Protein 3B1N (pdb70)

Solvent-accessible surface area: 24426 Å² total; per-residue (Å²): 30,3,0,0,0,0,6,1,0,1,6,10,18,3,23,23,160,14,81,2,83,130,57,33,48,79,142,38,49,8,1,4,20,14,19,14,95,22,115,103,83,126,98,20,57,0,7,13,0,1,12,0,0,10,0,0,41,32,3,64,10,63,5,59,0,3,1,4,0,0,49,81,25,1,105,59,4,15,78,54,0,82,92,59,62,10,41,98,104,24,14,103,50,26,98,140,29,142,2,0,43,4,7,10,0,0,0,24,28,22,0,25,3,6,1,27,26,21,28,0,18,94,76,1,52,51,8,68,6,48,136,18,157,111,21,149,4,0,0,0,0,10,4,5,76,99,0,0,39,26,2,2,55,29,6,30,147,74,60,25,48,1,0,0,5,0,11,75,6,5,95,88,5,83,16,65,34,0,80,112,2,0,92,41,5,22,15,0,0,2,27,6,3,16,6,88,59,2,22,90,73,8,62,35,52,55,75,69,2,1,44,96,17,116,0,4,0,1,14,67,40,132,121,8,2,12,0,71,26,168,133,38,66,48,122,4,57,44,17,217,20,120,100,62,66,0,3,4,9,21,24,18,2,12,13,0,0,0,0,23,0,36,79,88,62,26,92,58,34,10,0,0,52,1,0,12,0,0,9,9,14,0,26,5,62,57,0,2,12,62,4,74,22,74,74,74,92,0,55,58,72,1,75,116,43,38,68,75,167,32,197,17,1,0,0,1,0,6,1,0,8,5,6,25,10,22,21,126,16,88,3,65,110,58,35,49,78,144,38,38,5,2,6,19,20,28,27,110,18,113,116,106,150,101,18,52,0,7,12,0,1,9,0,0,8,0,0,37,30,2,65,12,65,4,52,0,4,1,3,0,0,48,77,24,1,106,74,2,16,73,49,0,84,89,61,63,10,41,105,102,29,15,119,52,18,109,136,37,137,3,0,28,4,16,9,2,0,0,58,38,21,0,35,4,8,0,21,48,12,14,0,11,111,66,1,41,52,20,66,2,34,133,14,162,89,12,42,0,0,0,0,0,10,5,10,68,105,0,0,37,30,1,1,62,36,0,33,152,50,61,23,37,1,0,0,4,0,4,72,4,4,80,68,7,81,15,62,45,0,80,112,2,0,90,39,5,21,12,0,0,1,21,8,3,15,6,88,52,1,21,93,72,5,63,31,53,73,92,78,4,17,87,90,19,116,0,5,0,4,14,69,27,145,114,7,3,13,0,72,38,229,130,32,63,43,127,4,57,41,18,214,29,129,133,73,55,0,3,5,10,25,28,17,2,12,9,0,0,0,0,24,0,15,17,68,3,20,68,51,29,7,0,0,50,1,0,10,0,0,11,9,14,0,17,8,71,54,0,2,6,67,2,74,18,75,72,78,91,0,46,59,60,0,72,120,47,38,66,84,146,16,139,26,31,194,180,139,37,42,156,149

Nearest PDB structures (foldseek):
  3b1p-assembly1_A  TM=9.970E-01  e=3.918E-64  Burkholderia thailandensis E264
  3b1q-assembly3_C  TM=9.660E-01  e=2.362E-61  Burkholderia thailandensis E264
  3b1q-assembly1_A  TM=9.618E-01  e=3.057E-60  Burkholderia thailandensis E264
  3b1q-assembly3_E  TM=9.609E-01  e=4.090E-60  Burkholderia thailandensis E264
  3b1o-assembly1_B  TM=8.646E-01  e=3.800E-56  Burkholderia thailandensis E264

B-factor: mean 17.72, std 8.87, range [5.77, 58.91]

Organism: Burkholderia thailandensis (strain ATCC 700388 / DSM 13276 / CCUG 48851 / CIP 106301 / E264) (NCBI:txid271848)

Secondary structure (DSSP, 8-state):
-EEEES--EEEEEEE-SS-GGGG--TTSSSS-EEEEE--S---EEE-HHHHHHHHHHHTT--EEEEEEEETTT-HHHHHHHHHHT-EEEEEEEETT-PPEEEEEEE-TT---EEEEE-GGGGGGGGS-GGG--S-SEEEE-S--HHHHHHHHHHHHHHT--EEE--GGGGGG--HHHHHHHHHH-SEEEEEHHHHHHHHHHH---HHHHHTTSSEEEEE-GGG-EEEEETTEEEEEPPPPPS-----TTHHHHHHHHHHHHHHTT--HHHHHHHHHHHHHHHHTSSSTT-----HHHHHHHHHHHHSS---/-EEEES--EEEEEEE-SS-GGGS--TTSSS---EEEE--S---EEE-HHHHHHHHHHHTT--EEEEEEEETTT-HHHHHHHHHHT-EEEEEEEETT-PPEEEEEEE-TTS-EEEEEE-GGGGGGGGS-GGG-SS--EEEE-S--HHHHHHHHHHHHHTT--EEE--GGGGGG--HHHHHHHHHH-SEEEEEHHHHHHHHHHHT--HHHHHTTSSEEEEE-GGG-EEEEETTEEEEEPPPPPS--S--TTHHHHHHHHHHHHHHTT--HHHHHHHHHHHHHHHHTSSSSS-----HHHHHHHHHHHHSS-----TTTS---

CATH classification: 3.40.1190.20

Structure (mmCIF, N/CA/C/O backbone):
data_3B1N
#
_entry.id   3B1N
#
_cell.length_a   44.583
_cell.length_b   164.654
_cell.length_c   182.540
_cell.angle_alpha   90.00
_cell.angle_beta   90.00
_cell.angle_gamma   90.00
#
_symmetry.space_group_name_H-M   'C 2 2 21'
#
loop_
_entity.id
_entity.type
_entity.pdbx_description
1 polymer 'Ribokinase, putative'
2 non-polymer 5-hydroxy-1-(beta-D-ribofuranosyl)-1H-imidazole-4-carboxamide
3 non-polymer "ADENOSINE-5'-DIPHOSPHATE"
4 non-polymer 'SODIUM ION'
5 non-polymer GLYCEROL
6 water water
#
loop_
_atom_site.group_PDB
_atom_site.id
_atom_site.type_symbol
_atom_site.label_atom_id
_atom_site.label_alt_id
_atom_site.label_comp_id
_atom_site.label_asym_id
_atom_site.label_entity_id
_atom_site.label_seq_id
_atom_site.pdbx_PDB_ins_code
_atom_site.Cartn_x
_atom_site.Cartn_y
_atom_site.Cartn_z
_atom_site.occupancy
_atom_site.B_iso_or_equiv
_atom_site.auth_seq_id
_atom_site.auth_comp_id
_atom_site.auth_asym_id
_atom_site.auth_atom_id
_atom_site.pdbx_PDB_model_num
ATOM 1 N N . ALA A 1 2 ? 0.833 83.694 19.080 1.00 18.32 2 ALA A N 1
ATOM 2 C CA . ALA A 1 2 ? 0.054 82.420 18.975 1.00 15.29 2 ALA A CA 1
ATOM 3 C C . ALA A 1 2 ? 1.011 81.256 19.226 1.00 13.09 2 ALA A C 1
ATOM 4 O O . ALA A 1 2 ? 2.247 81.417 19.150 1.00 12.51 2 ALA A O 1
ATOM 6 N N . THR A 1 3 ? 0.419 80.087 19.500 1.00 11.15 3 THR A N 1
ATOM 7 C CA . THR A 1 3 ? 1.202 78.841 19.661 1.00 9.74 3 THR A CA 1
ATOM 8 C C . THR A 1 3 ? 0.917 77.936 18.470 1.00 9.46 3 THR A C 1
ATOM 9 O O . THR A 1 3 ? -0.246 77.579 18.231 1.00 10.63 3 THR A O 1
ATOM 13 N N . LEU A 1 4 ? 1.981 77.542 17.786 1.00 8.58 4 LEU A N 1
ATOM 14 C CA . LEU A 1 4 ? 1.856 76.658 16.622 1.00 8.94 4 LEU A CA 1
ATOM 15 C C . LEU A 1 4 ? 1.907 75.192 17.068 1.00 7.70 4 LEU A C 1
ATOM 16 O O . LEU A 1 4 ? 2.840 74.783 17.776 1.00 8.68 4 LEU A O 1
ATOM 21 N N . ILE A 1 5 ? 0.856 74.472 16.723 1.00 7.86 5 ILE A N 1
ATOM 22 C CA . ILE A 1 5 ? 0.712 73.045 17.146 1.00 7.52 5 ILE A CA 1
ATOM 23 C C . ILE A 1 5 ? 0.856 72.164 15.885 1.00 6.65 5 ILE A C 1
ATOM 24 O O . ILE A 1 5 ? -0.109 72.002 15.156 1.00 8.20 5 ILE A O 1
ATOM 29 N N . CYS A 1 6 ? 2.039 71.603 15.686 1.00 7.33 6 CYS A N 1
ATOM 30 C CA . CYS A 1 6 ? 2.321 70.763 14.504 1.00 7.50 6 CYS A CA 1
ATOM 31 C C . CYS A 1 6 ? 2.131 69.318 14.924 1.00 8.98 6 CYS A C 1
ATOM 32 O O . CYS A 1 6 ? 2.608 68.892 15.992 1.00 9.52 6 CYS A O 1
ATOM 35 N N . GLY A 1 7 ? 1.405 68.558 14.103 1.00 7.72 7 GLY A N 1
ATOM 36 C CA . GLY A 1 7 ? 1.206 67.164 14.401 1.00 7.34 7 GLY A CA 1
ATOM 37 C C . GLY A 1 7 ? 0.061 66.595 13.595 1.00 7.79 7 GLY A C 1
ATOM 38 O O . GLY A 1 7 ? -0.582 67.270 12.764 1.00 8.73 7 GLY A O 1
ATOM 39 N N . SER A 1 8 ? -0.171 65.322 13.867 1.00 8.00 8 SER A N 1
ATOM 40 C CA . SER A 1 8 ? -1.273 64.639 13.186 1.00 8.17 8 SER A CA 1
ATOM 41 C C . SER A 1 8 ? -2.657 65.191 13.514 1.00 8.35 8 SER A C 1
ATOM 42 O O . SER A 1 8 ? -2.925 65.653 14.637 1.00 8.36 8 SER A O 1
ATOM 45 N N . ILE A 1 9 ? -3.523 65.134 12.506 1.00 8.15 9 ILE A N 1
ATOM 46 C CA . ILE A 1 9 ? -4.952 65.447 12.656 1.00 9.22 9 ILE A CA 1
ATOM 47 C C . ILE A 1 9 ? -5.646 64.215 12.105 1.00 8.97 9 ILE A C 1
ATOM 48 O O . ILE A 1 9 ? -5.407 63.869 10.928 1.00 11.72 9 ILE A O 1
ATOM 53 N N . ALA A 1 10 ? -6.425 63.549 12.962 1.00 7.86 10 ALA A N 1
ATOM 54 C CA . ALA A 1 10 ? -6.835 62.159 12.630 1.00 9.07 10 ALA A CA 1
ATOM 55 C C . ALA A 1 10 ? -8.177 61.829 13.196 1.00 9.89 10 ALA A C 1
ATOM 56 O O . ALA A 1 10 ? -8.625 62.427 14.156 1.00 10.16 10 ALA A O 1
ATOM 58 N N . TYR A 1 11 ? -8.812 60.780 12.645 1.00 9.01 11 TYR A N 1
ATOM 59 C CA . TYR A 1 11 ? -9.978 60.205 13.288 1.00 9.50 11 TYR A CA 1
ATOM 60 C C . TYR A 1 11 ? -9.594 58.943 14.003 1.00 9.34 11 TYR A C 1
ATOM 61 O O . TYR A 1 11 ? -8.846 58.126 13.444 1.00 12.01 11 TYR A O 1
ATOM 70 N N . ASP A 1 12 ? -10.028 58.804 15.241 1.00 9.84 12 ASP A N 1
ATOM 71 C CA . ASP A 1 12 ? -9.610 57.697 16.071 1.00 10.03 12 ASP A CA 1
ATOM 72 C C . ASP A 1 12 ? -10.727 56.713 16.292 1.00 10.84 12 ASP A C 1
ATOM 73 O O . ASP A 1 12 ? -11.845 57.108 16.578 1.00 12.53 12 ASP A O 1
ATOM 78 N N . ASN A 1 13 ? -10.398 55.432 16.261 1.00 9.91 13 ASN A N 1
ATOM 79 C CA . ASN A 1 13 ? -11.279 54.370 16.652 1.00 11.76 13 ASN A CA 1
ATOM 80 C C . ASN A 1 13 ? -10.603 53.722 17.822 1.00 10.94 13 ASN A C 1
ATOM 81 O O . ASN A 1 13 ? -9.576 53.035 17.627 1.00 12.43 13 ASN A O 1
ATOM 86 N N . ILE A 1 14 ? -11.120 53.942 19.027 1.00 10.56 14 ILE A N 1
ATOM 87 C CA . ILE A 1 14 ? -10.426 53.586 20.242 1.00 10.41 14 ILE A CA 1
ATOM 88 C C . ILE A 1 14 ? -11.176 52.476 20.915 1.00 11.92 14 ILE A C 1
ATOM 89 O O . ILE A 1 14 ? -12.431 52.589 21.139 1.00 13.53 14 ILE A O 1
ATOM 94 N N . MET A 1 15 ? -10.452 51.408 21.231 1.00 10.16 15 MET A N 1
ATOM 95 C CA A MET A 1 15 ? -11.008 50.266 21.891 0.50 11.09 15 MET A CA 1
ATOM 96 C CA B MET A 1 15 ? -10.970 50.215 21.892 0.50 12.03 15 MET A CA 1
ATOM 97 C C . MET A 1 15 ? -10.303 50.149 23.238 1.00 11.23 15 MET A C 1
ATOM 98 O O . MET A 1 15 ? -9.155 49.649 23.347 1.00 10.36 15 MET A O 1
ATOM 107 N N . THR A 1 16 ? -10.962 50.611 24.293 1.00 11.15 16 THR A N 1
ATOM 108 C CA . THR A 1 16 ? -10.329 50.639 25.603 1.00 12.22 16 THR A CA 1
ATOM 109 C C . THR A 1 16 ? -10.759 49.450 26.427 1.00 12.10 16 THR A C 1
ATOM 110 O O . THR A 1 16 ? -11.969 49.350 26.802 1.00 14.25 16 THR A O 1
ATOM 114 N N . PHE A 1 17 ? -9.806 48.592 26.770 1.00 12.29 17 PHE A N 1
ATOM 115 C CA . PHE A 1 17 ? -10.055 47.469 27.650 1.00 11.35 17 PHE A CA 1
ATOM 116 C C . PHE A 1 17 ? -10.299 48.010 29.059 1.00 13.45 17 PHE A C 1
ATOM 117 O O . PHE A 1 17 ? -9.468 48.746 29.625 1.00 13.24 17 PHE A O 1
ATOM 125 N N . GLU A 1 18 ? -11.437 47.625 29.642 1.00 14.62 18 GLU A N 1
ATOM 126 C CA . GLU A 1 18 ? -11.736 48.055 31.007 1.00 15.42 18 GLU A CA 1
ATOM 127 C C . GLU A 1 18 ? -10.967 47.133 31.972 1.00 14.71 18 GLU A C 1
ATOM 128 O O . GLU A 1 18 ? -11.517 46.208 32.602 1.00 17.05 18 GLU A O 1
ATOM 134 N N . GLY A 1 19 ? -9.659 47.307 32.017 1.00 13.60 19 GLY A N 1
ATOM 135 C CA . GLY A 1 19 ? -8.767 46.429 32.740 1.00 13.10 19 GLY A CA 1
ATOM 136 C C . GLY A 1 19 ? -7.344 46.824 32.404 1.00 13.32 19 GLY A C 1
ATOM 137 O O . GLY A 1 19 ? -7.122 47.920 31.874 1.00 12.11 19 GLY A O 1
ATOM 138 N N . ARG A 1 20 ? -6.431 45.919 32.736 1.00 12.71 20 ARG A N 1
ATOM 139 C CA . ARG A 1 20 ? -4.999 46.204 32.585 1.00 13.22 20 ARG A CA 1
ATOM 140 C C . ARG A 1 20 ? -4.370 45.017 31.905 1.00 12.72 20 ARG A C 1
ATOM 141 O O . ARG A 1 20 ? -4.414 43.925 32.440 1.00 12.71 20 ARG A O 1
ATOM 149 N N . PHE A 1 21 ? -3.747 45.255 30.744 1.00 12.05 21 PHE A N 1
ATOM 150 C CA . PHE A 1 21 ? -3.089 44.138 30.033 1.00 11.95 21 PHE A CA 1
ATOM 151 C C . PHE A 1 21 ? -2.019 43.476 30.920 1.00 13.97 21 PHE A C 1
ATOM 152 O O . PHE A 1 21 ? -1.776 42.276 30.814 1.00 13.08 21 PHE A O 1
ATOM 160 N N . ARG A 1 22 ? -1.367 44.223 31.794 1.00 14.62 22 ARG A N 1
ATOM 161 C CA . ARG A 1 22 ? -0.375 43.675 32.692 1.00 17.05 22 ARG A CA 1
ATOM 162 C C . ARG A 1 22 ? -0.908 42.458 33.488 1.00 17.17 22 ARG A C 1
ATOM 163 O O . ARG A 1 22 ? -0.155 41.528 33.825 1.00 18.49 22 ARG A O 1
ATOM 171 N N . GLU A 1 23 ? -2.205 42.457 33.810 1.00 16.84 23 GLU A N 1
ATOM 172 C CA . GLU A 1 23 ? -2.849 41.388 34.588 1.00 17.92 23 GLU A CA 1
ATOM 173 C C . GLU A 1 23 ? -3.165 40.159 33.737 1.00 18.21 23 GLU A C 1
ATOM 174 O O . GLU A 1 23 ? -3.664 39.177 34.277 1.00 21.01 23 GLU A O 1
ATOM 180 N N . HIS A 1 24 ? -2.856 40.219 32.441 1.00 16.46 24 HIS A N 1
ATOM 181 C CA . HIS A 1 24 ? -3.250 39.168 31.492 1.00 16.46 24 HIS A CA 1
ATOM 182 C C . HIS A 1 24 ? -2.055 38.600 30.744 1.00 16.71 24 HIS A C 1
ATOM 183 O O . HIS A 1 24 ? -2.236 37.753 29.872 1.00 18.10 24 HIS A O 1
ATOM 190 N N . ILE A 1 25 ? -0.841 39.060 31.058 1.00 17.50 25 ILE A N 1
ATOM 191 C CA . ILE A 1 25 ? 0.320 38.506 30.381 1.00 18.15 25 ILE A CA 1
ATOM 192 C C . ILE A 1 25 ? 0.845 37.316 31.195 1.00 18.48 25 ILE A C 1
ATOM 193 O O . ILE A 1 25 ? 0.872 37.327 32.434 1.00 19.63 25 ILE A O 1
ATOM 198 N N . LEU A 1 26 ? 1.180 36.254 30.477 1.00 18.78 26 LEU A N 1
ATOM 199 C CA . LEU A 1 26 ? 1.676 35.026 31.100 1.00 18.70 26 LEU A CA 1
ATOM 200 C C . LEU A 1 26 ? 2.963 34.642 30.389 1.00 19.73 26 LEU A C 1
ATOM 201 O O . LEU A 1 26 ? 2.945 33.858 29.407 1.00 18.97 26 LEU A O 1
ATOM 206 N N . PRO A 1 27 ? 4.099 35.220 30.837 1.00 20.11 27 PRO A N 1
ATOM 207 C CA . PRO A 1 27 ? 5.373 35.028 30.124 1.00 21.30 27 PRO A CA 1
ATOM 208 C C . PRO A 1 27 ? 5.840 33.576 30.085 1.00 20.97 27 PRO A C 1
ATOM 209 O O . PRO A 1 27 ? 6.542 33.214 29.152 1.00 20.74 27 PRO A O 1
ATOM 213 N N . ASP A 1 28 ? 5.369 32.733 31.014 1.00 21.20 28 ASP A N 1
ATOM 214 C CA . ASP A 1 28 ? 5.767 31.319 31.010 1.00 22.26 28 ASP A CA 1
ATOM 215 C C . ASP A 1 28 ? 5.048 30.450 29.991 1.00 22.02 28 ASP A C 1
ATOM 216 O O . ASP A 1 28 ? 5.469 29.312 29.738 1.00 23.07 28 ASP A O 1
ATOM 221 N N . GLN A 1 29 ? 3.944 30.933 29.423 1.00 20.59 29 GLN A N 1
ATOM 222 C CA . GLN A 1 29 ? 3.270 30.171 28.370 1.00 19.18 29 GLN A CA 1
ATOM 223 C C . GLN A 1 29 ? 3.903 30.453 26.997 1.00 19.37 29 GLN A C 1
ATOM 224 O O . GLN A 1 29 ? 4.690 31.394 26.868 1.00 19.46 29 GLN A O 1
ATOM 230 N N . VAL A 1 30 ? 3.575 29.667 25.973 1.00 19.22 30 VAL A N 1
ATOM 231 C CA . VAL A 1 30 ? 4.043 29.958 24.614 1.00 18.53 30 VAL A CA 1
ATOM 232 C C . VAL A 1 30 ? 3.416 31.257 24.146 1.00 17.52 30 VAL A C 1
ATOM 233 O O . VAL A 1 30 ? 4.106 32.158 23.675 1.00 17.97 30 VAL A O 1
ATOM 237 N N . HIS A 1 31 ? 2.104 31.342 24.274 1.00 15.73 31 HIS A N 1
ATOM 238 C CA . HIS A 1 31 ? 1.413 32.565 24.016 1.00 14.32 31 HIS A CA 1
ATOM 239 C C . HIS A 1 31 ? 1.479 33.463 25.285 1.00 14.13 31 HIS A C 1
ATOM 240 O O . HIS A 1 31 ? 1.009 33.070 26.350 1.00 13.33 31 HIS A O 1
ATOM 247 N N . LEU A 1 32 ? 2.060 34.655 25.127 1.00 13.55 32 LEU A N 1
ATOM 248 C CA . LEU A 1 32 ? 2.157 35.701 26.152 1.00 13.97 32 LEU A CA 1
ATOM 249 C C . LEU A 1 32 ? 0.777 36.225 26.563 1.00 14.09 32 LEU A C 1
ATOM 250 O O . LEU A 1 32 ? 0.503 36.435 27.775 1.00 14.67 32 LEU A O 1
ATOM 255 N N . ILE A 1 33 ? -0.071 36.436 25.560 1.00 15.53 33 ILE A N 1
ATOM 256 C CA . ILE A 1 33 ? -1.348 37.078 25.827 1.00 15.25 33 ILE A CA 1
ATOM 257 C C . ILE A 1 33 ? -2.348 36.756 24.739 1.00 15.85 33 ILE A C 1
ATOM 258 O O . ILE A 1 33 ? -2.047 36.786 23.536 1.00 15.44 33 ILE A O 1
ATOM 263 N N . ASN A 1 34 ? -3.514 36.302 25.208 1.00 17.43 34 ASN A N 1
ATOM 264 C CA . ASN A 1 34 ? -4.707 36.266 24.401 1.00 19.11 34 ASN A CA 1
ATOM 265 C C . ASN A 1 34 ? -5.747 36.998 25.208 1.00 19.44 34 ASN A C 1
ATOM 266 O O . ASN A 1 34 ? -5.971 36.704 26.404 1.00 20.62 34 ASN A O 1
ATOM 271 N N . LEU A 1 35 ? -6.407 37.939 24.571 1.00 17.46 35 LEU A N 1
ATOM 272 C CA . LEU A 1 35 ? -7.419 38.610 25.251 1.00 16.50 35 LEU A CA 1
ATOM 273 C C . LEU A 1 35 ? -8.415 39.040 24.193 1.00 15.84 35 LEU A C 1
ATOM 274 O O . LEU A 1 35 ? -8.067 39.638 23.219 1.00 19.06 35 LEU A O 1
ATOM 279 N N . SER A 1 36 ? -9.665 38.734 24.445 1.00 15.57 36 SER A N 1
ATOM 280 C CA . SER A 1 36 ? -10.768 39.318 23.668 1.00 14.98 36 SER A CA 1
ATOM 281 C C . SER A 1 36 ? -11.656 40.014 24.668 1.00 14.40 36 SER A C 1
ATOM 282 O O . SER A 1 36 ? -12.004 39.425 25.691 1.00 15.59 36 SER A O 1
ATOM 285 N N . PHE A 1 37 ? -12.014 41.269 24.397 1.00 13.58 37 PHE A N 1
ATOM 286 C CA . PHE A 1 37 ? -12.893 42.014 25.297 1.00 14.45 37 PHE A CA 1
ATOM 287 C C . PHE A 1 37 ? -14.007 42.647 24.505 1.00 16.00 37 PHE A C 1
ATOM 288 O O . PHE A 1 37 ? -13.794 43.057 23.365 1.00 13.24 37 PHE A O 1
ATOM 296 N N . LEU A 1 38 ? -15.209 42.632 25.088 1.00 18.41 38 LEU A N 1
ATOM 297 C CA . LEU A 1 38 ? -16.381 43.123 24.368 1.00 21.29 38 LEU A CA 1
ATOM 298 C C . LEU A 1 38 ? -16.370 44.651 24.449 1.00 21.59 38 LEU A C 1
ATOM 299 O O . LEU A 1 38 ? -16.003 45.222 25.482 1.00 25.44 38 LEU A O 1
ATOM 304 N N . VAL A 1 39 ? -16.673 45.329 23.336 1.00 21.72 39 VAL A N 1
ATOM 305 C CA . VAL A 1 39 ? -16.693 46.809 23.242 1.00 21.67 39 VAL A CA 1
ATOM 306 C C . VAL A 1 39 ? -18.056 47.290 22.734 1.00 23.51 39 VAL A C 1
ATOM 307 O O . VAL A 1 39 ? -18.756 46.532 22.090 1.00 22.72 39 VAL A O 1
ATOM 311 N N . PRO A 1 40 ? -18.400 48.580 22.975 1.00 24.72 40 PRO A N 1
ATOM 312 C CA . PRO A 1 40 ? -19.670 49.072 22.413 1.00 25.31 40 PRO A CA 1
ATOM 313 C C . PRO A 1 40 ? -19.511 49.388 20.933 1.00 25.44 40 PRO A C 1
ATOM 314 O O . PRO A 1 40 ? -18.406 49.226 20.386 1.00 25.10 40 PRO A O 1
ATOM 318 N N . THR A 1 41 ? -20.581 49.842 20.267 1.00 25.12 41 THR A N 1
ATOM 319 C CA . THR A 1 41 ? -20.517 50.298 18.877 1.00 26.53 41 THR A CA 1
ATOM 320 C C . THR A 1 41 ? -19.375 51.305 18.641 1.00 24.54 41 THR A C 1
ATOM 321 O O . THR A 1 41 ? -19.124 52.161 19.495 1.00 24.33 41 THR A O 1
ATOM 325 N N . MET A 1 42 ? -18.733 51.181 17.479 1.00 24.47 42 MET A N 1
ATOM 326 C CA A MET A 1 42 ? -17.592 52.033 17.146 0.50 23.93 42 MET A CA 1
ATOM 327 C CA B MET A 1 42 ? -17.620 52.023 17.052 0.50 24.32 42 MET A CA 1
ATOM 328 C C . MET A 1 42 ? -18.042 53.476 17.028 1.00 23.13 42 MET A C 1
ATOM 329 O O . MET A 1 42 ? -19.081 53.822 16.418 1.00 25.18 42 MET A O 1
ATOM 338 N N . ARG A 1 43 ? -17.298 54.320 17.713 1.00 18.78 43 ARG A N 1
ATOM 339 C CA . ARG A 1 43 ? -17.544 55.719 17.577 1.00 14.80 43 ARG A CA 1
ATOM 340 C C . ARG A 1 43 ? -16.278 56.338 17.010 1.00 13.68 43 ARG A C 1
ATOM 341 O O . ARG A 1 43 ? -15.249 56.285 17.664 1.00 14.95 43 ARG A O 1
ATOM 349 N N . ARG A 1 44 ? -16.350 56.968 15.851 1.00 12.55 44 ARG A N 1
ATOM 350 C CA . ARG A 1 44 ? -15.163 57.602 15.297 1.00 14.35 44 ARG A CA 1
ATOM 351 C C . ARG A 1 44 ? -14.957 58.882 16.103 1.00 14.23 44 ARG A C 1
ATOM 352 O O . ARG A 1 44 ? -15.872 59.685 16.200 1.00 17.37 44 ARG A O 1
ATOM 360 N N . GLU A 1 45 ? -13.777 59.061 16.696 1.00 10.84 45 GLU A N 1
ATOM 361 C CA . GLU A 1 45 ? -13.538 60.268 17.507 1.00 10.48 45 GLU A CA 1
ATOM 362 C C . GLU A 1 45 ? -12.662 61.248 16.805 1.00 11.14 45 GLU A C 1
ATOM 363 O O . GLU A 1 45 ? -11.852 60.894 15.928 1.00 10.50 45 GLU A O 1
ATOM 369 N N . PHE A 1 46 ? -12.784 62.516 17.195 1.00 9.52 46 PHE A N 1
ATOM 370 C CA . PHE A 1 46 ? -11.847 63.506 16.688 1.00 9.44 46 PHE A CA 1
ATOM 371 C C . PHE A 1 46 ? -10.544 63.378 17.471 1.00 8.74 46 PHE A C 1
ATOM 372 O O . PHE A 1 46 ? -10.548 63.462 18.716 1.00 10.12 46 PHE A O 1
ATOM 380 N N . GLY A 1 47 ? -9.453 63.212 16.730 1.00 8.07 47 GLY A N 1
ATOM 381 C CA . GLY A 1 47 ? -8.175 62.920 17.373 1.00 7.44 47 GLY A CA 1
ATOM 382 C C . GLY A 1 47 ? -7.019 63.484 16.566 1.00 7.55 47 GLY A C 1
ATOM 383 O O . GLY A 1 47 ? -7.116 64.547 15.905 1.00 8.83 47 GLY A O 1
ATOM 384 N N . GLY A 1 48 ? -5.890 62.760 16.621 1.00 7.68 48 GLY A N 1
ATOM 385 C CA . GLY A 1 48 ? -4.620 63.301 16.124 1.00 7.56 48 GLY A CA 1
ATOM 386 C C . GLY A 1 48 ? -3.932 64.139 17.201 1.00 7.73 48 GLY A C 1
ATOM 387 O O . GLY A 1 48 ? -4.620 64.807 17.969 1.00 8.12 48 GLY A O 1
ATOM 388 N N . CYS A 1 49 ? -2.611 64.081 17.274 1.00 8.09 49 CYS A N 1
ATOM 389 C CA . CYS A 1 49 ? -1.891 64.781 18.329 1.00 8.57 49 CYS A CA 1
ATOM 390 C C . CYS A 1 49 ? -2.066 66.249 18.188 1.00 7.88 49 CYS A C 1
ATOM 391 O O . CYS A 1 49 ? -2.324 66.906 19.217 1.00 7.66 49 CYS A O 1
ATOM 394 N N . ALA A 1 50 ? -2.019 66.838 17.006 1.00 8.14 50 ALA A N 1
ATOM 395 C CA . ALA A 1 50 ? -2.231 68.305 16.910 1.00 7.60 50 ALA A CA 1
ATOM 396 C C . ALA A 1 50 ? -3.674 68.653 17.247 1.00 8.52 50 ALA A C 1
ATOM 397 O O . ALA A 1 50 ? -3.900 69.678 17.942 1.00 8.82 50 ALA A O 1
ATOM 399 N N . GLY A 1 51 ? -4.648 67.838 16.813 1.00 7.01 51 GLY A N 1
ATOM 400 C CA . GLY A 1 51 ? -6.044 68.089 17.216 1.00 7.30 51 GLY A CA 1
ATOM 401 C C . GLY A 1 51 ? -6.194 68.110 18.729 1.00 7.44 51 GLY A C 1
ATOM 402 O O . GLY A 1 51 ? -6.843 68.999 19.282 1.00 8.56 51 GLY A O 1
ATOM 403 N N . ASN A 1 52 ? -5.655 67.096 19.380 1.00 7.64 52 ASN A N 1
ATOM 404 C CA . ASN A 1 52 ? -5.810 66.926 20.797 1.00 6.72 52 ASN A CA 1
ATOM 405 C C . ASN A 1 52 ? -5.124 68.043 21.567 1.00 7.21 52 ASN A C 1
ATOM 406 O O . ASN A 1 52 ? -5.715 68.582 22.506 1.00 7.00 52 ASN A O 1
ATOM 411 N N . ILE A 1 53 ? -3.885 68.354 21.181 1.00 6.45 53 ILE A N 1
ATOM 412 C CA . ILE A 1 53 ? -3.148 69.375 21.960 1.00 6.94 53 ILE A CA 1
ATOM 413 C C . ILE A 1 53 ? -3.866 70.702 21.747 1.00 8.18 53 ILE A C 1
ATOM 414 O O . ILE A 1 53 ? -4.005 71.452 22.721 1.00 8.00 53 ILE A O 1
ATOM 419 N N . ALA A 1 54 ? -4.278 70.998 20.509 1.00 7.62 54 ALA A N 1
ATOM 420 C CA . ALA A 1 54 ? -4.999 72.278 20.261 1.00 8.25 54 ALA A CA 1
ATOM 421 C C . ALA A 1 54 ? -6.303 72.365 20.992 1.00 8.08 54 ALA A C 1
ATOM 422 O O . ALA A 1 54 ? -6.629 73.451 21.520 1.00 8.85 54 ALA A O 1
ATOM 424 N N . TYR A 1 55 ? -7.014 71.251 21.090 1.00 7.23 55 TYR A N 1
ATOM 425 C CA . TYR A 1 55 ? -8.270 71.234 21.795 1.00 7.75 55 TYR A CA 1
ATOM 426 C C . TYR A 1 55 ? -8.019 71.646 23.239 1.00 8.85 55 TYR A C 1
ATOM 427 O O . TYR A 1 55 ? -8.776 72.439 23.814 1.00 8.48 55 TYR A O 1
ATOM 436 N N . ALA A 1 56 ? -6.988 71.062 23.877 1.00 8.31 56 ALA A N 1
ATOM 437 C CA . ALA A 1 56 ? -6.688 71.380 25.268 1.00 7.84 56 ALA A CA 1
ATOM 438 C C . ALA A 1 56 ? -6.275 72.829 25.441 1.00 7.78 56 ALA A C 1
ATOM 439 O O . ALA A 1 56 ? -6.753 73.495 26.381 1.00 8.45 56 ALA A O 1
ATOM 441 N N . LEU A 1 57 ? -5.389 73.330 24.584 1.00 7.67 57 LEU A N 1
ATOM 442 C CA . LEU A 1 57 ? -4.913 74.702 24.735 1.00 8.78 57 LEU A CA 1
ATOM 443 C C . LEU A 1 57 ? -6.115 75.644 24.540 1.00 9.85 57 LEU A C 1
ATOM 444 O O . LEU A 1 57 ? -6.217 76.678 25.213 1.00 10.85 57 LEU A O 1
ATOM 449 N N . ASN A 1 58 ? -7.014 75.312 23.615 1.00 10.33 58 ASN A N 1
ATOM 450 C CA . ASN A 1 58 ? -8.197 76.143 23.369 1.00 11.42 58 ASN A CA 1
ATOM 451 C C . ASN A 1 58 ? -9.136 76.138 24.551 1.00 11.24 58 ASN A C 1
ATOM 452 O O . ASN A 1 58 ? -9.774 77.180 24.867 1.00 12.61 58 ASN A O 1
ATOM 457 N N . LEU A 1 59 ? -9.280 74.984 25.217 1.00 10.03 59 LEU A N 1
ATOM 458 C CA . LEU A 1 59 ? -10.143 74.911 26.436 1.00 9.41 59 LEU A CA 1
ATOM 459 C C . LEU A 1 59 ? -9.641 75.946 27.450 1.00 10.22 59 LEU A C 1
ATOM 460 O O . LEU A 1 59 ? -10.458 76.508 28.225 1.00 12.81 59 LEU A O 1
ATOM 465 N N . LEU A 1 60 ? -8.329 76.095 27.529 1.00 9.93 60 LEU A N 1
ATOM 466 C CA . LEU A 1 60 ? -7.700 77.007 28.508 1.00 9.41 60 LEU A CA 1
ATOM 467 C C . LEU A 1 60 ? -7.769 78.457 28.106 1.00 12.21 60 LEU A C 1
ATOM 468 O O . LEU A 1 60 ? -7.407 79.358 28.918 1.00 13.89 60 LEU A O 1
ATOM 473 N N . GLY A 1 61 ? -8.233 78.722 26.890 1.00 11.79 61 GLY A N 1
ATOM 474 C CA . GLY A 1 61 ? -8.209 80.090 26.414 1.00 14.29 61 GLY A CA 1
ATOM 475 C C . GLY A 1 61 ? -6.973 80.549 25.677 1.00 14.32 61 GLY A C 1
ATOM 476 O O . GLY A 1 61 ? -6.818 81.753 25.347 1.00 16.81 61 GLY A O 1
ATOM 477 N N . GLY A 1 62 ? -6.075 79.612 25.319 1.00 12.45 62 GLY A N 1
ATOM 478 C CA . GLY A 1 62 ? -4.885 80.004 24.572 1.00 13.73 62 GLY A CA 1
ATOM 479 C C . GLY A 1 62 ? -5.205 80.073 23.079 1.00 13.43 62 GLY A C 1
ATOM 480 O O . GLY A 1 62 ? -6.313 79.744 22.656 1.00 16.34 62 GLY A O 1
ATOM 481 N N . ASP A 1 63 ? -4.237 80.545 22.315 1.00 13.24 63 ASP A N 1
ATOM 482 C CA . ASP A 1 63 ? -4.414 80.799 20.892 1.00 12.08 63 ASP A CA 1
ATOM 483 C C . ASP A 1 63 ? -3.653 79.698 20.130 1.00 12.32 63 ASP A C 1
ATOM 484 O O . ASP A 1 63 ? -2.450 79.812 19.821 1.00 14.35 63 ASP A O 1
ATOM 489 N N . ALA A 1 64 ? -4.433 78.657 19.798 1.00 10.87 64 ALA A N 1
ATOM 490 C CA . ALA A 1 64 ? -3.830 77.429 19.250 1.00 10.68 64 ALA A CA 1
ATOM 491 C C . ALA A 1 64 ? -3.970 77.435 17.759 1.00 11.57 64 ALA A C 1
ATOM 492 O O . ALA A 1 64 ? -5.099 77.514 17.271 1.00 14.02 64 ALA A O 1
ATOM 494 N N . ARG A 1 65 ? -2.839 77.324 17.066 1.00 10.20 65 ARG A N 1
ATOM 495 C CA . ARG A 1 65 ? -2.861 77.309 15.578 1.00 9.90 65 ARG A CA 1
ATOM 496 C C . ARG A 1 65 ? -2.357 75.961 15.119 1.00 9.11 65 ARG A C 1
ATOM 497 O O . ARG A 1 65 ? -1.150 75.724 15.074 1.00 10.03 65 ARG A O 1
ATOM 505 N N . MET A 1 66 ? -3.278 75.074 14.799 1.00 9.45 66 MET A N 1
ATOM 506 C CA . MET A 1 66 ? -2.925 73.713 14.322 1.00 9.41 66 MET A CA 1
ATOM 507 C C . MET A 1 66 ? -2.272 73.754 12.964 1.00 9.91 66 MET A C 1
ATOM 508 O O . MET A 1 66 ? -2.753 74.455 12.068 1.00 9.64 66 MET A O 1
ATOM 513 N N . MET A 1 67 ? -1.184 73.019 12.784 1.00 8.28 67 MET A N 1
ATOM 514 C CA . MET A 1 67 ? -0.597 72.879 11.472 1.00 9.05 67 MET A CA 1
ATOM 515 C C . MET A 1 67 ? -0.494 71.397 11.154 1.00 9.10 67 MET A C 1
ATOM 516 O O . MET A 1 67 ? 0.233 70.663 11.821 1.00 9.47 67 MET A O 1
ATOM 521 N N . GLY A 1 68 ? -1.264 70.989 10.158 1.00 8.61 68 GLY A N 1
ATOM 522 C CA . GLY A 1 68 ? -1.381 69.556 9.824 1.00 8.60 68 GLY A CA 1
ATOM 523 C C . GLY A 1 68 ? -2.197 69.413 8.597 1.00 10.44 68 GLY A C 1
ATOM 524 O O . GLY A 1 68 ? -2.752 70.375 8.060 1.00 11.41 68 GLY A O 1
ATOM 525 N N . THR A 1 69 ? -2.175 68.189 8.064 1.00 10.87 69 THR A N 1
ATOM 526 C CA . THR A 1 69 ? -2.903 67.921 6.827 1.00 11.14 69 THR A CA 1
ATOM 527 C C . THR A 1 69 ? -4.055 66.973 7.045 1.00 11.73 69 THR A C 1
ATOM 528 O O . THR A 1 69 ? -3.941 65.967 7.780 1.00 12.46 69 THR A O 1
ATOM 532 N N . LEU A 1 70 ? -5.168 67.266 6.381 1.00 11.18 70 LEU A N 1
ATOM 533 C CA . LEU A 1 70 ? -6.327 66.373 6.341 1.00 11.64 70 LEU A CA 1
ATOM 534 C C . LEU A 1 70 ? -6.583 65.948 4.906 1.00 12.26 70 LEU A C 1
ATOM 535 O O . LEU A 1 70 ? -6.005 66.538 4.001 1.00 13.00 70 LEU A O 1
ATOM 540 N N . GLY A 1 71 ? -7.451 64.948 4.747 1.00 12.46 71 GLY A N 1
ATOM 541 C CA . GLY A 1 71 ? -7.783 64.539 3.383 1.00 14.20 71 GLY A CA 1
ATOM 542 C C . GLY A 1 71 ? -9.165 65.046 2.980 1.00 14.82 71 GLY A C 1
ATOM 543 O O . GLY A 1 71 ? -10.106 64.890 3.742 1.00 14.31 71 GLY A O 1
ATOM 544 N N . ALA A 1 72 ? -9.293 65.546 1.740 1.00 15.59 72 ALA A N 1
ATOM 545 C CA . ALA A 1 72 ? -10.575 66.129 1.317 1.00 16.74 72 ALA A CA 1
ATOM 546 C C . ALA A 1 72 ? -11.772 65.156 1.326 1.00 17.46 72 ALA A C 1
ATOM 547 O O . ALA A 1 72 ? -12.927 65.590 1.476 1.00 17.38 72 ALA A O 1
ATOM 549 N N . VAL A 1 73 ? -11.510 63.852 1.164 1.00 17.07 73 VAL A N 1
ATOM 550 C CA . VAL A 1 73 ? -12.617 62.900 1.107 1.00 18.39 73 VAL A CA 1
ATOM 551 C C . VAL A 1 73 ? -13.463 62.972 2.379 1.00 18.32 73 VAL A C 1
ATOM 552 O O . VAL A 1 73 ? -14.685 62.857 2.346 1.00 18.81 73 VAL A O 1
ATOM 556 N N . ASP A 1 74 ? -12.809 63.124 3.543 1.00 16.58 74 ASP A N 1
ATOM 557 C CA . ASP A 1 74 ? -13.538 63.009 4.779 1.00 15.28 74 ASP A CA 1
ATOM 558 C C . ASP A 1 74 ? -13.139 64.033 5.848 1.00 13.60 74 ASP A C 1
ATOM 559 O O . ASP A 1 74 ? -13.522 63.891 6.991 1.00 14.28 74 ASP A O 1
ATOM 564 N N . ALA A 1 75 ? -12.468 65.083 5.410 1.00 13.82 75 ALA A N 1
ATOM 565 C CA . ALA A 1 75 ? -12.128 66.182 6.325 1.00 13.49 75 ALA A CA 1
ATOM 566 C C . ALA A 1 75 ? -13.311 66.967 6.864 1.00 14.97 75 ALA A C 1
ATOM 567 O O . ALA A 1 75 ? -13.185 67.596 7.913 1.00 14.24 75 ALA A O 1
ATOM 569 N N . GLN A 1 76 ? -14.425 67.034 6.147 1.00 14.45 76 GLN A N 1
ATOM 570 C CA . GLN A 1 76 ? -15.405 68.067 6.515 1.00 16.27 76 GLN A CA 1
ATOM 571 C C . GLN A 1 76 ? -15.911 68.087 7.978 1.00 16.42 76 GLN A C 1
ATOM 572 O O . GLN A 1 76 ? -16.024 69.166 8.552 1.00 17.88 76 GLN A O 1
ATOM 578 N N . PRO A 1 77 ? -16.201 66.940 8.608 1.00 15.41 77 PRO A N 1
ATOM 579 C CA . PRO A 1 77 ? -16.686 66.974 9.988 1.00 15.52 77 PRO A CA 1
ATOM 580 C C . PRO A 1 77 ? -15.640 67.640 10.920 1.00 14.43 77 PRO A C 1
ATOM 581 O O . PRO A 1 77 ? -16.039 68.372 11.864 1.00 15.72 77 PRO A O 1
ATOM 585 N N . TYR A 1 78 ? -14.363 67.411 10.626 1.00 14.64 78 TYR A N 1
ATOM 586 C CA . TYR A 1 78 ? -13.327 68.001 11.485 1.00 13.33 78 TYR A CA 1
ATOM 587 C C . TYR A 1 78 ? -13.214 69.492 11.258 1.00 15.11 78 TYR A C 1
ATOM 588 O O . TYR A 1 78 ? -13.041 70.261 12.215 1.00 14.78 78 TYR A O 1
ATOM 597 N N . LEU A 1 79 ? -13.369 69.922 10.010 1.00 14.07 79 LEU A N 1
ATOM 598 C CA . LEU A 1 79 ? -13.231 71.353 9.683 1.00 13.56 79 LEU A CA 1
ATOM 599 C C . LEU A 1 79 ? -14.412 72.066 10.337 1.00 14.46 79 LEU A C 1
ATOM 600 O O . LEU A 1 79 ? -14.236 73.150 10.905 1.00 15.24 79 LEU A O 1
ATOM 605 N N . ASP A 1 80 ? -15.578 71.430 10.305 1.00 15.47 80 ASP A N 1
ATOM 606 C CA . ASP A 1 80 ? -16.789 72.040 10.890 1.00 16.19 80 ASP A CA 1
ATOM 607 C C . ASP A 1 80 ? -16.637 72.145 12.421 1.00 17.19 80 ASP A C 1
ATOM 608 O O . ASP A 1 80 ? -16.987 73.164 13.038 1.00 17.45 80 ASP A O 1
ATOM 613 N N . ARG A 1 81 ? -16.050 71.115 13.020 1.00 15.96 81 ARG A N 1
ATOM 614 C CA . ARG A 1 81 ? -15.756 71.163 14.441 1.00 14.59 81 ARG A CA 1
ATOM 615 C C . ARG A 1 81 ? -14.742 72.246 14.807 1.00 13.60 81 ARG A C 1
ATOM 616 O O . ARG A 1 81 ? -14.934 72.950 15.780 1.00 13.45 81 ARG A O 1
ATOM 624 N N . MET A 1 82 ? -13.680 72.398 14.027 1.00 13.74 82 MET A N 1
ATOM 625 C CA . MET A 1 82 ? -12.727 73.479 14.281 1.00 13.42 82 MET A CA 1
ATOM 626 C C . MET A 1 82 ? -13.426 74.839 14.260 1.00 14.28 82 MET A C 1
ATOM 627 O O . MET A 1 82 ? -13.233 75.677 15.160 1.00 13.97 82 MET A O 1
ATOM 632 N N . ASP A 1 83 ? -14.288 75.036 13.251 1.00 14.85 83 ASP A N 1
ATOM 633 C CA . ASP A 1 83 ? -15.013 76.323 13.188 1.00 15.41 83 ASP A CA 1
ATOM 634 C C . ASP A 1 83 ? -15.930 76.499 14.410 1.00 15.93 83 ASP A C 1
ATOM 635 O O . ASP A 1 83 ? -15.990 77.612 14.982 1.00 17.48 83 ASP A O 1
ATOM 640 N N . ALA A 1 84 ? -16.605 75.443 14.838 1.00 15.83 84 ALA A N 1
ATOM 641 C CA . ALA A 1 84 ? -17.487 75.504 16.018 1.00 15.88 84 ALA A CA 1
ATOM 642 C C . ALA A 1 84 ? -16.712 75.820 17.310 1.00 17.83 84 ALA A C 1
ATOM 643 O O . ALA A 1 84 ? -17.184 76.577 18.185 1.00 18.42 84 ALA A O 1
ATOM 645 N N . LEU A 1 85 ? -15.498 75.293 17.397 1.00 15.71 85 LEU A N 1
ATOM 646 C CA . LEU A 1 85 ? -14.671 75.499 18.592 1.00 16.39 85 LEU A CA 1
ATOM 647 C C . LEU A 1 85 ? -13.898 76.795 18.563 1.00 15.56 85 LEU A C 1
ATOM 648 O O . LEU A 1 85 ? -13.321 77.175 19.572 1.00 16.22 85 LEU A O 1
ATOM 653 N N . GLY A 1 86 ? -13.861 77.484 17.426 1.00 14.50 86 GLY A N 1
ATOM 654 C CA . GLY A 1 86 ? -13.060 78.690 17.296 1.00 14.64 86 GLY A CA 1
ATOM 655 C C . GLY A 1 86 ? -11.575 78.387 17.058 1.00 15.79 86 GLY A C 1
ATOM 656 O O . GLY A 1 86 ? -10.717 79.238 17.291 1.00 18.44 86 GLY A O 1
ATOM 657 N N . LEU A 1 87 ? -11.277 77.186 16.539 1.00 15.00 87 LEU A N 1
ATOM 658 C CA . LEU A 1 87 ? -9.899 76.831 16.179 1.00 15.22 87 LEU A CA 1
ATOM 659 C C . LEU A 1 87 ? -9.578 77.270 14.783 1.00 15.27 87 LEU A C 1
ATOM 660 O O . LEU A 1 87 ? -10.263 76.855 13.860 1.00 16.34 87 LEU A O 1
ATOM 665 N N . SER A 1 88 ? -8.564 78.114 14.627 1.00 14.74 88 SER A N 1
ATOM 666 C CA . SER A 1 88 ? -8.163 78.628 13.349 1.00 14.77 88 SER A CA 1
ATOM 667 C C . SER A 1 88 ? -7.753 77.508 12.404 1.00 13.93 88 SER A C 1
ATOM 668 O O . SER A 1 88 ? -7.054 76.581 12.817 1.00 14.05 88 SER A O 1
ATOM 671 N N . ARG A 1 89 ? -8.229 77.594 11.162 1.00 13.56 89 ARG A N 1
ATOM 672 C CA . ARG A 1 89 ? -7.806 76.657 10.107 1.00 13.74 89 ARG A CA 1
ATOM 673 C C . ARG A 1 89 ? -6.725 77.195 9.190 1.00 12.99 89 ARG A C 1
ATOM 674 O O . ARG A 1 89 ? -6.424 76.598 8.137 1.00 13.15 89 ARG A O 1
ATOM 682 N N . GLU A 1 90 ? -6.096 78.273 9.633 1.00 14.19 90 GLU A N 1
ATOM 683 C CA . GLU A 1 90 ? -5.065 78.956 8.866 1.00 16.41 90 GLU A CA 1
ATOM 684 C C . GLU A 1 90 ? -4.005 77.983 8.294 1.00 15.07 90 GLU A C 1
ATOM 685 O O . GLU A 1 90 ? -3.558 78.105 7.149 1.00 15.45 90 GLU A O 1
ATOM 691 N N . TYR A 1 91 ? -3.582 77.023 9.122 1.00 13.01 91 TYR A N 1
ATOM 692 C CA . TYR A 1 91 ? -2.492 76.113 8.745 1.00 12.47 91 TYR A CA 1
ATOM 693 C C . TYR A 1 91 ? -2.961 74.685 8.681 1.00 12.56 91 TYR A C 1
ATOM 694 O O . TYR A 1 91 ? -2.136 73.771 8.696 1.00 11.95 91 TYR A O 1
ATOM 703 N N . VAL A 1 92 ? -4.275 74.508 8.571 1.00 12.77 92 VAL A N 1
ATOM 704 C CA . VAL A 1 92 ? -4.862 73.182 8.332 1.00 13.09 92 VAL A CA 1
ATOM 705 C C . VAL A 1 92 ? -5.042 73.047 6.824 1.00 14.12 92 VAL A C 1
ATOM 706 O O . VAL A 1 92 ? -5.909 73.700 6.235 1.00 14.99 92 VAL A O 1
ATOM 710 N N . ARG A 1 93 ? -4.236 72.205 6.207 1.00 14.56 93 ARG A N 1
ATOM 711 C CA . ARG A 1 93 ? -4.272 72.065 4.747 1.00 15.12 93 ARG A CA 1
ATOM 712 C C . ARG A 1 93 ? -5.056 70.822 4.406 1.00 15.87 93 ARG A C 1
ATOM 713 O O . ARG A 1 93 ? -4.773 69.750 4.960 1.00 15.56 93 ARG A O 1
ATOM 721 N N . VAL A 1 94 ? -6.016 70.942 3.478 1.00 15.89 94 VAL A N 1
ATOM 722 C CA . VAL A 1 94 ? -6.888 69.824 3.108 1.00 16.35 94 VAL A CA 1
ATOM 723 C C . VAL A 1 94 ? -6.489 69.369 1.700 1.00 17.36 94 VAL A C 1
ATOM 724 O O . VAL A 1 94 ? -6.500 70.178 0.760 1.00 18.03 94 VAL A O 1
ATOM 728 N N . LEU A 1 95 ? -6.107 68.107 1.553 1.00 17.66 95 LEU A N 1
ATOM 729 C CA . LEU A 1 95 ? -5.479 67.615 0.299 1.00 18.76 95 LEU A CA 1
ATOM 730 C C . LEU A 1 95 ? -6.538 66.898 -0.520 1.00 20.54 95 LEU A C 1
ATOM 731 O O . LEU A 1 95 ? -7.175 65.966 -0.032 1.00 19.63 95 LEU A O 1
ATOM 736 N N . PRO A 1 96 ? -6.792 67.396 -1.756 1.00 22.29 96 PRO A N 1
ATOM 737 C CA . PRO A 1 96 ? -7.832 66.771 -2.606 1.00 22.48 96 PRO A CA 1
ATOM 738 C C . PRO A 1 96 ? -7.571 65.298 -2.868 1.00 21.67 96 PRO A C 1
ATOM 739 O O . PRO A 1 96 ? -6.424 64.865 -2.941 1.00 20.78 96 PRO A O 1
ATOM 743 N N . ASP A 1 97 ? -8.656 64.546 -2.986 1.00 22.73 97 ASP A N 1
ATOM 744 C CA . ASP A 1 97 ? -8.619 63.124 -3.373 1.00 24.29 97 ASP A CA 1
ATOM 745 C C . ASP A 1 97 ? -7.791 62.244 -2.453 1.00 24.29 97 ASP A C 1
ATOM 746 O O . ASP A 1 97 ? -7.213 61.238 -2.868 1.00 24.26 97 ASP A O 1
ATOM 751 N N . THR A 1 98 ? -7.778 62.599 -1.164 1.00 21.87 98 THR A N 1
ATOM 752 C CA . THR A 1 98 ? -6.959 61.947 -0.145 1.00 21.40 98 THR A CA 1
ATOM 753 C C . THR A 1 98 ? -7.865 61.694 1.061 1.00 18.21 98 THR A C 1
ATOM 754 O O . THR A 1 98 ? -8.850 62.420 1.289 1.00 16.61 98 THR A O 1
ATOM 758 N N . TYR A 1 99 ? -7.568 60.628 1.781 1.00 16.91 99 TYR A N 1
ATOM 759 C CA . TYR A 1 99 ? -8.271 60.336 3.044 1.00 16.64 99 TYR A CA 1
ATOM 760 C C . TYR A 1 99 ? -7.499 60.890 4.243 1.00 14.77 99 TYR A C 1
ATOM 761 O O . TYR A 1 99 ? -6.295 60.846 4.276 1.00 14.97 99 TYR A O 1
ATOM 770 N N . SER A 1 100 ? -8.225 61.391 5.217 1.00 14.22 100 SER A N 1
ATOM 771 C CA . SER A 1 100 ? -7.583 61.801 6.481 1.00 12.95 100 SER A CA 1
ATOM 772 C C . SER A 1 100 ? -6.970 60.603 7.208 1.00 12.73 100 SER A C 1
ATOM 773 O O . SER A 1 100 ? -7.411 59.432 7.088 1.00 12.92 100 SER A O 1
ATOM 776 N N . ALA A 1 101 ? -5.916 60.868 7.980 1.00 11.45 101 ALA A N 1
ATOM 777 C CA . ALA A 1 101 ? -5.364 59.828 8.866 1.00 10.26 101 ALA A CA 1
ATOM 778 C C . ALA A 1 101 ? -6.403 59.191 9.797 1.00 11.34 101 ALA A C 1
ATOM 779 O O . ALA A 1 101 ? -7.354 59.864 10.242 1.00 11.45 101 ALA A O 1
ATOM 781 N N . GLN A 1 102 ? -6.238 57.896 10.071 1.00 10.30 102 GLN A N 1
ATOM 782 C CA . GLN A 1 102 ? -7.129 57.172 10.959 1.00 11.92 102 GLN A CA 1
ATOM 783 C C . GLN A 1 102 ? -6.294 56.299 11.839 1.00 11.92 102 GLN A C 1
ATOM 784 O O . GLN A 1 102 ? -5.370 55.610 11.367 1.00 14.64 102 GLN A O 1
ATOM 790 N N . ALA A 1 103 ? -6.569 56.345 13.130 1.00 9.87 103 ALA A N 1
ATOM 791 C CA . ALA A 1 103 ? -5.885 55.514 14.125 1.00 10.48 103 ALA A CA 1
ATOM 792 C C . ALA A 1 103 ? -6.796 54.460 14.696 1.00 11.88 103 ALA A C 1
ATOM 793 O O . ALA A 1 103 ? -7.878 54.773 15.158 1.00 12.43 103 ALA A O 1
ATOM 795 N N . MET A 1 104 ? -6.365 53.200 14.717 1.00 10.40 104 MET A N 1
ATOM 796 C CA . MET A 1 104 ? -7.113 52.164 15.415 1.00 10.50 104 MET A CA 1
ATOM 797 C C . MET A 1 104 ? -6.344 51.825 16.627 1.00 10.62 104 MET A C 1
ATOM 798 O O . MET A 1 104 ? -5.256 51.220 16.552 1.00 11.63 104 MET A O 1
ATOM 803 N N . ILE A 1 105 ? -6.874 52.206 17.789 1.00 9.17 105 ILE A N 1
ATOM 804 C CA . ILE A 1 105 ? -6.080 52.187 19.003 1.00 8.73 105 ILE A CA 1
ATOM 805 C C . ILE A 1 105 ? -6.663 51.177 19.975 1.00 10.90 105 ILE A C 1
ATOM 806 O O . ILE A 1 105 ? -7.832 51.314 20.371 1.00 10.85 105 ILE A O 1
ATOM 811 N N . THR A 1 106 ? -5.905 50.149 20.306 1.00 8.65 106 THR A N 1
ATOM 812 C CA . THR A 1 106 ? -6.261 49.121 21.257 1.00 9.90 106 THR A CA 1
ATOM 813 C C . THR A 1 106 ? -5.477 49.415 22.507 1.00 10.44 106 THR A C 1
ATOM 814 O O . THR A 1 106 ? -4.246 49.475 22.487 1.00 10.81 106 THR A O 1
ATOM 818 N N . THR A 1 107 ? -6.151 49.621 23.611 1.00 9.29 107 THR A N 1
ATOM 819 C CA . THR A 1 107 ? -5.491 50.130 24.792 1.00 8.37 107 THR A CA 1
ATOM 820 C C . THR A 1 107 ? -6.164 49.664 26.066 1.00 10.45 107 THR A C 1
ATOM 821 O O . THR A 1 107 ? -7.162 48.872 25.998 1.00 10.17 107 THR A O 1
ATOM 825 N N . ASP A 1 108 ? -5.638 50.114 27.206 1.00 8.91 108 ASP A N 1
ATOM 826 C CA . ASP A 1 108 ? -6.128 49.647 28.513 1.00 9.54 108 ASP A CA 1
ATOM 827 C C . ASP A 1 108 ? -6.140 50.849 29.478 1.00 9.54 108 ASP A C 1
ATOM 828 O O . ASP A 1 108 ? -5.855 51.964 29.039 1.00 8.40 108 ASP A O 1
ATOM 833 N N . LEU A 1 109 ? -6.461 50.588 30.739 1.00 9.58 109 LEU A N 1
ATOM 834 C CA . LEU A 1 109 ? -6.577 51.706 31.695 1.00 9.38 109 LEU A CA 1
ATOM 835 C C . LEU A 1 109 ? -5.220 52.221 32.121 1.00 10.49 109 LEU A C 1
ATOM 836 O O . LEU A 1 109 ? -5.178 53.239 32.824 1.00 11.84 109 LEU A O 1
ATOM 841 N N . ASP A 1 110 ? -4.144 51.546 31.748 1.00 9.68 110 ASP A N 1
ATOM 842 C CA . ASP A 1 110 ? -2.792 52.042 32.015 1.00 9.70 110 ASP A CA 1
ATOM 843 C C . ASP A 1 110 ? -2.241 52.768 30.771 1.00 8.78 110 ASP A C 1
ATOM 844 O O . ASP A 1 110 ? -1.036 53.129 30.724 1.00 9.03 110 ASP A O 1
ATOM 849 N N . ASN A 1 111 ? -3.047 53.009 29.746 1.00 8.40 111 ASN A N 1
ATOM 850 C CA . ASN A 1 111 ? -2.594 53.770 28.562 1.00 8.22 111 ASN A CA 1
ATOM 851 C C . ASN A 1 111 ? -1.512 53.037 27.780 1.00 8.76 111 ASN A C 1
ATOM 852 O O . ASN A 1 111 ? -0.653 53.664 27.162 1.00 8.96 111 ASN A O 1
ATOM 857 N N . ASN A 1 112 ? -1.624 51.712 27.760 1.00 8.04 112 ASN A N 1
ATOM 858 C CA . ASN A 1 112 ? -0.782 50.846 26.893 1.00 7.69 112 ASN A CA 1
ATOM 859 C C . ASN A 1 112 ? -1.296 50.812 25.475 1.00 9.25 112 ASN A C 1
ATOM 860 O O . ASN A 1 112 ? -1.829 49.761 25.034 1.00 10.35 112 ASN A O 1
ATOM 865 N N . GLN A 1 113 ? -1.134 51.905 24.721 1.00 8.31 113 GLN A N 1
ATOM 866 C CA . GLN A 1 113 ? -1.700 52.059 23.412 1.00 8.95 113 GLN A CA 1
ATOM 867 C C . GLN A 1 113 ? -0.939 51.246 22.398 1.00 9.01 113 GLN A C 1
ATOM 868 O O . GLN A 1 113 ? 0.259 51.501 22.180 1.00 8.90 113 GLN A O 1
ATOM 874 N N . ILE A 1 114 ? -1.658 50.323 21.761 1.00 9.25 114 ILE A N 1
ATOM 875 C CA . ILE A 1 114 ? -1.129 49.559 20.609 1.00 10.86 114 ILE A CA 1
ATOM 876 C C . ILE A 1 114 ? -1.924 49.962 19.432 1.00 10.96 114 ILE A C 1
ATOM 877 O O . ILE A 1 114 ? -3.117 49.584 19.285 1.00 11.44 114 ILE A O 1
ATOM 882 N N . THR A 1 115 ? -1.315 50.767 18.585 1.00 10.83 115 THR A N 1
ATOM 883 C CA . THR A 1 115 ? -2.064 51.457 17.524 1.00 10.37 115 THR A CA 1
ATOM 884 C C . THR A 1 115 ? -1.672 51.031 16.120 1.00 11.81 115 THR A C 1
ATOM 885 O O . THR A 1 115 ? -0.476 50.990 15.763 1.00 12.84 115 THR A O 1
ATOM 889 N N . ALA A 1 116 ? -2.689 50.723 15.331 1.00 11.75 116 ALA A N 1
ATOM 890 C CA . ALA A 1 116 ? -2.535 50.509 13.915 1.00 11.79 116 ALA A CA 1
ATOM 891 C C . ALA A 1 116 ? -2.923 51.819 13.225 1.00 12.03 116 ALA A C 1
ATOM 892 O O . ALA A 1 116 ? -4.082 52.263 13.317 1.00 12.89 116 ALA A O 1
ATOM 894 N N . PHE A 1 117 ? -1.971 52.460 12.544 1.00 10.18 117 PHE A N 1
ATOM 895 C CA . PHE A 1 117 ? -2.191 53.789 12.011 1.00 11.28 117 PHE A CA 1
ATOM 896 C C . PHE A 1 117 ? -2.303 53.791 10.488 1.00 12.21 117 PHE A C 1
ATOM 897 O O . PHE A 1 117 ? -1.406 53.228 9.795 1.00 12.85 117 PHE A O 1
ATOM 905 N N . HIS A 1 118 ? -3.342 54.406 9.942 1.00 13.04 118 HIS A N 1
ATOM 906 C CA . HIS A 1 118 ? -3.561 54.492 8.482 1.00 14.67 118 HIS A CA 1
ATOM 907 C C . HIS A 1 118 ? -3.229 55.959 8.192 1.00 14.96 118 HIS A C 1
ATOM 908 O O . HIS A 1 118 ? -4.047 56.829 8.444 1.00 13.74 118 HIS A O 1
ATOM 915 N N . PRO A 1 119 ? -2.044 56.246 7.686 1.00 14.85 119 PRO A N 1
ATOM 916 C CA . PRO A 1 119 ? -1.612 57.657 7.662 1.00 14.17 119 PRO A CA 1
ATOM 917 C C . PRO A 1 119 ? -2.368 58.588 6.730 1.00 13.06 119 PRO A C 1
ATOM 918 O O . PRO A 1 119 ? -2.533 59.760 7.063 1.00 13.13 119 PRO A O 1
ATOM 922 N N . GLY A 1 120 ? -2.792 58.096 5.557 1.00 12.75 120 GLY A N 1
ATOM 923 C CA . GLY A 1 120 ? -3.477 58.957 4.571 1.00 12.45 120 GLY A CA 1
ATOM 924 C C . GLY A 1 120 ? -2.756 60.279 4.348 1.00 12.65 120 GLY A C 1
ATOM 925 O O . GLY A 1 120 ? -1.522 60.320 4.149 1.00 13.03 120 GLY A O 1
ATOM 926 N N . ALA A 1 121 ? -3.525 61.366 4.414 1.00 12.56 121 ALA A N 1
ATOM 927 C CA . ALA A 1 121 ? -2.967 62.714 4.220 1.00 12.50 121 ALA A CA 1
ATOM 928 C C . ALA A 1 121 ? -1.753 63.073 5.103 1.00 12.06 121 ALA A C 1
ATOM 929 O O . ALA A 1 121 ? -1.002 63.991 4.756 1.00 13.54 121 ALA A O 1
ATOM 931 N N . MET A 1 122 ? -1.617 62.420 6.257 1.00 11.86 122 MET A N 1
ATOM 932 C CA . MET A 1 122 ? -0.499 62.723 7.155 1.00 12.11 122 MET A CA 1
ATOM 933 C C . MET A 1 122 ? 0.822 62.487 6.411 1.00 13.30 122 MET A C 1
ATOM 934 O O . MET A 1 122 ? 1.847 63.149 6.713 1.00 12.81 122 MET A O 1
ATOM 939 N N . MET A 1 123 ? 0.837 61.567 5.446 1.00 13.31 123 MET A N 1
ATOM 940 C CA . MET A 1 123 ? 2.104 61.323 4.714 1.00 14.20 123 MET A CA 1
ATOM 941 C C . MET A 1 123 ? 2.628 62.507 3.908 1.00 15.24 123 MET A C 1
ATOM 942 O O . MET A 1 123 ? 3.813 62.592 3.584 1.00 17.02 123 MET A O 1
ATOM 947 N N . GLN A 1 124 ? 1.749 63.431 3.587 1.00 13.98 124 GLN A N 1
ATOM 948 C CA . GLN A 1 124 ? 2.142 64.639 2.881 1.00 15.01 124 GLN A CA 1
ATOM 949 C C . GLN A 1 124 ? 2.195 65.846 3.818 1.00 14.00 124 GLN A C 1
ATOM 950 O O . GLN A 1 124 ? 2.150 66.976 3.346 1.00 13.89 124 GLN A O 1
ATOM 956 N N . SER A 1 125 ? 2.294 65.608 5.127 1.00 14.27 125 SER A N 1
ATOM 957 C CA . SER A 1 125 ? 2.271 66.750 6.075 1.00 12.99 125 SER A CA 1
ATOM 958 C C . SER A 1 125 ? 3.362 67.778 5.810 1.00 13.83 125 SER A C 1
ATOM 959 O O . SER A 1 125 ? 3.183 68.946 6.131 1.00 13.21 125 SER A O 1
ATOM 962 N N . HIS A 1 126 ? 4.443 67.366 5.155 1.00 13.54 126 HIS A N 1
ATOM 963 C CA . HIS A 1 126 ? 5.573 68.276 4.843 1.00 13.84 126 HIS A CA 1
ATOM 964 C C . HIS A 1 126 ? 5.224 69.400 3.888 1.00 14.52 126 HIS A C 1
ATOM 965 O O . HIS A 1 126 ? 5.980 70.346 3.790 1.00 15.30 126 HIS A O 1
ATOM 972 N N . VAL A 1 127 ? 4.061 69.337 3.237 1.00 15.07 127 VAL A N 1
ATOM 973 C CA . VAL A 1 127 ? 3.674 70.438 2.365 1.00 15.79 127 VAL A CA 1
ATOM 974 C C . VAL A 1 127 ? 3.446 71.729 3.150 1.00 15.35 127 VAL A C 1
ATOM 975 O O . VAL A 1 127 ? 3.585 72.810 2.579 1.00 17.15 127 VAL A O 1
ATOM 979 N N . ASN A 1 128 ? 3.104 71.592 4.450 1.00 15.49 128 ASN A N 1
ATOM 980 C CA . ASN A 1 128 ? 3.069 72.734 5.384 1.00 15.06 128 ASN A CA 1
ATOM 981 C C . ASN A 1 128 ? 4.444 72.961 5.964 1.00 14.80 128 ASN A C 1
ATOM 982 O O . ASN A 1 128 ? 5.075 72.047 6.492 1.00 15.87 128 ASN A O 1
ATOM 987 N N . HIS A 1 129 ? 4.892 74.204 5.892 1.00 14.68 129 HIS A N 1
ATOM 988 C CA . HIS A 1 129 ? 6.152 74.592 6.453 1.00 13.69 129 HIS A CA 1
ATOM 989 C C . HIS A 1 129 ? 5.941 75.482 7.679 1.00 13.31 129 HIS A C 1
ATOM 990 O O . HIS A 1 129 ? 5.314 76.528 7.574 1.00 13.68 129 HIS A O 1
ATOM 997 N N . ALA A 1 130 ? 6.454 75.057 8.832 1.00 12.71 130 ALA A N 1
ATOM 998 C CA . ALA A 1 130 ? 6.373 75.888 10.053 1.00 12.40 130 ALA A CA 1
ATOM 999 C C . ALA A 1 130 ? 6.993 77.250 9.802 1.00 13.16 130 ALA A C 1
ATOM 1000 O O . ALA A 1 130 ? 6.482 78.248 10.324 1.00 13.35 130 ALA A O 1
ATOM 1002 N N . GLY A 1 131 ? 8.034 77.279 8.969 1.00 13.14 131 GLY A N 1
ATOM 1003 C CA . GLY A 1 131 ? 8.722 78.562 8.642 1.00 15.09 131 GLY A CA 1
ATOM 1004 C C . GLY A 1 131 ? 7.841 79.578 7.934 1.00 16.06 131 GLY A C 1
ATOM 1005 O O . GLY A 1 131 ? 8.219 80.779 7.838 1.00 17.96 131 GLY A O 1
ATOM 1006 N N . GLU A 1 132 ? 6.717 79.124 7.394 1.00 16.88 132 GLU A N 1
ATOM 1007 C CA . GLU A 1 132 ? 5.740 80.008 6.735 1.00 16.84 132 GLU A CA 1
ATOM 1008 C C . GLU A 1 132 ? 4.661 80.578 7.684 1.00 16.46 132 GLU A C 1
ATOM 1009 O O . GLU A 1 132 ? 3.873 81.475 7.311 1.00 17.87 132 GLU A O 1
ATOM 1015 N N . ALA A 1 133 ? 4.593 80.073 8.916 1.00 13.02 133 ALA A N 1
ATOM 1016 C CA . ALA A 1 133 ? 3.626 80.594 9.835 1.00 13.44 133 ALA A CA 1
ATOM 1017 C C . ALA A 1 133 ? 4.127 81.926 10.374 1.00 12.99 133 ALA A C 1
ATOM 1018 O O . ALA A 1 133 ? 5.335 82.170 10.365 1.00 13.93 133 ALA A O 1
ATOM 1020 N N . LYS A 1 134 ? 3.183 82.719 10.870 1.00 13.68 134 LYS A N 1
ATOM 1021 C CA . LYS A 1 134 ? 3.504 84.093 11.316 1.00 14.91 134 LYS A CA 1
ATOM 1022 C C . LYS A 1 134 ? 3.184 84.324 12.767 1.00 14.09 134 LYS A C 1
ATOM 1023 O O . LYS A 1 134 ? 2.186 83.822 13.292 1.00 14.26 134 LYS A O 1
ATOM 1029 N N . ASP A 1 135 ? 4.013 85.129 13.431 1.00 12.18 135 ASP A N 1
ATOM 1030 C CA . ASP A 1 135 ? 3.743 85.570 14.800 1.00 12.11 135 ASP A CA 1
ATOM 1031 C C . ASP A 1 135 ? 3.489 84.421 15.770 1.00 12.35 135 ASP A C 1
ATOM 1032 O O . ASP A 1 135 ? 2.454 84.364 16.455 1.00 14.91 135 ASP A O 1
ATOM 1037 N N . ILE A 1 136 ? 4.470 83.554 15.786 1.00 11.28 136 ILE A N 1
ATOM 1038 C CA . ILE A 1 136 ? 4.437 82.363 16.655 1.00 11.30 136 ILE A CA 1
ATOM 1039 C C . ILE A 1 136 ? 5.446 82.561 17.778 1.00 12.05 136 ILE A C 1
ATOM 1040 O O . ILE A 1 136 ? 6.668 82.702 17.522 1.00 12.98 136 ILE A O 1
ATOM 1045 N N . LYS A 1 137 ? 4.978 82.484 19.018 1.00 11.90 137 LYS A N 1
ATOM 1046 C CA . LYS A 1 137 ? 5.871 82.682 20.152 1.00 13.91 137 LYS A CA 1
ATOM 1047 C C . LYS A 1 137 ? 6.318 81.381 20.806 1.00 12.79 137 LYS A C 1
ATOM 1048 O O . LYS A 1 137 ? 7.259 81.374 21.593 1.00 14.11 137 LYS A O 1
ATOM 1054 N N . LEU A 1 138 ? 5.633 80.287 20.451 1.00 9.80 138 LEU A N 1
ATOM 1055 C CA . LEU A 1 138 ? 5.912 78.985 21.083 1.00 9.76 138 LEU A CA 1
ATOM 1056 C C . LEU A 1 138 ? 5.344 77.947 20.132 1.00 9.32 138 LEU A C 1
ATOM 1057 O O . LEU A 1 138 ? 4.334 78.213 19.480 1.00 9.24 138 LEU A O 1
ATOM 1062 N N . ALA A 1 139 ? 5.981 76.771 20.072 1.00 9.01 139 ALA A N 1
ATOM 1063 C CA . ALA A 1 139 ? 5.430 75.727 19.216 1.00 7.99 139 ALA A CA 1
ATOM 1064 C C . ALA A 1 139 ? 5.617 74.368 19.857 1.00 8.52 139 ALA A C 1
ATOM 1065 O O . ALA A 1 139 ? 6.400 74.191 20.808 1.00 8.61 139 ALA A O 1
ATOM 1067 N N . ILE A 1 140 ? 4.913 73.394 19.279 1.00 6.74 140 ILE A N 1
ATOM 1068 C CA . ILE A 1 140 ? 5.201 71.978 19.571 1.00 7.60 140 ILE A CA 1
ATOM 1069 C C . ILE A 1 140 ? 5.248 71.203 18.249 1.00 6.31 140 ILE A C 1
ATOM 1070 O O . ILE A 1 140 ? 4.457 71.509 17.328 1.00 7.67 140 ILE A O 1
ATOM 1075 N N . VAL A 1 141 ? 6.193 70.252 18.166 1.00 7.87 141 VAL A N 1
ATOM 1076 C CA . VAL A 1 141 ? 6.293 69.372 16.993 1.00 6.65 141 VAL A CA 1
ATOM 1077 C C . VAL A 1 141 ? 5.994 67.969 17.510 1.00 6.84 141 VAL A C 1
ATOM 1078 O O . VAL A 1 141 ? 6.824 67.339 18.187 1.00 7.30 141 VAL A O 1
ATOM 1082 N N . GLY A 1 142 ? 4.791 67.520 17.172 1.00 7.64 142 GLY A N 1
ATOM 1083 C CA . GLY A 1 142 ? 4.346 66.188 17.620 1.00 7.54 142 GLY A CA 1
ATOM 1084 C C . GLY A 1 142 ? 4.365 65.167 16.494 1.00 7.75 142 GLY A C 1
ATOM 1085 O O . GLY A 1 142 ? 4.820 65.453 15.385 1.00 8.87 142 GLY A O 1
ATOM 1086 N N . PRO A 1 143 ? 3.900 63.952 16.786 1.00 7.24 143 PRO A N 1
ATOM 1087 C CA . PRO A 1 143 ? 3.928 62.858 15.813 1.00 7.54 143 PRO A CA 1
ATOM 1088 C C . PRO A 1 143 ? 3.258 63.266 14.522 1.00 8.13 143 PRO A C 1
ATOM 1089 O O . PRO A 1 143 ? 2.173 63.856 14.537 1.00 9.27 143 PRO A O 1
ATOM 1093 N N . ASP A 1 144 ? 3.850 62.913 13.396 1.00 8.87 144 ASP A N 1
ATOM 1094 C CA . ASP A 1 144 ? 3.431 63.406 12.091 1.00 9.32 144 ASP A CA 1
ATOM 1095 C C . ASP A 1 144 ? 4.166 62.582 11.054 1.00 9.93 144 ASP A C 1
ATOM 1096 O O . ASP A 1 144 ? 4.892 61.683 11.388 1.00 9.41 144 ASP A O 1
ATOM 1101 N N . GLY A 1 145 ? 3.965 62.933 9.791 1.00 11.23 145 GLY A N 1
ATOM 1102 C CA . GLY A 1 145 ? 4.840 62.427 8.731 1.00 11.50 145 GLY A CA 1
ATOM 1103 C C . GLY A 1 145 ? 6.287 62.735 9.049 1.00 12.19 145 GLY A C 1
ATOM 1104 O O . GLY A 1 145 ? 6.592 63.806 9.575 1.00 11.91 145 GLY A O 1
ATOM 1105 N N . PHE A 1 146 ? 7.184 61.795 8.747 1.00 12.53 146 PHE A N 1
ATOM 1106 C CA . PHE A 1 146 ? 8.594 61.984 9.103 1.00 12.84 146 PHE A CA 1
ATOM 1107 C C . PHE A 1 146 ? 9.239 63.266 8.586 1.00 15.19 146 PHE A C 1
ATOM 1108 O O . PHE A 1 146 ? 9.797 64.057 9.380 1.00 14.55 146 PHE A O 1
ATOM 1116 N N . GLN A 1 147 ? 9.169 63.488 7.283 1.00 15.08 147 GLN A N 1
ATOM 1117 C CA . GLN A 1 147 ? 9.767 64.673 6.624 1.00 16.64 147 GLN A CA 1
ATOM 1118 C C . GLN A 1 147 ? 9.244 65.914 7.274 1.00 15.39 147 GLN A C 1
ATOM 1119 O O . GLN A 1 147 ? 10.003 66.824 7.541 1.00 17.36 147 GLN A O 1
ATOM 1125 N N . GLY A 1 148 ? 7.934 65.947 7.563 1.00 13.72 148 GLY A N 1
ATOM 1126 C CA . GLY A 1 148 ? 7.315 67.095 8.202 1.00 12.76 148 GLY A CA 1
ATOM 1127 C C . GLY A 1 148 ? 7.882 67.334 9.577 1.00 10.68 148 GLY A C 1
ATOM 1128 O O . GLY A 1 148 ? 8.205 68.468 9.913 1.00 11.36 148 GLY A O 1
ATOM 1129 N N . MET A 1 149 ? 7.979 66.283 10.385 1.00 9.89 149 MET A N 1
ATOM 1130 C CA . MET A 1 149 ? 8.514 66.478 11.740 1.00 9.27 149 MET A CA 1
ATOM 1131 C C . MET A 1 149 ? 9.904 67.117 11.671 1.00 10.24 149 MET A C 1
ATOM 1132 O O . MET A 1 149 ? 10.172 68.079 12.397 1.00 9.92 149 MET A O 1
ATOM 1137 N N . VAL A 1 150 ? 10.788 66.555 10.847 1.00 10.01 150 VAL A N 1
ATOM 1138 C CA . VAL A 1 150 ? 12.160 67.029 10.803 1.00 11.45 150 VAL A CA 1
ATOM 1139 C C . VAL A 1 150 ? 12.173 68.468 10.272 1.00 11.30 150 VAL A C 1
ATOM 1140 O O . VAL A 1 150 ? 12.860 69.325 10.863 1.00 12.23 150 VAL A O 1
ATOM 1144 N N . GLN A 1 151 ? 11.453 68.710 9.191 1.00 11.84 151 GLN A N 1
ATOM 1145 C CA . GLN A 1 151 ? 11.401 70.038 8.593 1.00 13.01 151 GLN A CA 1
ATOM 1146 C C . GLN A 1 151 ? 10.836 71.078 9.578 1.00 12.40 151 GLN A C 1
ATOM 1147 O O . GLN A 1 151 ? 11.354 72.173 9.672 1.00 13.52 151 GLN A O 1
ATOM 1153 N N . HIS A 1 152 ? 9.824 70.714 10.370 1.00 11.53 152 HIS A N 1
ATOM 1154 C CA . HIS A 1 152 ? 9.303 71.669 11.331 1.00 10.89 152 HIS A CA 1
ATOM 1155 C C . HIS A 1 152 ? 10.351 72.022 12.387 1.00 10.33 152 HIS A C 1
ATOM 1156 O O . HIS A 1 152 ? 10.509 73.193 12.749 1.00 10.85 152 HIS A O 1
ATOM 1163 N N . THR A 1 153 ? 11.055 71.009 12.897 1.00 10.22 153 THR A N 1
ATOM 1164 C CA A THR A 1 153 ? 12.085 71.211 13.883 0.50 9.95 153 THR A CA 1
ATOM 1165 C CA B THR A 1 153 ? 12.096 71.275 13.903 0.50 10.02 153 THR A CA 1
ATOM 1166 C C . THR A 1 153 ? 13.161 72.179 13.327 1.00 10.99 153 THR A C 1
ATOM 1167 O O . THR A 1 153 ? 13.611 73.081 14.026 1.00 11.44 153 THR A O 1
ATOM 1174 N N . GLU A 1 154 ? 13.562 71.960 12.054 1.00 10.97 154 GLU A N 1
ATOM 1175 C CA . GLU A 1 154 ? 14.675 72.754 11.490 1.00 11.54 154 GLU A CA 1
ATOM 1176 C C . GLU A 1 154 ? 14.210 74.190 11.296 1.00 12.51 154 GLU A C 1
ATOM 1177 O O . GLU A 1 154 ? 14.951 75.109 11.616 1.00 13.47 154 GLU A O 1
ATOM 1183 N N . GLU A 1 155 ? 12.987 74.359 10.813 1.00 11.89 155 GLU A N 1
ATOM 1184 C CA . GLU A 1 155 ? 12.494 75.731 10.532 1.00 12.41 155 GLU A CA 1
ATOM 1185 C C . GLU A 1 155 ? 12.203 76.518 11.784 1.00 12.59 155 GLU A C 1
ATOM 1186 O O . GLU A 1 155 ? 12.504 77.725 11.867 1.00 13.17 155 GLU A O 1
ATOM 1192 N N . LEU A 1 156 ? 11.663 75.881 12.802 1.00 12.34 156 LEU A N 1
ATOM 1193 C CA . LEU A 1 156 ? 11.448 76.583 14.073 1.00 11.74 156 LEU A CA 1
ATOM 1194 C C . LEU A 1 156 ? 12.785 76.950 14.733 1.00 13.77 156 LEU A C 1
ATOM 1195 O O . LEU A 1 156 ? 12.947 78.051 15.290 1.00 13.16 156 LEU A O 1
ATOM 1200 N N . ALA A 1 157 ? 13.753 76.048 14.667 1.00 12.75 157 ALA A N 1
ATOM 1201 C CA . ALA A 1 157 ? 15.082 76.337 15.261 1.00 15.00 157 ALA A CA 1
ATOM 1202 C C . ALA A 1 157 ? 15.773 77.469 14.509 1.00 15.58 157 ALA A C 1
ATOM 1203 O O . ALA A 1 157 ? 16.374 78.343 15.144 1.00 15.86 157 ALA A O 1
ATOM 1205 N N . GLN A 1 158 ? 15.644 77.484 13.194 1.00 15.85 158 GLN A N 1
ATOM 1206 C CA . GLN A 1 158 ? 16.284 78.564 12.435 1.00 18.11 158 GLN A CA 1
ATOM 1207 C C . GLN A 1 158 ? 15.719 79.928 12.809 1.00 17.69 158 GLN A C 1
ATOM 1208 O O . GLN A 1 158 ? 16.474 80.932 12.874 1.00 18.56 158 GLN A O 1
ATOM 1214 N N . ALA A 1 159 ? 14.431 79.977 13.127 1.00 15.56 159 ALA A N 1
ATOM 1215 C CA . ALA A 1 159 ? 13.788 81.251 13.518 1.00 15.55 159 ALA A CA 1
ATOM 1216 C C . ALA A 1 159 ? 13.992 81.612 14.972 1.00 16.30 159 ALA A C 1
ATOM 1217 O O . ALA A 1 159 ? 13.671 82.733 15.392 1.00 16.62 159 ALA A O 1
ATOM 1219 N N . GLY A 1 160 ? 14.507 80.678 15.764 1.00 15.54 160 GLY A N 1
ATOM 1220 C CA . GLY A 1 160 ? 14.656 80.903 17.181 1.00 15.85 160 GLY A CA 1
ATOM 1221 C C . GLY A 1 160 ? 13.370 80.851 17.979 1.00 15.41 160 GLY A C 1
ATOM 1222 O O . GLY A 1 160 ? 13.287 81.396 19.103 1.00 17.41 160 GLY A O 1
ATOM 1223 N N . VAL A 1 161 ? 12.361 80.163 17.449 1.00 15.05 161 VAL A N 1
ATOM 1224 C CA . VAL A 1 161 ? 11.097 80.053 18.193 1.00 14.81 161 VAL A CA 1
ATOM 1225 C C . VAL A 1 161 ? 11.231 78.904 19.176 1.00 13.37 161 VAL A C 1
ATOM 1226 O O . VAL A 1 161 ? 11.571 77.796 18.716 1.00 14.11 161 VAL A O 1
ATOM 1230 N N . PRO A 1 162 ? 10.944 79.117 20.480 1.00 12.80 162 PRO A N 1
ATOM 1231 C CA . PRO A 1 162 ? 11.031 77.984 21.471 1.00 11.45 162 PRO A CA 1
ATOM 1232 C C . PRO A 1 162 ? 9.981 76.914 21.123 1.00 10.24 162 PRO A C 1
ATOM 1233 O O . PRO A 1 162 ? 8.835 77.243 20.792 1.00 10.45 162 PRO A O 1
ATOM 1237 N N . PHE A 1 163 ? 10.401 75.656 21.179 1.00 10.31 163 PHE A N 1
ATOM 1238 C CA . PHE A 1 163 ? 9.448 74.599 20.822 1.00 10.08 163 PHE A CA 1
ATOM 1239 C C . PHE A 1 163 ? 9.736 73.336 21.590 1.00 8.66 163 PHE A C 1
ATOM 1240 O O . PHE A 1 163 ? 10.891 73.011 21.923 1.00 9.39 163 PHE A O 1
ATOM 1248 N N . ILE A 1 164 ? 8.632 72.656 21.927 1.00 8.79 164 ILE A N 1
ATOM 1249 C CA . ILE A 1 164 ? 8.667 71.320 22.492 1.00 7.79 164 ILE A CA 1
ATOM 1250 C C . ILE A 1 164 ? 8.762 70.305 21.361 1.00 8.07 164 ILE A C 1
ATOM 1251 O O . ILE A 1 164 ? 7.981 70.357 20.415 1.00 8.23 164 ILE A O 1
ATOM 1256 N N . PHE A 1 165 ? 9.749 69.435 21.443 1.00 7.95 165 PHE A N 1
ATOM 1257 C CA . PHE A 1 165 ? 9.839 68.300 20.546 1.00 7.86 165 PHE A CA 1
ATOM 1258 C C . PHE A 1 165 ? 9.159 67.135 21.237 1.00 7.93 165 PHE A C 1
ATOM 1259 O O . PHE A 1 165 ? 9.512 66.742 22.337 1.00 8.21 165 PHE A O 1
ATOM 1267 N N . ASP A 1 166 ? 8.175 66.541 20.539 1.00 7.98 166 ASP A N 1
ATOM 1268 C CA . ASP A 1 166 ? 7.240 65.556 21.135 1.00 8.68 166 ASP A CA 1
ATOM 1269 C C . ASP A 1 166 ? 7.164 64.395 20.143 1.00 8.44 166 ASP A C 1
ATOM 1270 O O . ASP A 1 166 ? 6.144 64.241 19.432 1.00 9.42 166 ASP A O 1
ATOM 1275 N N . PRO A 1 167 ? 8.187 63.553 20.096 1.00 7.90 167 PRO A N 1
ATOM 1276 C CA . PRO A 1 167 ? 8.239 62.563 18.987 1.00 9.85 167 PRO A CA 1
ATOM 1277 C C . PRO A 1 167 ? 7.185 61.467 19.119 1.00 9.46 167 PRO A C 1
ATOM 1278 O O . PRO A 1 167 ? 6.689 60.995 18.086 1.00 9.42 167 PRO A O 1
ATOM 1282 N N . GLY A 1 168 ? 6.834 61.103 20.370 1.00 9.95 168 GLY A N 1
ATOM 1283 C C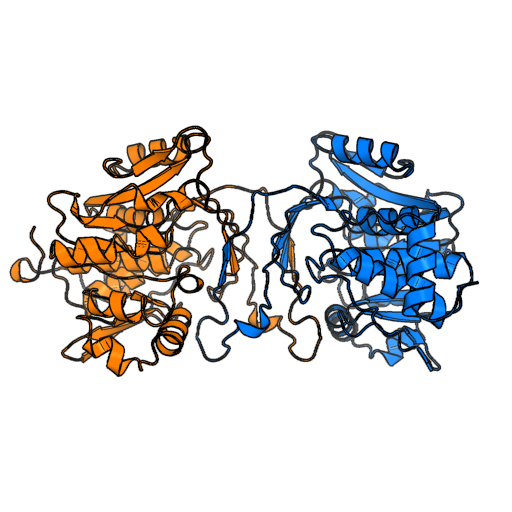A . GLY A 1 168 ? 5.755 60.151 20.653 1.00 10.28 168 GLY A CA 1
ATOM 1284 C C . GLY A 1 168 ? 5.739 58.960 19.731 1.00 9.98 168 GLY A C 1
ATOM 1285 O O . GLY A 1 168 ? 6.738 58.261 19.565 1.00 10.96 168 GLY A O 1
ATOM 1286 N N . GLN A 1 169 ? 4.581 58.739 19.126 1.00 9.31 169 GLN A N 1
ATOM 1287 C CA . GLN A 1 169 ? 4.339 57.573 18.235 1.00 10.68 169 GLN A CA 1
ATOM 1288 C C . GLN A 1 169 ? 5.198 57.573 16.993 1.00 10.66 169 GLN A C 1
ATOM 1289 O O . GLN A 1 169 ? 5.297 56.534 16.312 1.00 12.25 169 GLN A O 1
ATOM 1295 N N . GLY A 1 170 ? 5.745 58.738 16.635 1.00 8.94 170 GLY A N 1
ATOM 1296 C CA . GLY A 1 170 ? 6.638 58.846 15.487 1.00 9.52 170 GLY A CA 1
ATOM 1297 C C . GLY A 1 170 ? 8.074 58.426 15.783 1.00 9.58 170 GLY A C 1
ATOM 1298 O O . GLY A 1 170 ? 8.874 58.436 14.868 1.00 10.14 170 GLY A O 1
ATOM 1299 N N . LEU A 1 171 ? 8.391 58.032 17.025 1.00 9.88 171 LEU A N 1
ATOM 1300 C CA A LEU A 1 171 ? 9.786 57.673 17.365 0.50 11.11 171 LEU A CA 1
ATOM 1301 C CA B LEU A 1 171 ? 9.781 57.704 17.368 0.50 11.33 171 LEU A CA 1
ATOM 1302 C C . LEU A 1 171 ? 10.432 56.635 16.458 1.00 12.53 171 LEU A C 1
ATOM 1303 O O . LEU A 1 171 ? 11.626 56.771 16.126 1.00 12.33 171 LEU A O 1
ATOM 1312 N N . PRO A 1 172 ? 9.679 55.594 16.027 1.00 11.91 172 PRO A N 1
ATOM 1313 C CA . PRO A 1 172 ? 10.287 54.611 15.121 1.00 12.19 172 PRO A CA 1
ATOM 1314 C C . PRO A 1 172 ? 10.857 55.174 13.824 1.00 13.25 172 PRO A C 1
ATOM 1315 O O . PRO A 1 172 ? 11.730 54.527 13.180 1.00 14.66 172 PRO A O 1
ATOM 1319 N N . LEU A 1 173 ? 10.367 56.331 13.410 1.00 12.16 173 LEU A N 1
ATOM 1320 C CA . LEU A 1 173 ? 10.774 56.944 12.158 1.00 12.18 173 LEU A CA 1
ATOM 1321 C C . LEU A 1 173 ? 12.183 57.533 12.222 1.00 11.96 173 LEU A C 1
ATOM 1322 O O . LEU A 1 173 ? 12.780 57.793 11.203 1.00 12.96 173 LEU A O 1
ATOM 1327 N N . PHE A 1 174 ? 12.654 57.754 13.451 1.00 10.47 174 PHE A N 1
ATOM 1328 C CA . PHE A 1 174 ? 13.947 58.393 13.717 1.00 11.67 174 PHE A CA 1
ATOM 1329 C C . PHE A 1 174 ? 15.036 57.389 13.900 1.00 13.38 174 PHE A C 1
ATOM 1330 O O . PHE A 1 174 ? 14.851 56.330 14.514 1.00 16.28 174 PHE A O 1
ATOM 1338 N N . ASP A 1 175 ? 16.189 57.704 13.354 1.00 12.53 175 ASP A N 1
ATOM 1339 C CA . ASP A 1 175 ? 17.375 56.982 13.745 1.00 12.94 175 ASP A CA 1
ATOM 1340 C C . ASP A 1 175 ? 18.122 57.784 14.795 1.00 13.21 175 ASP A C 1
ATOM 1341 O O . ASP A 1 175 ? 17.684 58.891 15.202 1.00 12.37 175 ASP A O 1
ATOM 1346 N N . GLY A 1 176 ? 19.230 57.214 15.270 1.00 13.55 176 GLY A N 1
ATOM 1347 C CA . GLY A 1 176 ? 19.996 57.876 16.345 1.00 12.07 176 GLY A CA 1
ATOM 1348 C C . GLY A 1 176 ? 20.414 59.281 15.943 1.00 10.59 176 GLY A C 1
ATOM 1349 O O . GLY A 1 176 ? 20.311 60.240 16.739 1.00 10.67 176 GLY A O 1
ATOM 1350 N N . ALA A 1 177 ? 20.967 59.445 14.743 1.00 11.78 177 ALA A N 1
ATOM 1351 C CA . ALA A 1 177 ? 21.510 60.723 14.366 1.00 10.88 177 ALA A CA 1
ATOM 1352 C C . ALA A 1 177 ? 20.452 61.789 14.206 1.00 11.75 177 ALA A C 1
ATOM 1353 O O . ALA A 1 177 ? 20.601 62.934 14.653 1.00 12.97 177 ALA A O 1
ATOM 1355 N N . THR A 1 178 ? 19.322 61.408 13.648 1.00 11.09 178 THR A N 1
ATOM 1356 C CA A THR A 1 178 ? 18.229 62.363 13.449 0.50 10.11 178 THR A CA 1
ATOM 1357 C CA B THR A 1 178 ? 18.256 62.419 13.476 0.50 10.83 178 THR A CA 1
ATOM 1358 C C . THR A 1 178 ? 17.564 62.733 14.791 1.00 9.46 178 THR A C 1
ATOM 1359 O O . THR A 1 178 ? 17.164 63.872 15.001 1.00 10.46 178 THR A O 1
ATOM 1366 N N . LEU A 1 179 ? 17.449 61.747 15.653 1.00 9.50 179 LEU A N 1
ATOM 1367 C CA . LEU A 1 179 ? 16.886 61.973 17.002 1.00 8.28 179 LEU A CA 1
ATOM 1368 C C . LEU A 1 179 ? 17.810 62.876 17.835 1.00 8.75 179 LEU A C 1
ATOM 1369 O O . LEU A 1 179 ? 17.321 63.837 18.480 1.00 9.03 179 LEU A O 1
ATOM 1374 N N . ARG A 1 180 ? 19.115 62.589 17.805 1.00 9.53 180 ARG A N 1
ATOM 1375 C CA . ARG A 1 180 ? 20.031 63.495 18.480 1.00 9.60 180 ARG A CA 1
ATOM 1376 C C . ARG A 1 180 ? 19.981 64.926 17.990 1.00 10.35 180 ARG A C 1
ATOM 1377 O O . ARG A 1 180 ? 19.952 65.883 18.796 1.00 10.10 180 ARG A O 1
ATOM 1385 N N . ARG A 1 181 ? 19.939 65.091 16.647 1.00 9.91 181 ARG A N 1
ATOM 1386 C CA . ARG A 1 181 ? 19.908 66.432 16.109 1.00 10.88 181 ARG A CA 1
ATOM 1387 C C . ARG A 1 181 ? 18.619 67.152 16.546 1.00 10.00 181 ARG A C 1
ATOM 1388 O O . ARG A 1 181 ? 18.653 68.317 16.921 1.00 10.78 181 ARG A O 1
ATOM 1396 N N . SER A 1 182 ? 17.489 66.423 16.534 1.00 8.96 182 SER A N 1
ATOM 1397 C CA . SER A 1 182 ? 16.200 67.037 16.886 1.00 8.96 182 SER A CA 1
ATO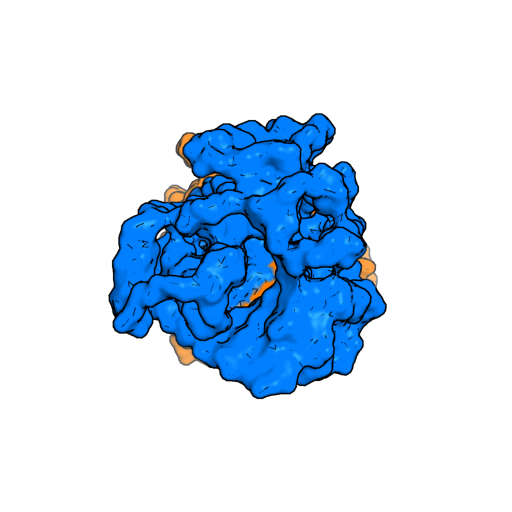M 1398 C C . SER A 1 182 ? 16.248 67.546 18.326 1.00 8.63 182 SER A C 1
ATOM 1399 O O . SER A 1 182 ? 15.738 68.622 18.620 1.00 10.04 182 SER A O 1
ATOM 1402 N N . ILE A 1 183 ? 16.852 66.741 19.222 1.00 8.78 183 ILE A N 1
ATOM 1403 C CA . ILE A 1 183 ? 16.951 67.147 20.612 1.00 8.56 183 ILE A CA 1
ATOM 1404 C C . ILE A 1 183 ? 17.915 68.352 20.805 1.00 8.45 183 ILE A C 1
ATOM 1405 O O . ILE A 1 183 ? 17.593 69.309 21.533 1.00 9.76 183 ILE A O 1
ATOM 1410 N N . GLU A 1 184 ? 19.016 68.343 20.063 1.00 9.93 184 GLU A N 1
ATOM 1411 C CA . GLU A 1 184 ? 19.895 69.535 20.074 1.00 9.57 184 GLU A CA 1
ATOM 1412 C C . GLU A 1 184 ? 19.121 70.776 19.644 1.00 10.17 184 GLU A C 1
ATOM 1413 O O . GLU A 1 184 ? 19.198 71.837 20.293 1.00 11.31 184 GLU A O 1
ATOM 1419 N N . LEU A 1 185 ? 18.308 70.663 18.596 1.00 9.11 185 LEU A N 1
ATOM 1420 C CA . LEU A 1 185 ? 17.577 71.836 18.126 1.00 11.21 185 LEU A CA 1
ATOM 1421 C C . LEU A 1 185 ? 16.485 72.309 19.082 1.00 11.00 185 LEU A C 1
ATOM 1422 O O . LEU A 1 185 ? 16.191 73.514 19.195 1.00 13.08 185 LEU A O 1
ATOM 1427 N N . ALA A 1 186 ? 15.825 71.355 19.738 1.00 10.45 186 ALA A N 1
ATOM 1428 C CA . ALA A 1 186 ? 14.617 71.627 20.523 1.00 9.55 186 ALA A CA 1
ATOM 1429 C C . ALA A 1 186 ? 14.899 72.389 21.813 1.00 9.28 186 ALA A C 1
ATOM 1430 O O . ALA A 1 186 ? 15.977 72.247 22.367 1.00 9.67 186 ALA A O 1
ATOM 1432 N N . THR A 1 187 ? 13.944 73.168 22.251 1.00 10.30 187 THR A N 1
ATOM 1433 C CA . THR A 1 187 ? 14.052 73.874 23.528 1.00 9.49 187 THR A CA 1
ATOM 1434 C C . THR A 1 187 ? 13.608 72.979 24.658 1.00 10.11 187 THR A C 1
ATOM 1435 O O . THR A 1 187 ? 14.113 73.072 25.765 1.00 10.02 187 THR A O 1
ATOM 1439 N N . TYR A 1 188 ? 12.654 72.089 24.380 1.00 9.00 188 TYR A N 1
ATOM 1440 C CA . TYR A 1 188 ? 12.119 71.208 25.427 1.00 8.46 188 TYR A CA 1
ATOM 1441 C C . TYR A 1 188 ? 11.782 69.905 24.756 1.00 8.60 188 TYR A C 1
ATOM 1442 O O . TYR A 1 188 ? 11.569 69.885 23.552 1.00 8.68 188 TYR A O 1
ATOM 1451 N N . ILE A 1 189 ? 11.811 68.811 25.530 1.00 8.43 189 ILE A N 1
ATOM 1452 C CA . ILE A 1 189 ? 11.369 67.514 24.971 1.00 9.08 189 ILE A CA 1
ATOM 1453 C C . ILE A 1 189 ? 10.339 66.975 25.924 1.00 9.98 189 ILE A C 1
ATOM 1454 O O . ILE A 1 189 ? 10.555 66.999 27.135 1.00 10.07 189 ILE A O 1
ATOM 1459 N N . ALA A 1 190 ? 9.195 66.499 25.402 1.00 8.99 190 ALA A N 1
A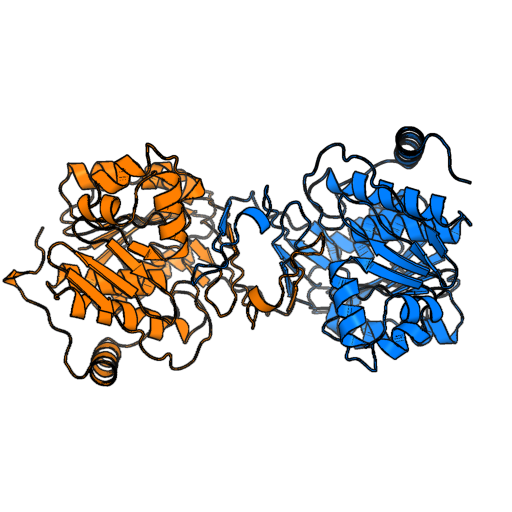TOM 1460 C CA . ALA A 1 190 ? 8.202 65.849 26.254 1.00 8.75 190 ALA A CA 1
ATOM 1461 C C . ALA A 1 190 ? 7.964 64.433 25.750 1.00 8.86 190 ALA A C 1
ATOM 1462 O O . ALA A 1 190 ? 7.808 64.227 24.531 1.00 10.90 190 ALA A O 1
ATOM 1464 N N . VAL A 1 191 ? 7.958 63.487 26.688 1.00 6.90 191 VAL A N 1
ATOM 1465 C CA . VAL A 1 191 ? 7.780 62.053 26.385 1.00 6.99 191 VAL A CA 1
ATOM 1466 C C . VAL A 1 191 ? 7.112 61.413 27.555 1.00 7.64 191 VAL A C 1
ATOM 1467 O O . VAL A 1 191 ? 7.189 61.916 28.667 1.00 8.11 191 VAL A O 1
ATOM 1471 N N . ASN A 1 192 ? 6.465 60.281 27.319 1.00 7.12 192 ASN A N 1
ATOM 1472 C CA . ASN A 1 192 ? 6.084 59.452 28.481 1.00 6.42 192 ASN A CA 1
ATOM 1473 C C . ASN A 1 192 ? 7.257 58.569 28.903 1.00 7.42 192 ASN A C 1
ATOM 1474 O O . ASN A 1 192 ? 8.291 58.564 28.239 1.00 8.35 192 ASN A O 1
ATOM 1479 N N . ASP A 1 193 ? 7.117 57.862 30.027 1.00 8.22 193 ASP A N 1
ATOM 1480 C CA . ASP A 1 193 ? 8.285 57.130 30.561 1.00 7.69 193 ASP A CA 1
ATOM 1481 C C . ASP A 1 193 ? 8.806 56.001 29.650 1.00 8.17 193 ASP A C 1
ATOM 1482 O O . ASP A 1 193 ? 10.011 55.810 29.576 1.00 9.96 193 ASP A O 1
ATOM 1487 N N . TYR A 1 194 ? 7.887 55.349 28.942 1.00 7.56 194 TYR A N 1
ATOM 1488 C CA . TYR A 1 194 ? 8.241 54.288 28.004 1.00 8.43 194 TYR A CA 1
ATOM 1489 C C . TYR A 1 194 ? 9.004 54.918 26.848 1.00 8.77 194 TYR A C 1
ATOM 1490 O O . TYR A 1 194 ? 10.118 54.430 26.464 1.00 9.19 194 TYR A O 1
ATOM 1499 N N . GLU A 1 195 ? 8.458 55.977 26.251 1.00 8.48 195 GLU A N 1
ATOM 1500 C CA . GLU A 1 195 ? 9.137 56.635 25.175 1.00 9.31 195 GLU A CA 1
ATOM 1501 C C . GLU A 1 195 ? 10.474 57.215 25.623 1.00 10.08 195 GLU A C 1
ATOM 1502 O O . GLU A 1 195 ? 11.408 57.244 24.806 1.00 9.62 195 GLU A O 1
ATOM 1508 N N . ALA A 1 196 ? 10.557 57.714 26.870 1.00 8.74 196 ALA A N 1
ATOM 1509 C CA . ALA A 1 196 ? 11.814 58.255 27.349 1.00 9.24 196 ALA A CA 1
ATOM 1510 C C . ALA A 1 196 ? 12.885 57.208 27.365 1.00 9.60 196 ALA A C 1
ATOM 1511 O O . ALA A 1 196 ? 14.040 57.483 26.993 1.00 10.14 196 ALA A O 1
ATOM 1513 N N . LYS A 1 197 ? 12.527 55.988 27.740 1.00 9.95 197 LYS A N 1
ATOM 1514 C CA . LYS A 1 197 ? 13.509 54.909 27.710 1.00 9.52 197 LYS A CA 1
ATOM 1515 C C . LYS A 1 197 ? 13.948 54.638 26.265 1.00 9.87 197 LYS A C 1
ATOM 1516 O O . LYS A 1 197 ? 15.160 54.452 25.999 1.00 10.02 197 LYS A O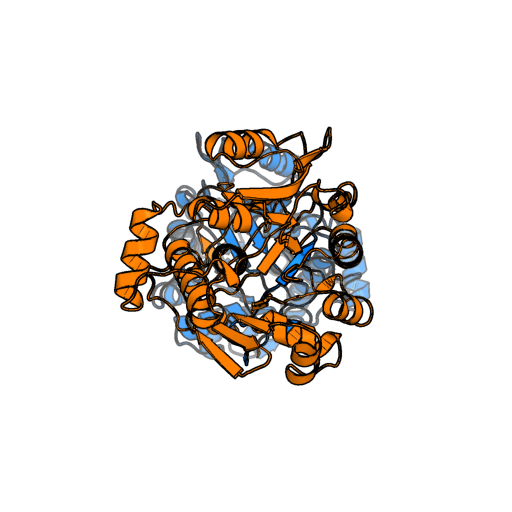 1
ATOM 1522 N N . LEU A 1 198 ? 13.013 54.652 25.302 1.00 8.96 198 LEU A N 1
ATOM 1523 C CA . LEU A 1 198 ? 13.321 54.409 23.904 1.00 8.95 198 LEU A CA 1
ATOM 1524 C C . LEU A 1 198 ? 14.222 55.552 23.383 1.00 8.73 198 LEU A C 1
ATOM 1525 O O . LEU A 1 198 ? 15.138 55.289 22.617 1.00 10.51 198 LEU A O 1
ATOM 1530 N N . VAL A 1 199 ? 14.028 56.787 23.858 1.00 8.43 199 VAL A N 1
ATOM 1531 C CA . VAL A 1 199 ? 14.832 57.921 23.368 1.00 7.90 199 VAL A CA 1
ATOM 1532 C C . VAL A 1 199 ? 16.266 57.747 23.900 1.00 9.37 199 VAL A C 1
ATOM 1533 O O . VAL A 1 199 ? 17.236 57.975 23.155 1.00 9.64 199 VAL A O 1
ATOM 1537 N N . CYS A 1 200 ? 16.402 57.369 25.163 1.00 9.57 200 CYS A N 1
ATOM 1538 C CA . CYS A 1 200 ? 17.758 57.141 25.679 1.00 10.16 200 CYS A CA 1
ATOM 1539 C C . CYS A 1 200 ? 18.457 56.021 24.903 1.00 10.32 200 CYS A C 1
ATOM 1540 O O . CYS A 1 200 ? 19.651 56.117 24.545 1.00 11.72 200 CYS A O 1
ATOM 1543 N N . ASP A 1 201 ? 17.720 54.960 24.592 1.00 9.72 201 ASP A N 1
ATOM 1544 C CA . ASP A 1 201 ? 18.346 53.814 23.888 1.00 11.70 201 ASP A CA 1
ATOM 1545 C C . ASP A 1 201 ? 18.730 54.216 22.489 1.00 12.74 201 ASP A C 1
ATOM 1546 O O . ASP A 1 201 ? 19.851 53.849 21.996 1.00 14.09 201 ASP A O 1
ATOM 1551 N N . LYS A 1 202 ? 17.886 54.994 21.808 1.00 9.72 202 LYS A N 1
ATOM 1552 C CA . LYS A 1 202 ? 18.137 55.270 20.401 1.00 11.08 202 LYS A CA 1
ATOM 1553 C C . LYS A 1 202 ? 19.251 56.331 20.257 1.00 10.57 202 LYS A C 1
ATOM 1554 O O . LYS A 1 202 ? 20.094 56.250 19.379 1.00 11.94 202 LYS A O 1
ATOM 1560 N N . THR A 1 203 ? 19.255 57.342 21.118 1.00 9.92 203 THR A N 1
ATOM 1561 C CA . THR A 1 203 ? 20.331 58.364 21.102 1.00 9.51 203 THR A CA 1
ATOM 1562 C C . THR A 1 203 ? 21.615 57.880 21.734 1.00 10.02 203 THR A C 1
ATOM 1563 O O . THR A 1 203 ? 22.689 58.397 21.344 1.00 10.67 203 THR A O 1
ATOM 1567 N N . GLY A 1 204 ? 21.523 56.949 22.659 1.00 10.16 204 GLY A N 1
ATOM 1568 C CA . GLY A 1 204 ? 22.685 56.588 23.493 1.00 11.23 204 GLY A CA 1
ATOM 1569 C C . GLY A 1 204 ? 22.941 57.542 24.638 1.00 11.92 204 GLY A C 1
ATOM 1570 O O . GLY A 1 204 ? 23.896 57.338 25.411 1.00 12.24 204 GLY A O 1
ATOM 1571 N N . TRP A 1 205 ? 22.147 58.604 24.768 1.00 10.17 205 TRP A N 1
ATOM 1572 C CA . TRP A 1 205 ? 22.346 59.556 25.834 1.00 9.81 205 TRP A CA 1
ATOM 1573 C C . TRP A 1 205 ? 21.583 59.153 27.067 1.00 10.93 205 TRP A C 1
ATOM 1574 O O . TRP A 1 205 ? 20.487 58.572 26.974 1.00 11.11 205 TRP A O 1
ATOM 1585 N N . SER A 1 206 ? 22.152 59.449 28.239 1.00 9.71 206 SER A N 1
ATOM 1586 C CA . SER A 1 206 ? 21.381 59.354 29.469 1.00 9.61 206 SER A CA 1
ATOM 1587 C C . SER A 1 206 ? 20.363 60.490 29.572 1.00 9.67 206 SER A C 1
ATOM 1588 O O . SER A 1 206 ? 20.417 61.475 28.805 1.00 9.59 206 SER A O 1
ATOM 1591 N N . GLU A 1 207 ? 19.438 60.341 30.534 1.00 10.03 207 GLU A N 1
ATOM 1592 C CA . GLU A 1 207 ? 18.531 61.433 30.801 1.00 11.07 207 GLU A CA 1
ATOM 1593 C C . GLU A 1 207 ? 19.286 62.723 31.186 1.00 12.04 207 GLU A C 1
ATOM 1594 O O . GLU A 1 207 ? 18.933 63.809 30.748 1.00 10.99 207 GLU A O 1
ATOM 1600 N N . ASP A 1 208 ? 20.360 62.587 31.995 1.00 11.27 208 ASP A N 1
ATOM 1601 C CA . ASP A 1 208 ? 21.181 63.764 32.327 1.00 12.91 208 ASP A CA 1
ATOM 1602 C C . ASP A 1 208 ? 21.765 64.447 31.074 1.00 10.82 208 ASP A C 1
ATOM 1603 O O . ASP A 1 208 ? 21.763 65.696 30.948 1.00 12.88 208 ASP A O 1
ATOM 1608 N N . GLU A 1 209 ? 22.232 63.641 30.137 1.00 10.51 209 GLU A N 1
ATOM 1609 C CA . GLU A 1 209 ? 22.813 64.192 28.897 1.00 9.31 209 GLU A CA 1
ATOM 1610 C C . GLU A 1 209 ? 21.767 64.856 28.032 1.00 9.79 209 GLU A C 1
ATOM 1611 O O . GLU A 1 209 ? 22.033 65.899 27.439 1.00 9.91 209 GLU A O 1
ATOM 1617 N N . ILE A 1 210 ? 20.553 64.308 28.026 1.00 9.01 210 ILE A N 1
ATOM 1618 C CA . ILE A 1 210 ? 19.463 64.958 27.273 1.00 9.85 210 ILE A CA 1
ATOM 1619 C C . ILE A 1 210 ? 19.134 66.286 27.946 1.00 9.72 210 ILE A C 1
ATOM 1620 O O . ILE A 1 210 ? 18.984 67.316 27.276 1.00 10.66 210 ILE A O 1
ATOM 1625 N N . ALA A 1 211 ? 19.033 66.282 29.288 1.00 11.97 211 ALA A N 1
ATOM 1626 C CA . ALA A 1 211 ? 18.739 67.512 30.011 1.00 13.79 211 ALA A CA 1
ATOM 1627 C C . ALA A 1 211 ? 19.810 68.603 29.845 1.00 13.64 211 ALA A C 1
ATOM 1628 O O . ALA A 1 211 ? 19.527 69.814 30.026 1.00 16.37 211 ALA A O 1
ATOM 1630 N N . SER A 1 212 ? 21.035 68.214 29.489 1.00 14.58 212 SER A N 1
ATOM 1631 C CA . SER A 1 212 ? 22.091 69.191 29.179 1.00 14.62 212 SER A CA 1
ATOM 1632 C C . SER A 1 212 ? 21.916 69.859 27.813 1.00 15.11 212 SER A C 1
ATOM 1633 O O . SER A 1 212 ? 22.703 70.782 27.473 1.00 15.98 212 SER A O 1
ATOM 1636 N N . ARG A 1 213 ? 20.937 69.349 27.008 1.00 11.35 213 ARG A N 1
ATOM 1637 C CA . ARG A 1 213 ? 20.779 69.806 25.673 1.00 11.03 213 ARG A CA 1
ATOM 1638 C C . ARG A 1 213 ? 19.407 70.406 25.425 1.00 10.06 213 ARG A C 1
ATOM 1639 O O . ARG A 1 213 ? 19.126 70.768 24.288 1.00 9.89 213 ARG A O 1
ATOM 1647 N N . VAL A 1 214 ? 18.596 70.528 26.477 1.00 9.92 214 VAL A N 1
ATOM 1648 C CA . VAL A 1 214 ? 17.303 71.235 26.404 1.00 9.52 214 VAL A CA 1
ATOM 1649 C C . VAL A 1 214 ? 17.122 72.062 27.638 1.00 10.34 214 VAL A C 1
ATOM 1650 O O . VAL A 1 214 ? 17.832 71.870 28.643 1.00 12.22 214 VAL A O 1
ATOM 1654 N N . GLN A 1 215 ? 16.140 72.946 27.634 1.00 10.17 215 GLN A N 1
ATOM 1655 C CA . GLN A 1 215 ? 15.762 73.699 28.856 1.00 10.23 215 GLN A CA 1
ATOM 1656 C C . GLN A 1 215 ? 14.979 72.813 29.803 1.00 10.37 215 GLN A C 1
ATOM 1657 O O . GLN A 1 215 ? 14.968 73.048 31.017 1.00 12.60 215 GLN A O 1
ATOM 1663 N N . ALA A 1 216 ? 14.255 71.811 29.276 1.00 9.16 216 ALA A N 1
ATOM 1664 C CA . ALA A 1 216 ? 13.463 70.919 30.121 1.00 9.37 216 ALA A CA 1
ATOM 1665 C C . ALA A 1 216 ? 13.203 69.602 29.397 1.00 7.87 216 ALA A C 1
ATOM 1666 O O . ALA A 1 216 ? 12.866 69.602 28.194 1.00 8.38 216 ALA A O 1
ATOM 1668 N N . LEU A 1 217 ? 13.371 68.521 30.126 1.00 7.93 217 LEU A N 1
ATOM 1669 C CA . LEU A 1 217 ? 13.007 67.164 29.676 1.00 8.28 217 LEU A CA 1
ATOM 1670 C C . LEU A 1 217 ? 11.828 66.773 30.551 1.00 7.51 217 LEU A C 1
ATOM 1671 O O . LEU A 1 217 ? 11.961 66.603 31.776 1.00 8.35 217 LEU A O 1
ATOM 1676 N N . ILE A 1 218 ? 10.654 66.676 29.919 1.00 7.54 218 ILE A N 1
ATOM 1677 C CA . ILE A 1 218 ? 9.393 66.444 30.664 1.00 7.67 218 ILE A CA 1
ATOM 1678 C C . ILE A 1 218 ? 9.043 64.982 30.382 1.00 7.19 218 ILE A C 1
ATOM 1679 O O . ILE A 1 218 ? 8.859 64.581 29.209 1.00 8.74 218 ILE A O 1
ATOM 1684 N N . ILE A 1 219 ? 8.952 64.181 31.440 1.00 6.89 219 ILE A N 1
ATOM 1685 C CA . ILE A 1 219 ? 8.631 62.773 31.340 1.00 6.84 219 ILE A CA 1
ATOM 1686 C C . ILE A 1 219 ? 7.332 62.489 32.098 1.00 7.08 219 ILE A C 1
ATOM 1687 O O . ILE A 1 219 ? 7.245 62.688 33.311 1.00 8.82 219 ILE A O 1
ATOM 1692 N N . THR A 1 220 ? 6.315 62.077 31.374 1.00 7.04 220 THR A N 1
ATOM 1693 C CA . THR A 1 220 ? 5.039 61.784 32.066 1.00 7.72 220 THR A CA 1
ATOM 1694 C C . THR A 1 220 ? 4.958 60.303 32.453 1.00 7.33 220 THR A C 1
ATOM 1695 O O . THR A 1 220 ? 5.445 59.404 31.735 1.00 7.91 220 THR A O 1
ATOM 1699 N N . ARG A 1 221 ? 4.247 60.067 33.551 1.00 7.37 221 ARG A N 1
ATOM 1700 C CA . ARG A 1 221 ? 4.289 58.783 34.214 1.00 7.50 221 ARG A CA 1
ATOM 1701 C C . ARG A 1 221 ? 2.907 58.314 34.617 1.00 7.66 221 ARG A C 1
ATOM 1702 O O . ARG A 1 221 ? 2.714 57.719 35.671 1.00 8.09 221 ARG A O 1
ATOM 1710 N N . GLY A 1 222 ? 1.940 58.600 33.759 1.00 7.87 222 GLY A N 1
ATOM 1711 C CA . GLY A 1 222 ? 0.582 58.101 33.981 1.00 9.33 222 GLY A CA 1
ATOM 1712 C C . GLY A 1 222 ? 0.038 58.522 35.328 1.00 7.73 222 GLY A C 1
ATOM 1713 O O . GLY A 1 222 ? 0.108 59.690 35.679 1.00 7.50 222 GLY A O 1
ATOM 1714 N N . GLU A 1 223 ? -0.515 57.556 36.059 1.00 8.47 223 GLU A N 1
ATOM 1715 C CA . GLU A 1 223 ? -1.130 57.860 37.383 1.00 9.54 223 GLU A CA 1
ATOM 1716 C C . GLU A 1 223 ? -0.122 58.387 38.408 1.00 9.62 223 GLU A C 1
ATOM 1717 O O . GLU A 1 223 ? -0.520 58.915 39.435 1.00 12.35 223 GLU A O 1
ATOM 1723 N N . HIS A 1 224 ? 1.170 58.220 38.106 1.00 10.12 224 HIS A N 1
ATOM 1724 C CA A HIS A 1 224 ? 2.158 58.717 39.042 0.50 10.70 224 HIS A CA 1
ATOM 1725 C CA B HIS A 1 224 ? 2.259 58.645 38.973 0.50 10.81 224 HIS A CA 1
ATOM 1726 C C . HIS A 1 224 ? 2.582 60.145 38.807 1.00 11.40 224 HIS A C 1
ATOM 1727 O O . HIS A 1 224 ? 3.445 60.681 39.530 1.00 13.78 224 HIS A O 1
ATOM 1740 N N . GLY A 1 225 ? 1.985 60.829 37.836 1.00 9.18 225 GLY A N 1
ATOM 1741 C CA . GLY A 1 225 ? 2.308 62.250 37.651 1.00 8.34 225 GLY A CA 1
ATOM 1742 C C . GLY A 1 225 ? 3.346 62.421 36.531 1.00 8.91 225 GLY A C 1
ATOM 1743 O O . GLY A 1 225 ? 3.223 61.789 35.456 1.00 8.47 225 GLY A O 1
ATOM 1744 N N . ALA A 1 226 ? 4.331 63.272 36.807 1.00 8.40 226 ALA A N 1
ATOM 1745 C CA . ALA A 1 226 ? 5.350 63.592 35.785 1.00 8.33 226 ALA A CA 1
ATOM 1746 C C . ALA A 1 226 ? 6.569 64.116 36.472 1.00 9.61 226 ALA A C 1
ATOM 1747 O O . ALA A 1 226 ? 6.513 64.528 37.615 1.00 10.07 226 ALA A O 1
ATOM 1749 N N . THR A 1 227 ? 7.659 64.170 35.731 1.00 9.33 227 THR A N 1
ATOM 1750 C CA A THR A 1 227 ? 8.914 64.775 36.191 0.50 8.96 227 THR A CA 1
ATOM 1751 C CA B THR A 1 227 ? 8.880 64.810 36.208 0.50 8.99 227 THR A CA 1
ATOM 1752 C C . THR A 1 227 ? 9.330 65.816 35.178 1.00 8.13 227 THR A C 1
ATOM 1753 O O . THR A 1 227 ? 9.205 65.602 33.976 1.00 10.09 227 THR A O 1
ATOM 1760 N N . ILE A 1 228 ? 9.859 66.941 35.638 1.00 9.56 228 ILE A N 1
ATOM 1761 C CA . ILE A 1 228 ? 10.423 67.940 34.716 1.00 10.36 228 ILE A CA 1
ATOM 1762 C C . ILE A 1 228 ? 11.898 68.108 35.082 1.00 11.56 228 ILE A C 1
ATOM 1763 O O . ILE A 1 228 ? 12.198 68.615 36.175 1.00 11.75 228 ILE A O 1
ATOM 1768 N N . ARG A 1 229 ? 12.790 67.645 34.211 1.00 10.01 229 ARG A N 1
ATOM 1769 C CA . ARG A 1 229 ? 14.250 67.557 34.506 1.00 12.15 229 ARG A CA 1
ATOM 1770 C C . ARG A 1 229 ? 14.988 68.647 33.766 1.00 13.45 229 ARG A C 1
ATOM 1771 O O . ARG A 1 229 ? 14.758 68.906 32.578 1.00 13.66 229 ARG A O 1
ATOM 1779 N N . HIS A 1 230 ? 15.888 69.300 34.493 1.00 14.35 230 HIS A N 1
ATOM 1780 C CA . HIS A 1 230 ? 16.765 70.332 33.924 1.00 15.39 230 HIS A CA 1
ATOM 1781 C C . HIS A 1 230 ? 18.204 69.957 34.217 1.00 16.49 230 HIS A C 1
ATOM 1782 O O . HIS A 1 230 ? 18.464 69.008 34.954 1.00 16.31 230 HIS A O 1
ATOM 1789 N N . ARG A 1 231 ? 19.137 70.715 33.645 1.00 18.82 231 ARG A N 1
ATOM 1790 C CA . ARG A 1 231 ? 20.545 70.368 33.864 1.00 22.31 231 ARG A CA 1
ATOM 1791 C C . ARG A 1 231 ? 20.919 70.496 35.354 1.00 24.12 231 ARG A C 1
ATOM 1792 O O . ARG A 1 231 ? 21.823 69.807 35.805 1.00 25.23 231 ARG A O 1
ATOM 1800 N N . ASP A 1 232 ? 20.183 71.318 36.107 1.00 25.33 232 ASP A N 1
ATOM 1801 C CA . ASP A 1 232 ? 20.526 71.644 37.514 1.00 27.22 232 ASP A CA 1
ATOM 1802 C C . ASP A 1 232 ? 19.454 71.347 38.564 1.00 27.31 232 ASP A C 1
ATOM 1803 O O . ASP A 1 232 ? 19.505 71.909 39.682 1.00 28.69 232 ASP A O 1
ATOM 1808 N N . GLY A 1 233 ? 18.467 70.517 38.221 1.00 24.83 233 GLY A N 1
ATOM 1809 C CA . GLY A 1 233 ? 17.439 70.144 39.175 1.00 23.28 233 GLY A CA 1
ATOM 1810 C C . GLY A 1 233 ? 16.212 69.601 38.481 1.00 21.19 233 GLY A C 1
ATOM 1811 O O . GLY A 1 233 ? 16.133 69.615 37.252 1.00 18.56 233 GLY A O 1
ATOM 1812 N N . THR A 1 234 ? 15.242 69.187 39.276 1.00 20.14 234 THR A N 1
ATOM 1813 C CA . THR A 1 234 ? 14.078 68.431 38.797 1.00 19.01 234 THR A CA 1
ATOM 1814 C C . THR A 1 234 ? 12.838 68.846 39.580 1.00 18.88 234 THR A C 1
ATOM 1815 O O . THR A 1 234 ? 12.907 69.044 40.795 1.00 20.72 234 THR A O 1
ATOM 1819 N N . GLU A 1 235 ? 11.701 69.031 38.916 1.00 14.70 235 GLU A N 1
ATOM 1820 C CA . GLU A 1 235 ? 10.427 69.225 39.647 1.00 14.30 235 GLU A CA 1
ATOM 1821 C C . GLU A 1 235 ? 9.653 67.904 39.564 1.00 13.60 235 GLU A C 1
ATOM 1822 O O . GLU A 1 235 ? 9.500 67.330 38.467 1.00 15.59 235 GLU A O 1
ATOM 1828 N N . GLN A 1 236 ? 9.146 67.402 40.679 1.00 11.65 236 GLN A N 1
ATOM 1829 C CA . GLN A 1 236 ? 8.227 66.275 40.648 1.00 12.07 236 GLN A CA 1
ATOM 1830 C C . GLN A 1 236 ? 6.827 66.836 40.614 1.00 12.84 236 GLN A C 1
ATOM 1831 O O . GLN A 1 236 ? 6.478 67.730 41.402 1.00 14.10 236 GLN A O 1
ATOM 1837 N N . ILE A 1 237 ? 6.056 66.430 39.626 1.00 9.74 237 ILE A N 1
ATOM 1838 C CA . ILE A 1 237 ? 4.713 66.939 39.454 1.00 9.30 237 ILE A CA 1
ATOM 1839 C C . ILE A 1 237 ? 3.740 65.830 39.856 1.00 8.82 237 ILE A C 1
ATOM 1840 O O . ILE A 1 237 ? 3.757 64.718 39.319 1.00 8.42 237 ILE A O 1
ATOM 1845 N N . PRO A 1 238 ? 2.889 66.074 40.844 1.00 8.56 238 PRO A N 1
ATOM 1846 C CA . PRO A 1 238 ? 1.944 65.043 41.294 1.00 9.72 238 PRO A CA 1
ATOM 1847 C C . PRO A 1 238 ? 0.787 64.859 40.322 1.00 9.04 238 PRO A C 1
ATOM 1848 O O . PRO A 1 238 ? 0.438 65.829 39.627 1.00 10.38 238 PRO A O 1
ATOM 1852 N N . ALA A 1 239 ? 0.227 63.674 40.254 1.00 9.84 239 ALA A N 1
ATOM 1853 C CA . ALA A 1 239 ? -1.027 63.494 39.512 1.00 9.19 239 ALA A CA 1
ATOM 1854 C C . ALA A 1 239 ? -2.179 64.102 40.289 1.00 9.72 239 ALA A C 1
ATOM 1855 O O . ALA A 1 239 ? -2.138 64.175 41.536 1.00 11.07 239 ALA A O 1
ATOM 1857 N N . VAL A 1 240 ? -3.210 64.520 39.579 1.00 8.56 240 VAL A N 1
ATOM 1858 C CA . VAL A 1 240 ? -4.493 64.834 40.198 1.00 9.16 240 VAL A CA 1
ATOM 1859 C C . VAL A 1 240 ? -5.322 63.582 40.204 1.00 10.18 240 VAL A C 1
ATOM 1860 O O . VAL A 1 240 ? -5.373 62.856 39.214 1.00 10.40 240 VAL A O 1
ATOM 1864 N N . ARG A 1 241 ? -6.036 63.327 41.293 1.00 11.24 241 ARG A N 1
ATOM 1865 C CA . ARG A 1 241 ? -6.892 62.137 41.382 1.00 10.93 241 ARG A CA 1
ATOM 1866 C C . ARG A 1 241 ? -8.045 62.314 40.354 1.00 10.34 241 ARG A C 1
ATOM 1867 O O . ARG A 1 241 ? -8.810 63.315 40.365 1.00 13.89 241 ARG A O 1
ATOM 1875 N N . ALA A 1 242 ? -8.171 61.343 39.474 1.00 11.62 242 ALA A N 1
ATOM 1876 C CA . ALA A 1 242 ? -9.240 61.401 38.471 1.00 11.28 242 ALA A CA 1
ATOM 1877 C C . ALA A 1 242 ? -10.602 61.143 39.135 1.00 11.87 242 ALA A C 1
ATOM 1878 O O . ALA A 1 242 ? -10.726 60.302 40.015 1.00 14.46 242 ALA A O 1
ATOM 1880 N N . GLU A 1 243 ? -11.596 61.847 38.620 1.00 12.10 243 GLU A N 1
ATOM 1881 C CA . GLU A 1 243 ? -12.984 61.598 39.009 1.00 14.51 243 GLU A CA 1
ATOM 1882 C C . GLU A 1 243 ? -13.358 60.141 38.755 1.00 14.57 243 GLU A C 1
ATOM 1883 O O . GLU A 1 243 ? -13.994 59.503 39.598 1.00 16.21 243 GLU A O 1
ATOM 1889 N N . ARG A 1 244 ? -12.976 59.643 37.584 1.00 13.34 244 ARG A N 1
ATOM 1890 C CA . ARG A 1 244 ? -13.102 58.247 37.185 1.00 14.16 244 ARG A CA 1
ATOM 1891 C C . ARG A 1 244 ? -11.984 58.032 36.176 1.00 10.64 244 ARG A C 1
ATOM 1892 O O . ARG A 1 244 ? -11.522 59.004 35.550 1.00 11.46 244 ARG A O 1
ATOM 1900 N N . VAL A 1 245 ? -11.567 56.770 36.043 1.00 11.54 245 VAL A N 1
ATOM 1901 C CA . VAL A 1 245 ? -10.575 56.367 35.035 1.00 11.43 245 VAL A CA 1
ATOM 1902 C C . VAL A 1 245 ? -11.319 55.582 33.953 1.00 11.58 245 VAL A C 1
ATOM 1903 O O . VAL A 1 245 ? -11.623 54.382 34.126 1.00 12.55 245 VAL A O 1
ATOM 1907 N N . ILE A 1 246 ? -11.595 56.264 32.837 1.00 10.66 246 ILE A N 1
ATOM 1908 C CA . ILE A 1 246 ? -12.376 55.680 31.762 1.00 12.26 246 ILE A CA 1
ATOM 1909 C C . ILE A 1 246 ? -11.525 55.371 30.531 1.00 10.83 246 ILE A C 1
ATOM 1910 O O . ILE A 1 246 ? -11.637 54.306 29.936 1.00 12.10 246 ILE A O 1
ATOM 1915 N N . ASP A 1 247 ? -10.712 56.338 30.122 1.00 9.88 247 ASP A N 1
ATOM 1916 C CA . ASP A 1 247 ? -9.961 56.171 28.888 1.00 9.16 247 ASP A CA 1
ATOM 1917 C C . ASP A 1 247 ? -8.772 57.118 28.922 1.00 8.58 247 ASP A C 1
ATOM 1918 O O . ASP A 1 247 ? -8.906 58.337 28.867 1.00 8.67 247 ASP A O 1
ATOM 1923 N N . PRO A 1 248 ? -7.556 56.558 28.975 1.00 8.77 248 PRO A N 1
ATOM 1924 C CA . PRO A 1 248 ? -6.399 57.467 29.020 1.00 8.74 248 PRO A CA 1
ATOM 1925 C C . PRO A 1 248 ? -5.925 57.965 27.657 1.00 8.14 248 PRO A C 1
ATOM 1926 O O . PRO A 1 248 ? -4.950 58.730 27.610 1.00 8.13 248 PRO A O 1
ATOM 1930 N N . THR A 1 249 ? -6.619 57.578 26.579 1.00 8.26 249 THR A N 1
ATOM 1931 C CA . THR A 1 249 ? -6.124 57.935 25.253 1.00 7.42 249 THR A CA 1
ATOM 1932 C C . THR A 1 249 ? -6.214 59.453 25.048 1.00 8.33 249 THR A C 1
ATOM 1933 O O . THR A 1 249 ? -7.295 60.032 25.167 1.00 10.46 249 THR A O 1
ATOM 1937 N N . GLY A 1 250 ? -5.075 60.083 24.842 1.00 8.77 250 GLY A N 1
ATOM 1938 C CA . GLY A 1 250 ? -5.071 61.549 24.724 1.00 7.88 250 GLY A CA 1
ATOM 1939 C C . GLY A 1 250 ? -4.627 62.220 25.977 1.00 7.65 250 GLY A C 1
ATOM 1940 O O . GLY A 1 250 ? -4.559 63.453 25.956 1.00 8.69 250 GLY A O 1
ATOM 1941 N N . CYS A 1 251 ? -4.339 61.460 27.057 1.00 8.68 251 CYS A N 1
ATOM 1942 C CA . CYS A 1 251 ? -3.898 62.158 28.312 1.00 8.07 251 CYS A CA 1
ATOM 1943 C C . CYS A 1 251 ? -2.653 62.991 28.121 1.00 8.09 251 CYS A C 1
ATOM 1944 O O . CYS A 1 251 ? -2.595 64.123 28.602 1.00 7.87 251 CYS A O 1
ATOM 1947 N N . GLY A 1 252 ? -1.653 62.440 27.433 1.00 7.93 252 GLY A N 1
ATOM 1948 C CA . GLY A 1 252 ? -0.433 63.200 27.221 1.00 7.35 252 GLY A CA 1
ATOM 1949 C C . GLY A 1 252 ? -0.681 64.463 26.404 1.00 7.27 252 GLY A C 1
ATOM 1950 O O . GLY A 1 252 ? 0.009 65.448 26.602 1.00 8.11 252 GLY A O 1
ATOM 1951 N N . ASP A 1 253 ? -1.624 64.409 25.437 1.00 7.98 253 ASP A N 1
ATOM 1952 C CA . ASP A 1 253 ? -1.854 65.593 24.639 1.00 6.47 253 ASP A CA 1
ATOM 1953 C C . ASP A 1 253 ? -2.602 66.647 25.431 1.00 7.22 253 ASP A C 1
ATOM 1954 O O . ASP A 1 253 ? -2.346 67.841 25.261 1.00 7.48 253 ASP A O 1
ATOM 1959 N N . ALA A 1 254 ? -3.514 66.220 26.305 1.00 7.18 254 ALA A N 1
ATOM 1960 C CA . ALA A 1 254 ? -4.165 67.205 27.206 1.00 6.72 254 ALA A CA 1
ATOM 1961 C C . ALA A 1 254 ? -3.131 67.852 28.121 1.00 7.90 254 ALA A C 1
ATOM 1962 O O . ALA A 1 254 ? -3.102 69.066 28.315 1.00 7.27 254 ALA A O 1
ATOM 1964 N N . PHE A 1 255 ? -2.243 67.019 28.631 1.00 6.93 255 PHE A N 1
ATOM 1965 C CA . PHE A 1 255 ? -1.123 67.471 29.459 1.00 7.90 255 PHE A CA 1
ATOM 1966 C C . PHE A 1 255 ? -0.252 68.467 28.675 1.00 7.24 255 PHE A C 1
ATOM 1967 O O . PHE A 1 255 ? 0.050 69.547 29.203 1.00 7.78 255 PHE A O 1
ATOM 1975 N N . ARG A 1 256 ? 0.061 68.174 27.414 1.00 7.22 256 ARG A N 1
ATOM 1976 C CA . ARG A 1 256 ? 0.896 69.104 26.638 1.00 7.42 256 ARG A CA 1
ATOM 1977 C C . ARG A 1 256 ? 0.186 70.432 26.401 1.00 8.72 256 ARG A C 1
ATOM 1978 O O . ARG A 1 256 ? 0.819 71.485 26.398 1.00 9.16 256 ARG A O 1
ATOM 1986 N N . GLY A 1 257 ? -1.129 70.403 26.155 1.00 7.99 257 GLY A N 1
ATOM 1987 C CA . GLY A 1 257 ? -1.835 71.683 26.022 1.00 9.57 257 GLY A CA 1
ATOM 1988 C C . GLY A 1 257 ? -1.764 72.524 27.295 1.00 8.32 257 GLY A C 1
ATOM 1989 O O . GLY A 1 257 ? -1.525 73.738 27.207 1.00 9.49 257 GLY A O 1
ATOM 1990 N N . GLY A 1 258 ? -1.930 71.901 28.473 1.00 8.74 258 GLY A N 1
ATOM 1991 C CA . GLY A 1 258 ? -1.753 72.662 29.730 1.00 9.33 258 GLY A CA 1
ATOM 1992 C C . GLY A 1 258 ? -0.323 73.181 29.875 1.00 9.01 258 GLY A C 1
ATOM 1993 O O . GLY A 1 258 ? -0.082 74.318 30.343 1.00 9.43 258 GLY A O 1
ATOM 1994 N N . LEU A 1 259 ? 0.686 72.369 29.503 1.00 8.14 259 LEU A N 1
ATOM 1995 C CA . LEU A 1 259 ? 2.053 72.791 29.625 1.00 8.46 259 LEU A CA 1
ATOM 1996 C C . LEU A 1 259 ? 2.338 73.986 28.761 1.00 9.28 259 LEU A C 1
ATOM 1997 O O . LEU A 1 259 ? 2.975 74.946 29.182 1.00 9.90 259 LEU A O 1
ATOM 2002 N N . LEU A 1 260 ? 1.877 73.910 27.516 1.00 7.90 260 LEU A N 1
ATOM 2003 C CA . LEU A 1 260 ? 2.023 75.021 26.572 1.00 8.23 260 LEU A CA 1
ATOM 2004 C C . LEU A 1 260 ? 1.385 76.280 27.082 1.00 8.69 260 LEU A C 1
ATOM 2005 O O . LEU A 1 260 ? 1.987 77.344 26.926 1.00 10.10 260 LEU A O 1
ATOM 2010 N N . TYR A 1 261 ? 0.193 76.170 27.649 1.00 9.22 261 TYR A N 1
ATOM 2011 C CA . TYR A 1 261 ? -0.437 77.381 28.203 1.00 9.92 261 TYR A CA 1
ATOM 2012 C C . TYR A 1 261 ? 0.435 77.953 29.314 1.00 11.60 261 TYR A C 1
ATOM 2013 O O . TYR A 1 261 ? 0.631 79.175 29.369 1.00 11.75 261 TYR A O 1
ATOM 2022 N N . GLY A 1 262 ? 0.950 77.096 30.201 1.00 9.71 262 GLY A N 1
ATOM 2023 C CA . GLY A 1 262 ? 1.760 77.607 31.332 1.00 10.21 262 GLY A CA 1
ATOM 2024 C C . GLY A 1 262 ? 3.022 78.267 30.842 1.00 10.94 262 GLY A C 1
ATOM 2025 O O . GLY A 1 262 ? 3.393 79.331 31.339 1.00 10.88 262 GLY A O 1
ATOM 2026 N N . ILE A 1 263 ? 3.718 77.667 29.863 1.00 10.03 263 ILE A N 1
ATOM 2027 C CA . ILE A 1 263 ? 4.950 78.267 29.350 1.00 10.62 263 ILE A CA 1
ATOM 2028 C C . ILE A 1 263 ? 4.623 79.643 28.745 1.00 12.35 263 ILE A C 1
ATOM 2029 O O . ILE A 1 263 ? 5.295 80.629 29.052 1.00 13.70 263 ILE A O 1
ATOM 2034 N N . GLU A 1 264 ? 3.571 79.724 27.939 1.00 12.10 264 GLU A N 1
ATOM 2035 C CA . GLU A 1 264 ? 3.213 81.024 27.285 1.00 15.50 264 GLU A CA 1
ATOM 2036 C C . GLU A 1 264 ? 2.902 82.088 28.352 1.00 16.06 264 GLU A C 1
ATOM 2037 O O . GLU A 1 264 ? 3.288 83.286 28.177 1.00 17.86 264 GLU A O 1
ATOM 2043 N N . HIS A 1 265 ? 2.259 81.694 29.462 1.00 16.09 265 HIS A N 1
ATOM 2044 C CA . HIS A 1 265 ? 1.785 82.669 30.451 1.00 17.11 265 HIS A CA 1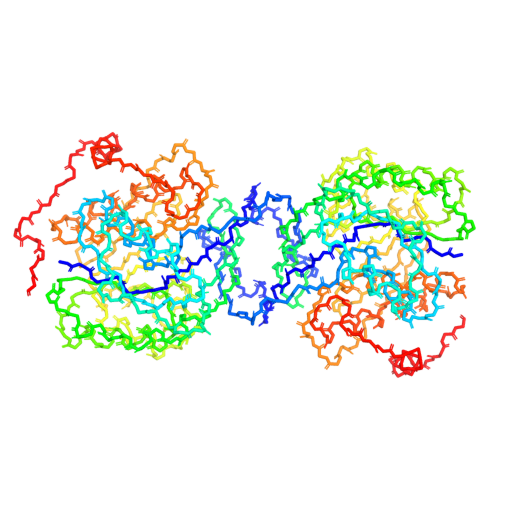
ATOM 2045 C C . HIS A 1 265 ? 2.781 82.922 31.552 1.00 17.18 265 HIS A C 1
ATOM 2046 O O . HIS A 1 265 ? 2.420 83.565 32.582 1.00 18.09 265 HIS A O 1
ATOM 2053 N N . GLY A 1 266 ? 4.001 82.413 31.363 1.00 16.38 266 GLY A N 1
ATOM 2054 C CA . GLY A 1 266 ? 5.100 82.628 32.321 1.00 17.41 266 GLY A CA 1
ATOM 2055 C C . GLY A 1 266 ? 4.916 81.937 33.654 1.00 17.08 266 GLY A C 1
ATOM 2056 O O . GLY A 1 266 ? 5.493 82.362 34.676 1.00 18.94 266 GLY A O 1
ATOM 2057 N N . PHE A 1 267 ? 4.178 80.828 33.673 1.00 14.41 267 PHE A N 1
ATOM 2058 C CA . PHE A 1 267 ? 4.092 80.076 34.933 1.00 13.19 267 PHE A CA 1
ATOM 2059 C C . PHE A 1 267 ? 5.437 79.460 35.208 1.00 13.05 267 PHE A C 1
ATOM 2060 O O . PHE A 1 267 ? 6.188 79.123 34.275 1.00 16.06 267 PHE A O 1
ATOM 2068 N N . ASP A 1 268 ? 5.784 79.228 36.483 1.00 11.89 268 ASP A N 1
ATOM 2069 C CA . ASP A 1 268 ? 6.981 78.498 36.750 1.00 12.41 268 ASP A CA 1
ATOM 2070 C C . ASP A 1 268 ? 6.737 77.022 36.395 1.00 11.72 268 ASP A C 1
ATOM 2071 O O . ASP A 1 268 ? 5.574 76.630 36.198 1.00 12.41 268 ASP A O 1
ATOM 2076 N N . TRP A 1 269 ? 7.796 76.232 36.366 1.00 11.77 269 TRP A N 1
ATOM 2077 C CA . TRP A 1 269 ? 7.624 74.812 35.979 1.00 10.75 269 TRP A CA 1
ATOM 2078 C C . TRP A 1 269 ? 6.694 74.057 36.921 1.00 11.45 269 TRP A C 1
ATOM 2079 O O . TRP A 1 269 ? 5.906 73.221 36.482 1.00 11.55 269 TRP A O 1
ATOM 2090 N N . ALA A 1 270 ? 6.809 74.300 38.229 1.00 9.93 270 ALA A N 1
ATOM 2091 C CA . ALA A 1 270 ? 5.915 73.609 39.163 1.00 10.32 270 ALA A CA 1
ATOM 2092 C C . ALA A 1 270 ? 4.432 73.825 38.822 1.00 10.32 270 ALA A C 1
ATOM 2093 O O . ALA A 1 270 ? 3.612 72.882 38.885 1.00 10.12 270 ALA A O 1
ATOM 2095 N N . THR A 1 271 ? 4.093 75.063 38.471 1.00 10.46 271 THR A N 1
ATOM 2096 C CA . THR A 1 271 ? 2.717 75.461 38.164 1.00 10.26 271 THR A CA 1
ATOM 2097 C C . THR A 1 271 ? 2.288 75.035 36.747 1.00 9.30 271 THR A C 1
ATOM 2098 O O . THR A 1 271 ? 1.167 74.529 36.560 1.00 10.27 271 THR A O 1
ATOM 2102 N N . ALA A 1 272 ? 3.163 75.245 35.765 1.00 10.63 272 ALA A N 1
ATOM 2103 C CA . ALA A 1 272 ? 2.857 74.747 34.394 1.00 9.93 272 ALA A CA 1
ATOM 2104 C C . ALA A 1 272 ? 2.681 73.249 34.408 1.00 8.80 272 ALA A C 1
ATOM 2105 O O . ALA A 1 272 ? 1.728 72.691 33.791 1.00 9.61 272 ALA A O 1
ATOM 2107 N N . GLY A 1 273 ? 3.568 72.559 35.117 1.00 9.14 273 GLY A N 1
ATOM 2108 C CA . GLY A 1 273 ? 3.438 71.077 35.251 1.00 8.61 273 GLY A CA 1
ATOM 2109 C C . GLY A 1 273 ? 2.136 70.667 35.918 1.00 7.90 273 GLY A C 1
ATOM 2110 O O . GLY A 1 273 ? 1.475 69.713 35.501 1.00 7.67 273 GLY A O 1
ATOM 2111 N N . ARG A 1 274 ? 1.760 71.362 37.005 1.00 7.28 274 ARG A N 1
ATOM 2112 C CA . ARG A 1 274 ? 0.488 71.058 37.683 1.00 7.57 274 ARG A CA 1
ATOM 2113 C C . ARG A 1 274 ? -0.738 71.327 36.792 1.00 6.52 274 ARG A C 1
ATOM 2114 O O . ARG A 1 274 ? -1.673 70.541 36.847 1.00 7.32 274 ARG A O 1
ATOM 2122 N N . LEU A 1 275 ? -0.704 72.407 35.984 1.00 7.75 275 LEU A N 1
ATOM 2123 C CA . LEU A 1 275 ? -1.833 72.633 35.077 1.00 7.59 275 LEU A CA 1
ATOM 2124 C C . LEU A 1 275 ? -1.932 71.474 34.074 1.00 8.23 275 LEU A C 1
ATOM 2125 O O . LEU A 1 275 ? -3.030 70.982 33.827 1.00 8.42 275 LEU A O 1
ATOM 2130 N N . ALA A 1 276 ? -0.792 71.098 33.559 1.00 8.10 276 ALA A N 1
ATOM 2131 C CA . ALA A 1 276 ? -0.700 69.958 32.613 1.00 7.87 276 ALA A CA 1
ATOM 2132 C C . ALA A 1 276 ? -1.257 68.691 33.246 1.00 7.89 276 ALA A C 1
ATOM 2133 O O . ALA A 1 276 ? -2.069 67.939 32.656 1.00 7.13 276 ALA A O 1
ATOM 2135 N N . SER A 1 277 ? -0.852 68.416 34.497 1.00 7.29 277 SER A N 1
ATOM 2136 C CA . SER A 1 277 ? -1.326 67.255 35.212 1.00 7.20 277 SER A CA 1
ATOM 2137 C C . SER A 1 277 ? -2.822 67.266 35.380 1.00 6.35 277 SER A C 1
ATOM 2138 O O . SER A 1 277 ? -3.512 66.263 35.223 1.00 7.13 277 SER A O 1
ATOM 2141 N N . LEU A 1 278 ? -3.359 68.435 35.725 1.00 6.82 278 LEU A N 1
ATOM 2142 C CA . LEU A 1 278 ? -4.810 68.549 35.842 1.00 7.83 278 LEU A CA 1
ATOM 2143 C C . LEU A 1 278 ? -5.541 68.273 34.521 1.00 7.42 278 LEU A C 1
ATOM 2144 O O . LEU A 1 278 ? -6.538 67.509 34.524 1.00 7.20 278 LEU A O 1
ATOM 2149 N N . MET A 1 279 ? -4.998 68.765 33.401 1.00 7.67 279 MET A N 1
ATOM 2150 C CA . MET A 1 279 ? -5.673 68.547 32.123 1.00 7.77 279 MET A CA 1
ATOM 2151 C C . MET A 1 279 ? -5.700 67.061 31.833 1.00 7.53 279 MET A C 1
ATOM 2152 O O . MET A 1 279 ? -6.718 66.538 31.366 1.00 7.88 279 MET A O 1
ATOM 2157 N N . GLY A 1 280 ? -4.600 66.350 32.165 1.00 6.48 280 GLY A N 1
ATOM 2158 C CA . GLY A 1 280 ? -4.587 64.915 31.957 1.00 7.23 280 GLY A CA 1
ATOM 2159 C C . GLY A 1 280 ? -5.646 64.172 32.766 1.00 7.58 280 GLY A C 1
ATOM 2160 O O . GLY A 1 280 ? -6.268 63.212 32.290 1.00 8.08 280 GLY A O 1
ATOM 2161 N N . ALA A 1 281 ? -5.825 64.589 34.035 1.00 6.93 281 ALA A N 1
ATOM 2162 C CA . ALA A 1 281 ? -6.825 63.977 34.911 1.00 6.86 281 ALA A CA 1
ATOM 2163 C C . ALA A 1 281 ? -8.280 64.317 34.485 1.00 7.57 281 ALA A C 1
ATOM 2164 O O . ALA A 1 281 ? -9.144 63.497 34.626 1.00 8.89 281 ALA A O 1
ATOM 2166 N N . LEU A 1 282 ? -8.492 65.512 33.951 1.00 7.80 282 LEU A N 1
ATOM 2167 C CA . LEU A 1 282 ? -9.807 65.847 33.384 1.00 9.07 282 LEU A CA 1
ATOM 2168 C C . LEU A 1 282 ? -10.102 64.971 32.158 1.00 8.32 282 LEU A C 1
ATOM 2169 O O . LEU A 1 282 ? -11.249 64.493 31.983 1.00 9.31 282 LEU A O 1
ATOM 2174 N N . LYS A 1 283 ? -9.083 64.704 31.349 1.00 7.93 283 LYS A N 1
ATOM 2175 C CA . LYS A 1 283 ? -9.313 63.992 30.114 1.00 7.84 283 LYS A CA 1
ATOM 2176 C C . LYS A 1 283 ? -9.693 62.559 30.428 1.00 8.17 283 LYS A C 1
ATOM 2177 O O . LYS A 1 283 ? -10.596 61.993 29.774 1.00 8.17 283 LYS A O 1
ATOM 2183 N N . ILE A 1 284 ? -9.022 61.949 31.411 1.00 7.30 284 ILE A N 1
ATOM 2184 C CA . ILE A 1 284 ? -9.155 60.493 31.591 1.00 7.32 284 ILE A CA 1
ATOM 2185 C C . ILE A 1 284 ? -10.533 60.052 32.048 1.00 6.81 284 ILE A C 1
ATOM 2186 O O . ILE A 1 284 ? -10.869 58.863 31.938 1.00 8.48 284 ILE A O 1
ATOM 2191 N N . ALA A 1 285 ? -11.303 61.017 32.546 1.00 7.65 285 ALA A N 1
ATOM 2192 C CA . ALA A 1 285 ? -12.635 60.742 33.073 1.00 8.44 285 ALA A CA 1
ATOM 2193 C C . ALA A 1 285 ? -13.674 60.584 31.958 1.00 9.57 285 ALA A C 1
ATOM 2194 O O . ALA A 1 285 ? -14.849 60.355 32.248 1.00 11.48 285 ALA A O 1
ATOM 2196 N N . HIS A 1 286 ? -13.253 60.650 30.698 1.00 9.41 286 HIS A N 1
ATOM 2197 C CA . HIS A 1 286 ? -14.206 60.544 29.566 1.00 9.45 286 HIS A CA 1
ATOM 2198 C C . HIS A 1 286 ? -13.594 59.750 28.426 1.00 9.22 286 HIS A C 1
ATOM 2199 O O . HIS A 1 286 ? -12.379 59.802 28.161 1.00 10.43 286 HIS A O 1
ATOM 2206 N N . GLN A 1 287 ? -14.444 58.990 27.754 1.00 10.05 287 GLN A N 1
ATOM 2207 C CA . GLN A 1 287 ? -14.031 58.172 26.630 1.00 10.00 287 GLN A CA 1
ATOM 2208 C C . GLN A 1 287 ? -13.768 59.036 25.400 1.00 11.25 287 GLN A C 1
ATOM 2209 O O . GLN A 1 287 ? -14.639 59.800 24.972 1.00 10.90 287 GLN A O 1
ATOM 2215 N N . GLY A 1 288 ? -12.570 58.880 24.816 1.00 11.01 288 GLY A N 1
ATOM 2216 C CA . GLY A 1 288 ? -12.166 59.617 23.609 1.00 11.87 288 GLY A CA 1
ATOM 2217 C C . GLY A 1 288 ? -11.308 60.824 23.971 1.00 10.18 288 GLY A C 1
ATOM 2218 O O . GLY A 1 288 ? -11.400 61.353 25.097 1.00 11.22 288 GLY A O 1
ATOM 2219 N N . PRO A 1 289 ? -10.438 61.258 23.050 1.00 9.86 289 PRO A N 1
ATOM 2220 C CA . PRO A 1 289 ? -9.379 62.215 23.459 1.00 9.52 289 PRO A CA 1
ATOM 2221 C C . PRO A 1 289 ? -9.883 63.617 23.713 1.00 9.02 289 PRO A C 1
ATOM 2222 O O . PRO A 1 289 ? -9.232 64.361 24.440 1.00 8.83 289 PRO A O 1
ATOM 2226 N N . GLN A 1 290 ? -11.019 63.987 23.120 1.00 9.45 290 GLN A N 1
ATOM 2227 C CA . GLN A 1 290 ? -11.519 65.362 23.237 1.00 8.33 290 GLN A CA 1
ATOM 2228 C C . GLN A 1 290 ? -12.940 65.438 23.831 1.00 7.88 290 GLN A C 1
ATOM 2229 O O . GLN A 1 290 ? -13.571 66.473 23.713 1.00 11.28 290 GLN A O 1
ATOM 2235 N N . THR A 1 291 ? -13.367 64.387 24.521 1.00 8.63 291 THR A N 1
ATOM 2236 C CA . THR A 1 291 ? -14.768 64.326 24.990 1.00 8.13 291 THR A CA 1
ATOM 2237 C C . THR A 1 291 ? -14.909 65.209 26.216 1.00 9.92 291 THR A C 1
ATOM 2238 O O . THR A 1 291 ? -15.944 65.846 26.369 1.00 10.99 291 THR A O 1
ATOM 2242 N N . TYR A 1 292 ? -13.897 65.257 27.074 1.00 9.32 292 TYR A N 1
ATOM 2243 C CA . TYR A 1 292 ? -13.977 66.141 28.234 1.00 9.52 292 TYR A CA 1
ATOM 2244 C C . TYR A 1 292 ? -14.140 67.553 27.721 1.00 9.84 292 TYR A C 1
ATOM 2245 O O . TYR A 1 292 ? -13.579 67.952 26.701 1.00 10.31 292 TYR A O 1
ATOM 2254 N N . ALA A 1 293 ? -14.955 68.339 28.425 1.00 10.89 293 ALA A N 1
ATOM 2255 C CA . ALA A 1 293 ? -15.248 69.680 27.945 1.00 12.54 293 ALA A CA 1
ATOM 2256 C C . ALA A 1 293 ? -15.491 70.646 29.100 1.00 13.50 293 ALA A C 1
ATOM 2257 O O . ALA A 1 293 ? -16.572 71.282 29.191 1.00 14.81 293 ALA A O 1
ATOM 2259 N N . PRO A 1 294 ? -14.496 70.814 29.971 1.00 12.10 294 PRO A N 1
ATOM 2260 C CA . PRO A 1 294 ? -14.648 71.766 31.061 1.00 13.80 294 PRO A CA 1
ATOM 2261 C C . PRO A 1 294 ? -14.630 73.185 30.563 1.00 13.68 294 PRO A C 1
ATOM 2262 O O . PRO A 1 294 ? -13.999 73.489 29.542 1.00 14.68 294 PRO A O 1
ATOM 2266 N N . THR A 1 295 ? -15.358 74.086 31.247 1.00 13.48 295 THR A N 1
ATOM 2267 C CA . THR A 1 295 ? -15.158 75.502 30.982 1.00 14.37 295 THR A CA 1
ATOM 2268 C C . THR A 1 295 ? -13.886 76.025 31.647 1.00 15.35 295 THR A C 1
ATOM 2269 O O . THR A 1 295 ? -13.326 75.326 32.539 1.00 14.22 295 THR A O 1
ATOM 2273 N N . ARG A 1 296 ? -13.418 77.215 31.250 1.00 16.76 296 ARG A N 1
ATOM 2274 C CA . ARG A 1 296 ? -12.218 77.796 31.891 1.00 17.72 296 ARG A CA 1
ATOM 2275 C C . ARG A 1 296 ? -12.439 77.985 33.405 1.00 17.77 296 ARG A C 1
ATOM 2276 O O . ARG A 1 296 ? -11.572 77.619 34.221 1.00 17.05 296 ARG A O 1
ATOM 2284 N N . ALA A 1 297 ? -13.623 78.445 33.790 1.00 18.22 297 ALA A N 1
ATOM 2285 C CA . ALA A 1 297 ? -13.957 78.544 35.225 1.00 17.88 297 ALA A CA 1
ATOM 2286 C C . ALA A 1 297 ? -13.850 77.235 35.991 1.00 17.31 297 ALA A C 1
ATOM 2287 O O . ALA A 1 297 ? -13.333 77.212 37.137 1.00 16.81 297 ALA A O 1
ATOM 2289 N N . GLU A 1 298 ? -14.344 76.140 35.392 1.00 15.75 298 GLU A N 1
ATOM 2290 C CA . GLU A 1 298 ? -14.254 74.819 35.997 1.00 14.88 298 GLU A CA 1
ATOM 2291 C C . GLU A 1 298 ? -12.805 74.371 36.123 1.00 14.69 298 GLU A C 1
ATOM 2292 O O . GLU A 1 298 ? -12.419 73.796 37.175 1.00 15.02 298 GLU A O 1
ATOM 2298 N N . ILE A 1 299 ? -11.992 74.636 35.098 1.00 12.30 299 ILE A N 1
ATOM 2299 C CA . ILE A 1 299 ? -10.571 74.263 35.206 1.00 11.88 299 ILE A CA 1
ATOM 2300 C C . ILE A 1 299 ? -9.890 75.018 36.373 1.00 12.79 299 ILE A C 1
ATOM 2301 O O . ILE A 1 299 ? -9.161 74.402 37.193 1.00 12.25 299 ILE A O 1
ATOM 2306 N N . ASP A 1 300 ? -10.165 76.317 36.475 1.00 14.06 300 ASP A N 1
ATOM 2307 C CA . ASP A 1 300 ? -9.559 77.124 37.564 1.00 15.24 300 ASP A CA 1
ATOM 2308 C C . ASP A 1 300 ? -9.983 76.621 38.936 1.00 14.58 300 ASP A C 1
ATOM 2309 O O . ASP A 1 300 ? -9.108 76.461 39.831 1.00 13.23 300 ASP A O 1
ATOM 2314 N N . ALA A 1 301 ? -11.265 76.305 39.104 1.00 14.02 301 ALA A N 1
ATOM 2315 C CA . ALA A 1 301 ? -11.767 75.753 40.342 1.00 12.52 301 ALA A CA 1
ATOM 2316 C C . ALA A 1 301 ? -11.121 74.413 40.688 1.00 13.22 301 ALA A C 1
ATOM 2317 O O . ALA A 1 301 ? -10.753 74.131 41.828 1.00 14.25 301 ALA A O 1
ATOM 2319 N N . ARG A 1 302 ? -11.011 73.534 39.681 1.00 12.70 302 ARG A N 1
ATOM 2320 C CA . ARG A 1 302 ? -10.426 72.231 39.913 1.00 11.38 302 ARG A CA 1
ATOM 2321 C C . ARG A 1 302 ? -8.927 72.333 40.256 1.00 11.37 302 ARG A C 1
ATOM 2322 O O . ARG A 1 302 ? -8.440 71.506 41.026 1.00 10.98 302 ARG A O 1
ATOM 2330 N N . PHE A 1 303 ? -8.229 73.315 39.685 1.00 10.37 303 PHE A N 1
ATOM 2331 C CA . PHE A 1 303 ? -6.812 73.525 39.983 1.00 9.47 303 PHE A CA 1
ATOM 2332 C C . PHE A 1 303 ? -6.697 73.918 41.467 1.00 11.64 303 PHE A C 1
ATOM 2333 O O . PHE A 1 303 ? -5.907 73.319 42.207 1.00 11.32 303 PHE A O 1
ATOM 2341 N N . GLU A 1 304 ? -7.532 74.855 41.897 1.00 12.74 304 GLU A N 1
ATOM 2342 C CA . GLU A 1 304 ? -7.491 75.284 43.318 1.00 14.33 304 GLU A CA 1
ATOM 2343 C C . GLU A 1 304 ? -7.821 74.103 44.234 1.00 13.85 304 GLU A C 1
ATOM 2344 O O . GLU A 1 304 ? -7.144 73.890 45.286 1.00 16.08 304 GLU A O 1
ATOM 2350 N N . THR A 1 305 ? -8.854 73.329 43.911 1.00 12.88 305 THR A N 1
ATOM 2351 C CA . THR A 1 305 ? -9.217 72.160 44.695 1.00 12.25 305 THR A CA 1
ATOM 2352 C C . THR A 1 305 ? -8.048 71.141 44.774 1.00 12.67 305 THR A C 1
ATOM 2353 O O . THR A 1 305 ? -7.752 70.558 45.836 1.00 14.17 305 THR A O 1
ATOM 2357 N N . ALA A 1 306 ? -7.374 70.909 43.651 1.00 11.75 306 ALA A N 1
ATOM 2358 C CA . ALA A 1 306 ? -6.331 69.888 43.636 1.00 10.89 306 ALA A CA 1
ATOM 2359 C C . ALA A 1 306 ? -5.070 70.339 44.343 1.00 9.92 306 ALA A C 1
ATOM 2360 O O . ALA A 1 306 ? -4.393 69.538 44.960 1.00 12.11 306 ALA A O 1
ATOM 2362 N N . PHE A 1 307 ? -4.767 71.617 44.253 1.00 9.12 307 PHE A N 1
ATOM 2363 C CA . PHE A 1 307 ? -3.397 72.084 44.572 1.00 8.92 307 PHE A CA 1
ATOM 2364 C C . PHE A 1 307 ? -3.325 73.127 45.685 1.00 9.76 307 PHE A C 1
ATOM 2365 O O . PHE A 1 307 ? -2.234 73.389 46.190 1.00 10.70 307 PHE A O 1
ATOM 2373 N N . GLY A 1 308 ? -4.472 73.697 46.044 1.00 11.13 308 GLY A N 1
ATOM 2374 C CA . GLY A 1 308 ? -4.518 74.674 47.160 1.00 12.25 308 GLY A CA 1
ATOM 2375 C C . GLY A 1 308 ? -4.012 76.059 46.846 1.00 13.45 308 GLY A C 1
ATOM 2376 O O . GLY A 1 308 ? -3.786 76.867 47.770 1.00 13.64 308 GLY A O 1
ATOM 2377 N N . TYR A 1 309 ? -3.842 76.398 45.556 1.00 11.55 309 TYR A N 1
ATOM 2378 C CA . TYR A 1 309 ? -3.509 77.754 45.151 1.00 12.08 309 TYR A CA 1
ATOM 2379 C C . TYR A 1 309 ? -3.998 77.983 43.742 1.00 13.25 309 TYR A C 1
ATOM 2380 O O . TYR A 1 309 ? -4.442 77.042 43.091 1.00 12.90 309 TYR A O 1
ATOM 2389 N N . ARG A 1 310 ? -3.930 79.242 43.334 1.00 16.37 310 ARG A N 1
ATOM 2390 C CA . ARG A 1 310 ? -4.310 79.683 41.986 1.00 19.90 310 ARG A CA 1
ATOM 2391 C C . ARG A 1 310 ? -3.055 80.095 41.222 1.00 20.79 310 ARG A C 1
ATOM 2392 O O . ARG A 1 310 ? -2.173 80.744 41.761 1.00 21.48 310 ARG A O 1
ATOM 2400 N N . PRO A 1 311 ? -2.955 79.680 39.955 1.00 24.97 311 PRO A N 1
ATOM 2401 C CA . PRO A 1 311 ? -1.776 80.017 39.152 1.00 28.04 311 PRO A CA 1
ATOM 2402 C C . PRO A 1 311 ? -1.571 81.533 38.948 1.00 31.22 311 PRO A C 1
ATOM 2403 O O . PRO A 1 311 ? -2.406 82.366 39.344 1.00 31.99 311 PRO A O 1
ATOM 2407 N N . LYS A 1 312 ? -0.452 81.889 38.341 1.00 33.67 312 LYS A N 1
ATOM 2408 C CA . LYS A 1 312 ? -0.113 83.291 38.078 1.00 35.87 312 LYS A CA 1
ATOM 2409 C C . LYS A 1 312 ? 1.183 83.255 37.276 1.00 35.75 312 LYS A C 1
ATOM 2410 O O . LYS A 1 312 ? 2.034 82.391 37.555 1.00 35.83 312 LYS A O 1
ATOM 2416 N N . ALA B 1 2 ? -22.638 14.749 8.904 1.00 20.95 2 ALA B N 1
ATOM 2417 C CA . ALA B 1 2 ? -22.637 16.226 9.077 1.00 18.23 2 ALA B CA 1
ATOM 2418 C C . ALA B 1 2 ? -22.069 16.561 10.441 1.00 16.68 2 ALA B C 1
ATOM 2419 O O . ALA B 1 2 ? -22.387 15.926 11.469 1.00 16.38 2 ALA B O 1
ATOM 2421 N N . THR B 1 3 ? -21.233 17.615 10.478 1.00 14.63 3 THR B N 1
ATOM 2422 C CA . THR B 1 3 ? -20.600 18.033 11.729 1.00 14.24 3 THR B CA 1
ATOM 2423 C C . THR B 1 3 ? -21.069 19.454 12.055 1.00 10.83 3 THR B C 1
ATOM 2424 O O . THR B 1 3 ? -21.029 20.316 11.172 1.00 13.09 3 THR B O 1
ATOM 2428 N N . LEU B 1 4 ? -21.647 19.620 13.246 1.00 12.38 4 LEU B N 1
ATOM 2429 C CA . LEU B 1 4 ? -22.262 20.908 13.620 1.00 11.27 4 LEU B CA 1
ATOM 2430 C C . LEU B 1 4 ? -21.184 21.794 14.211 1.00 10.25 4 LEU B C 1
ATOM 2431 O O . LEU B 1 4 ? -20.476 21.395 15.157 1.00 11.24 4 LEU B O 1
ATOM 2436 N N . ILE B 1 5 ? -21.063 23.001 13.641 1.00 10.41 5 ILE B N 1
ATOM 2437 C CA . ILE B 1 5 ? -19.983 23.901 14.092 1.00 10.72 5 ILE B CA 1
ATOM 2438 C C . ILE B 1 5 ? -20.616 25.114 14.761 1.00 9.77 5 ILE B C 1
ATOM 2439 O O . ILE B 1 5 ? -21.041 26.030 14.062 1.00 10.35 5 ILE B O 1
ATOM 2444 N N . CYS B 1 6 ? -20.628 25.110 16.093 1.00 9.99 6 CYS B N 1
ATOM 2445 C CA . CYS B 1 6 ? -21.292 26.198 16.835 1.00 10.61 6 CYS B CA 1
ATOM 2446 C C . CYS B 1 6 ? -20.265 27.225 17.253 1.00 10.85 6 CYS B C 1
ATOM 2447 O O . CYS B 1 6 ? -19.249 26.898 17.870 1.00 15.22 6 CYS B O 1
ATOM 2450 N N . GLY B 1 7 ? -20.469 28.469 16.869 1.00 10.40 7 GLY B N 1
ATOM 2451 C CA . GLY B 1 7 ? -19.497 29.483 17.290 1.00 10.57 7 GLY B CA 1
ATOM 2452 C C . GLY B 1 7 ? -19.805 30.776 16.579 1.00 9.59 7 GLY B C 1
ATOM 2453 O O . GLY B 1 7 ? -20.776 30.902 15.841 1.00 10.13 7 GLY B O 1
ATOM 2454 N N . SER B 1 8 ? -18.959 31.767 16.830 1.00 9.16 8 SER B N 1
ATOM 2455 C CA . SER B 1 8 ? -19.162 33.085 16.218 1.00 9.61 8 SER B CA 1
ATOM 2456 C C . SER B 1 8 ? -19.037 33.065 14.704 1.00 8.43 8 SER B C 1
ATOM 2457 O O . SER B 1 8 ? -18.262 32.278 14.123 1.00 9.02 8 SER B O 1
ATOM 2460 N N . ILE B 1 9 ? -19.747 33.987 14.049 1.00 9.11 9 ILE B N 1
ATOM 2461 C CA . ILE B 1 9 ? -19.595 34.224 12.612 1.00 8.02 9 ILE B CA 1
ATOM 2462 C C . ILE B 1 9 ? -19.389 35.732 12.517 1.00 10.05 9 ILE B C 1
ATOM 2463 O O . ILE B 1 9 ? -20.252 36.485 12.993 1.00 10.53 9 ILE B O 1
ATOM 2468 N N . ALA B 1 10 ? -18.227 36.156 12.022 1.00 8.21 10 ALA B N 1
ATOM 2469 C CA . ALA B 1 10 ? -17.811 37.570 12.232 1.00 8.23 10 ALA B CA 1
ATOM 2470 C C . ALA B 1 10 ? -17.001 38.070 11.097 1.00 8.71 10 ALA B C 1
ATOM 2471 O O . ALA B 1 10 ? -16.432 37.297 10.319 1.00 9.43 10 ALA B O 1
ATOM 2473 N N . TYR B 1 11 ? -16.945 39.407 10.983 1.00 8.54 11 TYR B N 1
ATOM 2474 C CA . TYR B 1 11 ? -15.990 40.047 10.088 1.00 9.52 11 TYR B CA 1
ATOM 2475 C C . TYR B 1 11 ? -14.806 40.522 10.908 1.00 9.13 11 TYR B C 1
ATOM 2476 O O . TYR B 1 11 ? -14.980 41.170 11.938 1.00 10.45 11 TYR B O 1
ATOM 2485 N N . ASP B 1 12 ? -13.614 40.182 10.418 1.00 10.29 12 ASP B N 1
ATOM 2486 C CA . ASP B 1 12 ? -12.377 40.460 11.130 1.00 10.62 12 ASP B CA 1
ATOM 2487 C C . ASP B 1 12 ? -11.609 41.618 10.516 1.00 11.86 12 ASP B C 1
ATOM 2488 O O . ASP B 1 12 ? -11.440 41.651 9.297 1.00 11.84 12 ASP B O 1
ATOM 2493 N N . ASN B 1 13 ? -11.133 42.535 11.357 1.00 11.52 13 ASN B N 1
ATO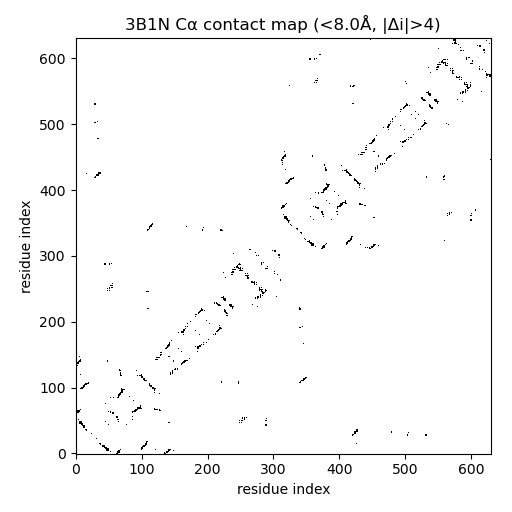M 2494 C CA . ASN B 1 13 ? -10.162 43.564 10.914 1.00 13.45 13 ASN B CA 1
ATOM 2495 C C . ASN B 1 13 ? -8.896 43.252 11.651 1.00 11.20 13 ASN B C 1
ATOM 2496 O O . ASN B 1 13 ? -8.855 43.380 12.868 1.00 12.34 13 ASN B O 1
ATOM 2501 N N . ILE B 1 14 ? -7.923 42.745 10.889 1.00 10.95 14 ILE B N 1
ATOM 2502 C CA . ILE B 1 14 ? -6.698 42.213 11.478 1.00 11.97 14 ILE B CA 1
ATOM 2503 C C . ILE B 1 14 ? -5.542 43.191 11.250 1.00 12.47 14 ILE B C 1
ATOM 2504 O O . ILE B 1 14 ? -5.217 43.573 10.095 1.00 14.15 14 ILE B O 1
ATOM 2509 N N . MET B 1 15 ? -4.927 43.538 12.369 1.00 12.78 15 MET B N 1
ATOM 2510 C CA . MET B 1 15 ? -3.817 44.475 12.357 1.00 14.68 15 MET B CA 1
ATOM 2511 C C . MET B 1 15 ? -2.608 43.716 12.846 1.00 15.34 15 MET B C 1
ATOM 2512 O O . MET B 1 15 ? -2.524 43.355 14.031 1.00 16.08 15 MET B O 1
ATOM 2517 N N . THR B 1 16 ? -1.703 43.458 11.902 1.00 15.74 16 THR B N 1
ATOM 2518 C CA . THR B 1 16 ? -0.544 42.598 12.101 1.00 17.54 16 THR B CA 1
ATOM 2519 C C . THR B 1 16 ? 0.671 43.414 12.522 1.00 15.86 16 THR B C 1
ATOM 2520 O O . THR B 1 16 ? 1.207 44.176 11.704 1.00 17.53 16 THR B O 1
ATOM 2524 N N . PHE B 1 17 ? 1.083 43.262 13.770 1.00 14.65 17 PHE B N 1
ATOM 2525 C CA . PHE B 1 17 ? 2.365 43.911 14.199 1.00 13.04 17 PHE B CA 1
ATOM 2526 C C . PHE B 1 17 ? 3.443 42.980 13.739 1.00 13.94 17 PHE B C 1
ATOM 2527 O O . PHE B 1 17 ? 3.474 41.799 14.151 1.00 14.02 17 PHE B O 1
ATOM 2535 N N . GLU B 1 18 ? 4.335 43.527 12.907 1.00 13.92 18 GLU B N 1
ATOM 2536 C CA . GLU B 1 18 ? 5.420 42.692 12.335 1.00 15.04 18 GLU B CA 1
ATOM 2537 C C . GLU B 1 18 ? 6.563 42.615 13.322 1.00 13.58 18 GLU B C 1
ATOM 2538 O O . GLU B 1 18 ? 7.595 43.299 13.187 1.00 16.94 18 GLU B O 1
ATOM 2544 N N . GLY B 1 19 ? 6.383 41.793 14.336 1.00 13.06 19 GLY B N 1
ATOM 2545 C CA . GLY B 1 19 ? 7.304 41.707 15.459 1.00 11.91 19 GLY B CA 1
ATOM 2546 C C . GLY B 1 19 ? 6.696 40.876 16.542 1.00 12.85 19 GLY B C 1
ATOM 2547 O O . GLY B 1 19 ? 5.721 40.165 16.294 1.00 12.73 19 GLY B O 1
ATOM 2548 N N . ARG B 1 20 ? 7.268 40.962 17.727 1.00 11.03 20 ARG B N 1
ATOM 2549 C CA . ARG B 1 20 ? 6.879 40.158 18.876 1.00 10.88 20 ARG B CA 1
ATOM 2550 C C . ARG B 1 20 ? 6.629 41.099 20.024 1.00 11.60 20 ARG B C 1
ATOM 2551 O O . ARG B 1 20 ? 7.539 41.851 20.409 1.00 11.26 20 ARG B O 1
ATOM 2559 N N . PHE B 1 21 ? 5.423 41.070 20.595 1.00 12.00 21 PHE B N 1
ATOM 2560 C CA . PHE B 1 21 ? 5.154 41.907 21.801 1.00 11.26 21 PHE B CA 1
ATOM 2561 C C . PHE B 1 21 ? 6.154 41.709 22.926 1.00 11.76 21 PHE B C 1
ATOM 2562 O O . PHE B 1 21 ? 6.487 42.634 23.624 1.00 11.11 21 PHE B O 1
ATOM 2570 N N . ARG B 1 22 ? 6.700 40.501 23.109 1.00 11.34 22 ARG B N 1
ATOM 2571 C CA . ARG B 1 22 ? 7.652 40.279 24.164 1.00 11.52 22 ARG B CA 1
ATOM 2572 C C . ARG B 1 22 ? 8.882 41.189 24.072 1.00 11.92 22 ARG B C 1
ATOM 2573 O O . ARG B 1 22 ? 9.533 41.402 25.082 1.00 13.98 22 ARG B O 1
ATOM 2581 N N . GLU B 1 23 ? 9.209 41.641 22.862 1.00 11.52 23 GLU B N 1
ATOM 2582 C CA . GLU B 1 23 ? 10.390 42.477 22.647 1.00 11.54 23 GLU B CA 1
ATOM 2583 C C . GLU B 1 23 ? 10.099 43.928 22.964 1.00 12.68 23 GLU B C 1
ATOM 2584 O O . GLU B 1 23 ? 10.992 44.771 22.848 1.00 14.19 23 GLU B O 1
ATOM 2590 N N . HIS B 1 24 ? 8.851 44.222 23.363 1.00 10.78 24 HIS B N 1
ATOM 2591 C CA . HIS B 1 24 ? 8.445 45.659 23.521 1.00 11.52 24 HIS B CA 1
ATOM 2592 C C . HIS B 1 24 ? 7.788 45.897 24.848 1.00 13.44 24 HIS B C 1
ATOM 2593 O O . HIS B 1 24 ? 7.242 46.997 25.060 1.00 15.60 24 HIS B O 1
ATOM 2600 N N . ILE B 1 25 ? 7.803 44.913 25.744 1.00 12.70 25 ILE B N 1
ATOM 2601 C CA . ILE B 1 25 ? 7.262 45.100 27.097 1.00 13.66 25 ILE B CA 1
ATOM 2602 C C . ILE B 1 25 ? 8.358 45.553 28.030 1.00 15.26 25 ILE B C 1
ATOM 2603 O O . ILE B 1 25 ? 9.471 44.982 28.064 1.00 15.43 25 ILE B O 1
ATOM 2608 N N . LEU B 1 26 ? 8.072 46.645 28.750 1.00 12.92 26 LEU B N 1
ATOM 2609 C CA . LEU B 1 26 ? 9.010 47.246 29.698 1.00 12.81 26 LEU B CA 1
ATOM 2610 C C . LEU B 1 26 ? 8.301 47.305 31.079 1.00 14.10 26 LEU B C 1
ATOM 2611 O O . LEU B 1 26 ? 7.689 48.338 31.464 1.00 12.77 26 LEU B O 1
ATOM 2616 N N . PRO B 1 27 ? 8.344 46.222 31.840 1.00 15.30 27 PRO B N 1
ATOM 2617 C CA . PRO B 1 27 ? 7.564 46.200 33.069 1.00 15.96 27 PRO B CA 1
ATOM 2618 C C . PRO B 1 27 ? 7.981 47.248 34.094 1.00 14.86 27 PRO B C 1
ATOM 2619 O O . PRO B 1 27 ? 7.175 47.586 34.970 1.00 15.54 27 PRO B O 1
ATOM 2623 N N . ASP B 1 28 ? 9.196 47.785 34.002 1.00 15.52 28 ASP B N 1
ATOM 2624 C CA . ASP B 1 28 ? 9.610 48.760 35.014 1.00 16.02 28 ASP B CA 1
ATOM 2625 C C . ASP B 1 28 ? 9.049 50.165 34.778 1.00 15.64 28 ASP B C 1
ATOM 2626 O O . ASP B 1 28 ? 9.162 51.051 35.646 1.00 15.96 28 ASP B O 1
ATOM 2631 N N . GLN B 1 29 ? 8.442 50.356 33.612 1.00 12.71 29 GLN B N 1
ATOM 2632 C CA . GLN B 1 29 ? 7.850 51.657 33.307 1.00 11.77 29 GLN B CA 1
ATOM 2633 C C . GLN B 1 29 ? 6.388 51.611 33.740 1.00 12.29 29 GLN B C 1
ATOM 2634 O O . GLN B 1 29 ? 5.765 50.538 33.868 1.00 11.85 29 GLN B O 1
ATOM 2640 N N . VAL B 1 30 ? 5.777 52.784 33.896 1.00 9.55 30 VAL B N 1
ATOM 2641 C CA . VAL B 1 30 ? 4.313 52.741 34.192 1.00 9.64 30 VAL B CA 1
ATOM 2642 C C . VAL B 1 30 ? 3.539 52.243 32.963 1.00 10.32 30 VAL B C 1
ATOM 2643 O O . VAL B 1 30 ? 2.511 51.544 33.096 1.00 11.55 30 VAL B O 1
ATOM 2647 N N . HIS B 1 31 ? 3.961 52.677 31.790 1.00 9.33 31 HIS B N 1
ATOM 2648 C CA . HIS B 1 31 ? 3.406 52.161 30.534 1.00 9.50 31 HIS B CA 1
ATOM 2649 C C . HIS B 1 31 ? 4.205 50.902 30.195 1.00 9.65 31 HIS B C 1
ATOM 2650 O O . HIS B 1 31 ? 5.428 51.006 29.927 1.00 10.86 31 HIS B O 1
ATOM 2657 N N . LEU B 1 32 ? 3.543 49.746 30.251 1.00 8.93 32 LEU B N 1
ATOM 2658 C CA . LEU B 1 32 ? 4.146 48.465 29.892 1.00 10.15 32 LEU B CA 1
ATOM 2659 C C . LEU B 1 32 ? 4.528 48.373 28.405 1.00 10.58 32 LEU B C 1
ATOM 2660 O O . LEU B 1 32 ? 5.557 47.801 28.059 1.00 10.82 32 LEU B O 1
ATOM 2665 N N . ILE B 1 33 ? 3.699 48.885 27.511 1.00 8.11 33 ILE B N 1
ATOM 2666 C CA . ILE B 1 33 ? 3.928 48.765 26.075 1.00 8.52 33 ILE B CA 1
ATOM 2667 C C . ILE B 1 33 ? 3.228 49.887 25.347 1.00 9.56 33 ILE B C 1
ATOM 2668 O O . ILE B 1 33 ? 2.062 50.154 25.629 1.00 9.11 33 ILE B O 1
ATOM 2673 N N . ASN B 1 34 ? 3.919 50.514 24.394 1.00 8.65 34 ASN B N 1
ATOM 2674 C CA . ASN B 1 34 ? 3.315 51.435 23.478 1.00 8.56 34 ASN B CA 1
ATOM 2675 C C . ASN B 1 34 ? 3.810 51.010 22.111 1.00 8.42 34 ASN B C 1
ATOM 2676 O O . ASN B 1 34 ? 5.046 50.817 21.960 1.00 10.52 34 ASN B O 1
ATOM 2681 N N . LEU B 1 35 ? 2.914 50.806 21.154 1.00 9.07 35 LEU B N 1
ATOM 2682 C CA . LEU B 1 35 ? 3.336 50.595 19.765 1.00 8.71 35 LEU B CA 1
ATOM 2683 C C . LEU B 1 35 ? 2.470 51.455 18.865 1.00 9.63 35 LEU B C 1
ATOM 2684 O O . LEU B 1 35 ? 1.291 51.667 19.158 1.00 10.84 35 LEU B O 1
ATOM 2689 N N . SER B 1 36 ? 2.998 51.886 17.721 1.00 10.34 36 SER B N 1
ATOM 2690 C CA . SER B 1 36 ? 2.182 52.520 16.700 1.00 11.16 36 SER B CA 1
ATOM 2691 C C . SER B 1 36 ? 2.849 52.139 15.396 1.00 11.95 36 SER B C 1
ATOM 2692 O O . SER B 1 36 ? 4.009 52.488 15.139 1.00 14.67 36 SER B O 1
ATOM 2695 N N . PHE B 1 37 ? 2.109 51.404 14.585 1.00 11.70 37 PHE B N 1
ATOM 2696 C CA . PHE B 1 37 ? 2.693 50.801 13.377 1.00 12.50 37 PHE B CA 1
ATOM 2697 C C . PHE B 1 37 ? 1.764 51.057 12.202 1.00 13.34 37 PHE B C 1
ATOM 2698 O O . PHE B 1 37 ? 0.518 51.136 12.363 1.00 12.11 37 PHE B O 1
ATOM 2706 N N . LEU B 1 38 ? 2.341 51.205 11.006 1.00 13.88 38 LEU B N 1
ATOM 2707 C CA . LEU B 1 38 ? 1.527 51.495 9.823 1.00 15.42 38 LEU B CA 1
ATOM 2708 C C . LEU B 1 38 ? 0.782 50.270 9.348 1.00 13.40 38 LEU B C 1
ATOM 2709 O O . LEU B 1 38 ? 1.308 49.120 9.343 1.00 15.83 38 LEU B O 1
ATOM 2714 N N . VAL B 1 39 ? -0.454 50.516 8.939 1.00 12.45 39 VAL B N 1
ATOM 2715 C CA . VAL B 1 39 ? -1.278 49.469 8.341 1.00 13.89 39 VAL B CA 1
ATOM 2716 C C . VAL B 1 39 ? -1.901 49.980 7.050 1.00 14.66 39 VAL B C 1
ATOM 2717 O O . VAL B 1 39 ? -2.073 51.206 6.876 1.00 14.12 39 VAL B O 1
ATOM 2721 N N . PRO B 1 40 ? -2.228 49.060 6.116 1.00 15.52 40 PRO B N 1
ATOM 2722 C CA . PRO B 1 40 ? -2.929 49.464 4.900 1.00 16.88 40 PRO B CA 1
ATOM 2723 C C . PRO B 1 40 ? -4.403 49.705 5.113 1.00 18.90 40 PRO B C 1
ATOM 2724 O O . PRO B 1 40 ? -4.926 49.572 6.252 1.00 18.80 40 PRO B O 1
ATOM 2728 N N . THR B 1 41 ? -5.087 50.007 4.011 1.00 18.91 41 THR B N 1
ATOM 2729 C CA . THR B 1 41 ? -6.510 50.265 4.014 1.00 21.65 41 THR B CA 1
ATOM 2730 C C . THR B 1 41 ? -7.254 49.107 4.731 1.00 22.39 41 THR B C 1
ATOM 2731 O O . THR B 1 41 ? -6.917 47.933 4.505 1.00 22.40 41 THR B O 1
ATOM 2735 N N . MET B 1 42 ? -8.193 49.482 5.622 1.00 24.85 42 MET B N 1
ATOM 2736 C CA A MET B 1 42 ? -9.060 48.531 6.317 0.50 26.44 42 MET B CA 1
ATOM 2737 C CA B MET B 1 42 ? -9.081 48.544 6.316 0.50 26.48 42 MET B CA 1
ATOM 2738 C C . MET B 1 42 ? -9.734 47.615 5.308 1.00 26.79 42 MET B C 1
ATOM 2739 O O . MET B 1 42 ? -10.316 48.079 4.306 1.00 27.72 42 MET B O 1
ATOM 2748 N N . ARG B 1 43 ? -9.662 46.318 5.567 1.00 25.93 43 ARG B N 1
ATOM 2749 C CA . ARG B 1 43 ? -10.328 45.341 4.730 1.00 26.28 43 ARG B CA 1
ATOM 2750 C C . ARG B 1 43 ? -10.944 44.295 5.635 1.00 24.41 43 ARG B C 1
ATOM 2751 O O . ARG B 1 43 ? -10.250 43.709 6.472 1.00 25.56 43 ARG B O 1
ATOM 2759 N N . ARG B 1 44 ? -12.241 44.091 5.496 1.00 22.17 44 ARG B N 1
ATOM 2760 C CA A ARG B 1 44 ? -12.842 43.067 6.339 0.50 20.83 44 ARG B CA 1
ATOM 2761 C CA B ARG B 1 44 ? -13.022 43.081 6.236 0.50 21.36 44 ARG B CA 1
ATOM 2762 C C . ARG B 1 44 ? -12.682 41.675 5.746 1.00 19.42 44 ARG B C 1
ATOM 2763 O O . ARG B 1 44 ? -12.863 41.418 4.556 1.00 21.41 44 ARG B O 1
ATOM 2778 N N . GLU B 1 45 ? -12.275 40.778 6.619 1.00 15.53 45 GLU B N 1
ATOM 2779 C CA . GLU B 1 45 ? -11.995 39.404 6.229 1.00 13.83 45 GLU B CA 1
ATOM 2780 C C . GLU B 1 45 ? -13.106 38.563 6.835 1.00 12.27 45 GLU B C 1
ATOM 2781 O O . GLU B 1 45 ? -13.682 38.876 7.893 1.00 12.91 45 GLU B O 1
ATOM 2787 N N . PHE B 1 46 ? -13.398 37.456 6.179 1.00 10.83 46 PHE B N 1
ATOM 2788 C CA . PHE B 1 46 ? -14.361 36.529 6.731 1.00 9.55 46 PHE B CA 1
ATOM 2789 C C . PHE B 1 46 ? -13.775 35.740 7.896 1.00 9.62 46 PHE B C 1
ATOM 2790 O O . PHE B 1 46 ? -12.705 35.120 7.747 1.00 12.24 46 PHE B O 1
ATOM 2798 N N . GLY B 1 47 ? -14.496 35.751 9.036 1.00 8.26 47 GLY B N 1
ATOM 2799 C CA . GLY B 1 47 ? -13.952 35.225 10.268 1.00 8.33 47 GLY B CA 1
ATOM 2800 C C . GLY B 1 47 ? -15.039 34.723 11.178 1.00 7.97 47 GLY B C 1
ATOM 2801 O O . GLY B 1 47 ? -16.097 34.296 10.715 1.00 8.38 47 GLY B O 1
ATOM 2802 N N . GLY B 1 48 ? -14.742 34.725 12.464 1.00 7.74 48 GLY B N 1
ATOM 2803 C CA . GLY B 1 48 ? -15.578 34.073 13.477 1.00 8.50 48 GLY B CA 1
ATOM 2804 C C . GLY B 1 48 ? -15.173 32.615 13.559 1.00 9.87 48 GLY B C 1
ATOM 2805 O O . GLY B 1 48 ? -14.800 31.967 12.547 1.00 9.73 48 GLY B O 1
ATOM 2806 N N . CYS B 1 49 ? -15.204 32.088 14.762 1.00 9.74 49 CYS B N 1
ATOM 2807 C CA A CYS B 1 49 ? -14.709 30.734 14.998 0.70 9.04 49 CYS B CA 1
ATOM 2808 C CA B CYS B 1 49 ? -14.663 30.738 14.932 0.30 9.74 49 CYS B CA 1
ATOM 2809 C C . CYS B 1 49 ? -15.481 29.674 14.219 1.00 9.24 49 CYS B C 1
ATOM 2810 O O . CYS B 1 49 ? -14.882 28.758 13.660 1.00 9.94 49 CYS B O 1
ATOM 2815 N N . ALA B 1 50 ? -16.808 29.817 14.148 1.00 9.57 50 ALA B N 1
ATOM 2816 C CA . ALA B 1 50 ? -17.573 28.819 13.377 1.00 10.08 50 ALA B CA 1
ATOM 2817 C C . ALA B 1 50 ? -17.274 28.938 11.908 1.00 9.50 50 ALA B C 1
ATOM 2818 O O . ALA B 1 50 ? -17.196 27.911 11.221 1.00 10.18 50 ALA B O 1
ATOM 2820 N N . GLY B 1 51 ? -17.136 30.149 11.393 1.00 8.66 51 GLY B N 1
ATOM 2821 C CA . GLY B 1 51 ? -16.845 30.308 9.962 1.00 9.43 51 GLY B CA 1
ATOM 2822 C C . GLY B 1 51 ? -15.473 29.663 9.691 1.00 8.50 51 GLY B C 1
ATOM 2823 O O . GLY B 1 51 ? -15.303 28.946 8.678 1.00 10.38 51 GLY B O 1
ATOM 2824 N N . ASN B 1 52 ? -14.499 29.969 10.543 1.00 8.98 52 ASN B N 1
ATOM 2825 C CA . ASN B 1 52 ? -13.128 29.469 10.301 1.00 7.71 52 ASN B CA 1
ATOM 2826 C C . ASN B 1 52 ? -13.036 27.955 10.370 1.00 8.93 52 ASN B C 1
ATOM 2827 O O . ASN B 1 52 ? -12.406 27.325 9.520 1.00 8.67 52 ASN B O 1
ATOM 2832 N N . ILE B 1 53 ? -13.671 27.378 11.382 1.00 9.03 53 ILE B N 1
ATOM 2833 C CA . ILE B 1 53 ? -13.562 25.934 11.578 1.00 7.63 53 ILE B CA 1
ATOM 2834 C C . ILE B 1 53 ? -14.300 25.243 10.454 1.00 8.46 53 ILE B C 1
ATOM 2835 O O . ILE B 1 53 ? -13.789 24.250 9.923 1.00 9.15 53 ILE B O 1
ATOM 2840 N N . ALA B 1 54 ? -15.492 25.748 10.110 1.00 8.62 54 ALA B N 1
ATOM 2841 C CA . ALA B 1 54 ? -16.225 25.141 8.990 1.00 8.55 54 ALA B CA 1
ATOM 2842 C C . ALA B 1 54 ? -15.452 25.272 7.701 1.00 8.80 54 ALA B C 1
ATOM 2843 O O . ALA B 1 54 ? -15.494 24.367 6.861 1.00 9.72 54 ALA B O 1
ATOM 2845 N N . TYR B 1 55 ? -14.768 26.402 7.477 1.00 9.66 55 TYR B N 1
ATOM 2846 C CA . TYR B 1 55 ? -14.018 26.589 6.222 1.00 8.59 55 TYR B CA 1
ATOM 2847 C C . TYR B 1 55 ? -12.944 25.480 6.117 1.00 9.15 55 TYR B C 1
ATOM 2848 O O . TYR B 1 55 ? -12.769 24.903 5.033 1.00 8.51 55 TYR B O 1
ATOM 2857 N N . ALA B 1 56 ? -12.235 25.224 7.207 1.00 7.62 56 ALA B N 1
ATOM 2858 C CA . ALA B 1 56 ? -11.214 24.175 7.238 1.00 7.78 56 ALA B CA 1
ATOM 2859 C C . ALA B 1 56 ? -11.810 22.793 6.980 1.00 9.18 56 ALA B C 1
ATOM 2860 O O . ALA B 1 56 ? -11.284 22.048 6.144 1.00 9.28 56 ALA B O 1
ATOM 2862 N N . LEU B 1 57 ? -12.935 22.506 7.618 1.00 8.72 57 LEU B N 1
ATOM 2863 C CA . LEU B 1 57 ? -13.559 21.183 7.444 1.00 10.51 57 LEU B CA 1
ATOM 2864 C C . LEU B 1 57 ? -14.009 21.054 5.985 1.00 11.96 57 LEU B C 1
ATOM 2865 O O . LEU B 1 57 ? -13.842 19.971 5.373 1.00 11.71 57 LEU B O 1
ATOM 2870 N N . ASN B 1 58 ? -14.525 22.134 5.392 1.00 11.20 58 ASN B N 1
ATOM 2871 C CA . ASN B 1 58 ? -14.976 22.158 3.999 1.00 12.79 58 ASN B CA 1
ATOM 2872 C C . ASN B 1 58 ? -13.830 21.966 3.016 1.00 13.00 58 ASN B C 1
ATOM 2873 O O . ASN B 1 58 ? -13.964 21.247 1.980 1.00 14.86 58 ASN B O 1
ATOM 2878 N N . LEU B 1 59 ? -12.669 22.565 3.293 1.00 11.26 59 LEU B N 1
ATOM 2879 C CA . LEU B 1 59 ? -11.493 22.335 2.432 1.00 11.07 59 LEU B CA 1
ATOM 2880 C C . LEU B 1 59 ? -11.135 20.856 2.408 1.00 12.31 59 LEU B C 1
ATOM 2881 O O . LEU B 1 59 ? -10.616 20.368 1.390 1.00 13.92 59 LEU B O 1
ATOM 2886 N N . LEU B 1 60 ? -11.366 20.164 3.505 1.00 11.43 60 LEU B N 1
ATOM 2887 C CA . LEU B 1 60 ? -10.975 18.729 3.606 1.00 11.46 60 LEU B CA 1
ATOM 2888 C C . LEU B 1 60 ? -12.041 17.822 2.945 1.00 14.30 60 LEU B C 1
ATOM 2889 O O . LEU B 1 60 ? -11.833 16.603 2.824 1.00 15.38 60 LEU B O 1
ATOM 2894 N N . GLY B 1 61 ? -13.133 18.428 2.497 1.00 15.41 61 GLY B N 1
ATOM 2895 C CA . GLY B 1 61 ? -14.247 17.652 1.900 1.00 18.17 61 GLY B CA 1
ATOM 2896 C C . GLY B 1 61 ? -15.239 17.129 2.928 1.00 20.00 61 GLY B C 1
ATOM 2897 O O . GLY B 1 61 ? -16.040 16.225 2.614 1.00 21.09 61 GLY B O 1
ATOM 2898 N N . GLY B 1 62 ? -15.247 17.668 4.152 1.00 18.85 62 GLY B N 1
ATOM 2899 C CA . GLY B 1 62 ? -16.212 17.285 5.179 1.00 20.80 62 GLY B CA 1
ATOM 2900 C C . GLY B 1 62 ? -17.501 18.090 4.983 1.00 19.66 62 GLY B C 1
ATOM 2901 O O . GLY B 1 62 ? -17.542 18.963 4.136 1.00 22.28 62 GLY B O 1
ATOM 2902 N N . ASP B 1 63 ? -18.547 17.751 5.737 1.00 19.02 63 ASP B N 1
ATOM 2903 C CA . ASP B 1 63 ? -19.860 18.358 5.578 1.00 17.97 63 ASP B CA 1
ATOM 2904 C C . ASP B 1 63 ? -20.107 19.199 6.815 1.00 15.77 63 ASP B C 1
ATOM 2905 O O . ASP B 1 63 ? -20.511 18.705 7.823 1.00 16.46 63 ASP B O 1
ATOM 2910 N N . ALA B 1 64 ? -19.748 20.465 6.726 1.00 14.90 64 ALA B N 1
ATOM 2911 C CA . ALA B 1 64 ? -19.729 21.323 7.921 1.00 12.53 64 ALA B CA 1
ATOM 2912 C C . ALA B 1 64 ? -20.997 22.147 7.960 1.00 12.93 64 ALA B C 1
ATOM 2913 O O . ALA B 1 64 ? -21.289 22.814 6.986 1.00 15.38 64 ALA B O 1
ATOM 2915 N N . ARG B 1 65 ? -21.705 22.094 9.097 1.00 11.51 65 ARG B N 1
ATOM 2916 C CA . ARG B 1 65 ? -22.950 22.844 9.264 1.00 12.54 65 ARG B CA 1
ATOM 2917 C C . ARG B 1 65 ? -22.738 23.929 10.321 1.00 10.76 65 ARG B C 1
ATOM 2918 O O . ARG B 1 65 ? -22.792 23.640 11.517 1.00 11.72 65 ARG B O 1
ATOM 2926 N N . MET B 1 66 ? -22.477 25.158 9.860 1.00 10.88 66 MET B N 1
ATOM 2927 C CA . MET B 1 66 ? -22.290 26.292 10.802 1.00 11.26 66 MET B CA 1
ATOM 2928 C C . MET B 1 66 ? -23.594 26.620 11.507 1.00 10.92 66 MET B C 1
ATOM 2929 O O . MET B 1 66 ? -24.629 26.704 10.838 1.00 12.99 66 MET B O 1
ATOM 2934 N N . MET B 1 67 ? -23.488 26.803 12.825 1.00 9.64 67 MET B N 1
ATOM 2935 C CA . MET B 1 67 ? -24.628 27.269 13.615 1.00 9.98 67 MET B CA 1
ATOM 2936 C C . MET B 1 67 ? -24.197 28.538 14.308 1.00 9.87 67 MET B C 1
ATOM 2937 O O . MET B 1 67 ? -23.306 28.506 15.173 1.00 12.80 67 MET B O 1
ATOM 2942 N N . GLY B 1 68 ? -24.825 29.624 13.907 1.00 10.34 68 GLY B N 1
ATOM 2943 C CA . GLY B 1 68 ? -24.477 30.944 14.471 1.00 10.20 68 GLY B CA 1
ATOM 2944 C C . GLY B 1 68 ? -25.427 31.986 13.959 1.00 10.90 68 GLY B C 1
ATOM 2945 O O . GLY B 1 68 ? -26.283 31.709 13.078 1.00 11.25 68 GLY B O 1
ATOM 2946 N N . THR B 1 69 ? -25.279 33.210 14.480 1.00 10.83 69 THR B N 1
ATOM 2947 C CA . THR B 1 69 ? -26.124 34.316 14.061 1.00 11.76 69 THR B CA 1
ATOM 2948 C C . THR B 1 69 ? -25.326 35.416 13.353 1.00 11.10 69 THR B C 1
ATOM 2949 O O . THR B 1 69 ? -24.191 35.728 13.773 1.00 13.66 69 THR B O 1
ATOM 2953 N N . LEU B 1 70 ? -25.921 35.948 12.285 1.00 9.37 70 LEU B N 1
ATOM 2954 C CA . LEU B 1 70 ? -25.431 37.109 11.510 1.00 10.57 70 LEU B CA 1
ATOM 2955 C C . LEU B 1 70 ? -26.454 38.249 11.586 1.00 10.63 70 LEU B C 1
ATOM 2956 O O . LEU B 1 70 ? -27.608 38.031 12.011 1.00 12.34 70 LEU B O 1
ATOM 2961 N N . GLY B 1 71 ? -26.022 39.455 11.233 1.00 11.26 71 GLY B N 1
ATOM 2962 C CA . GLY B 1 71 ? -26.945 40.627 11.263 1.00 11.90 71 GLY B CA 1
ATOM 2963 C C . GLY B 1 71 ? -27.323 40.992 9.836 1.00 11.77 71 GLY B C 1
ATOM 2964 O O . GLY B 1 71 ? -26.441 41.088 8.988 1.00 11.68 71 GLY B O 1
ATOM 2965 N N . ALA B 1 72 ? -28.608 41.212 9.556 1.00 12.46 72 ALA B N 1
ATOM 2966 C CA . ALA B 1 72 ? -29.048 41.511 8.193 1.00 12.75 72 ALA B CA 1
ATOM 2967 C C . ALA B 1 72 ? -28.392 42.685 7.514 1.00 13.78 72 ALA B C 1
ATOM 2968 O O . ALA B 1 72 ? -28.303 42.720 6.284 1.00 14.36 72 ALA B O 1
ATOM 2970 N N . VAL B 1 73 ? -27.951 43.686 8.274 1.00 13.32 73 VAL B N 1
ATOM 2971 C CA . VAL B 1 73 ? -27.421 44.868 7.643 1.00 14.81 73 VAL B CA 1
ATOM 2972 C C . VAL B 1 73 ? -26.238 44.516 6.776 1.00 13.92 73 VAL B C 1
ATOM 2973 O O . VAL B 1 73 ? -26.054 45.113 5.715 1.00 15.74 73 VAL B O 1
ATOM 2977 N N . ASP B 1 74 ? -25.390 43.581 7.245 1.00 13.14 74 ASP B N 1
ATOM 2978 C CA . ASP B 1 74 ? -24.161 43.305 6.496 1.00 12.51 74 ASP B CA 1
ATOM 2979 C C . ASP B 1 74 ? -23.878 41.819 6.357 1.00 12.20 74 ASP B C 1
ATOM 2980 O O . ASP B 1 74 ? -22.782 41.461 5.999 1.00 13.32 74 ASP B O 1
ATOM 2985 N N . ALA B 1 75 ? -24.908 40.993 6.532 1.00 11.50 75 ALA B N 1
ATOM 2986 C CA . ALA B 1 75 ? -24.745 39.524 6.376 1.00 11.33 75 ALA B CA 1
ATOM 2987 C C . ALA B 1 75 ? -24.491 39.079 4.937 1.00 10.85 75 ALA B C 1
ATOM 2988 O O . ALA B 1 75 ? -23.875 38.005 4.754 1.00 10.22 75 ALA B O 1
ATOM 2990 N N . GLN B 1 76 ? -24.956 39.820 3.939 1.00 11.82 76 GLN B N 1
ATOM 2991 C CA . GLN B 1 76 ? -25.019 39.237 2.576 1.00 11.51 76 GLN B CA 1
ATOM 2992 C C . GLN B 1 76 ? -23.694 38.734 2.005 1.00 11.94 76 GLN B C 1
ATOM 2993 O O . GLN B 1 76 ? -23.692 37.620 1.432 1.00 11.96 76 GLN B O 1
ATOM 2999 N N . PRO B 1 77 ? -22.593 39.467 2.192 1.00 11.83 77 PRO B N 1
ATOM 3000 C CA . PRO B 1 77 ? -21.338 38.916 1.643 1.00 11.69 77 PRO B CA 1
ATOM 3001 C C . PRO B 1 77 ? -20.985 37.561 2.228 1.00 12.09 77 PRO B C 1
ATOM 3002 O O . PRO B 1 77 ? -20.441 36.689 1.516 1.00 11.80 77 PRO B O 1
ATOM 3006 N N . TYR B 1 78 ? -21.245 37.357 3.508 1.00 10.84 78 TYR B N 1
ATOM 3007 C CA . TYR B 1 78 ? -20.961 36.064 4.135 1.00 9.97 78 TYR B CA 1
ATOM 3008 C C . TYR B 1 78 ? -21.914 34.991 3.646 1.00 11.39 78 TYR B C 1
ATOM 3009 O O . TYR B 1 78 ? -21.453 33.870 3.399 1.00 11.02 78 TYR B O 1
ATOM 3018 N N . LEU B 1 79 ? -23.213 35.321 3.502 1.00 11.22 79 LEU B N 1
ATOM 3019 C CA . LEU B 1 79 ? -24.175 34.344 2.980 1.00 11.25 79 LEU B CA 1
ATOM 3020 C C . LEU B 1 79 ? -23.744 33.950 1.586 1.00 11.34 79 LEU B C 1
ATOM 3021 O O . LEU B 1 79 ? -23.763 32.718 1.275 1.00 12.73 79 LEU B O 1
ATOM 3026 N N . ASP B 1 80 ? -23.340 34.941 0.774 1.00 11.44 80 ASP B N 1
ATOM 3027 C CA . ASP B 1 80 ? -22.977 34.622 -0.643 1.00 11.35 80 ASP B CA 1
ATOM 3028 C C . ASP B 1 80 ? -21.716 33.776 -0.678 1.00 12.73 80 ASP B C 1
ATOM 3029 O O . ASP B 1 80 ? -21.600 32.865 -1.492 1.00 13.29 80 ASP B O 1
ATOM 3034 N N . ARG B 1 81 ? -20.791 34.037 0.229 1.00 11.73 81 ARG B N 1
ATOM 3035 C CA . ARG B 1 81 ? -19.569 33.249 0.298 1.00 12.46 81 ARG B CA 1
ATOM 3036 C C . ARG B 1 81 ? -19.878 31.795 0.685 1.00 13.24 81 ARG B C 1
ATOM 3037 O O . ARG B 1 81 ? -19.304 30.859 0.123 1.00 14.56 81 ARG B O 1
ATOM 3045 N N . MET B 1 82 ? -20.809 31.590 1.618 1.00 13.58 82 MET B N 1
ATOM 3046 C CA . MET B 1 82 ? -21.146 30.249 2.040 1.00 14.47 82 MET B CA 1
ATOM 3047 C C . MET B 1 82 ? -21.711 29.509 0.849 1.00 14.86 82 MET B C 1
ATOM 3048 O O . MET B 1 82 ? -21.330 28.351 0.611 1.00 14.75 82 MET B O 1
ATOM 3053 N N . ASP B 1 83 ? -22.559 30.174 0.071 1.00 15.18 83 ASP B N 1
ATOM 3054 C CA . ASP B 1 83 ? -23.143 29.558 -1.123 1.00 16.55 83 ASP B CA 1
ATOM 3055 C C . ASP B 1 83 ? -22.050 29.168 -2.126 1.00 16.85 83 ASP B C 1
ATOM 3056 O O . ASP B 1 83 ? -22.106 28.036 -2.650 1.00 19.02 83 ASP B O 1
ATOM 3061 N N . ALA B 1 84 ? -21.090 30.061 -2.367 1.00 16.53 84 ALA B N 1
ATOM 3062 C CA . ALA B 1 84 ? -19.983 29.822 -3.315 1.00 16.81 84 ALA B CA 1
ATOM 3063 C C . ALA B 1 84 ? -19.141 28.636 -2.877 1.00 17.59 84 ALA B C 1
ATOM 3064 O O . ALA B 1 84 ? -18.638 27.863 -3.716 1.00 18.37 84 ALA B O 1
ATOM 3066 N N . LEU B 1 85 ? -18.971 28.474 -1.585 1.00 15.90 85 LEU B N 1
ATOM 3067 C CA . LEU B 1 85 ? -18.084 27.396 -1.061 1.00 17.67 85 LEU B CA 1
ATOM 3068 C C . LEU B 1 85 ? -18.760 26.065 -0.867 1.00 17.45 85 LEU B C 1
ATOM 3069 O O . LEU B 1 85 ? -18.061 25.054 -0.643 1.00 19.89 85 LEU B O 1
ATOM 3074 N N . GLY B 1 86 ? -20.093 26.049 -0.935 1.00 17.28 86 GLY B N 1
ATOM 3075 C CA . GLY B 1 86 ? -20.904 24.864 -0.624 1.00 18.29 86 GLY B CA 1
ATOM 3076 C C . GLY B 1 86 ? -21.122 24.616 0.864 1.00 18.23 86 GLY B C 1
ATOM 3077 O O . GLY B 1 86 ? -21.414 23.485 1.280 1.00 18.67 86 GLY B O 1
ATOM 3078 N N . LEU B 1 87 ? -21.053 25.688 1.661 1.00 17.03 87 LEU B N 1
ATOM 3079 C CA . LEU B 1 87 ? -21.355 25.622 3.103 1.00 16.37 87 LEU B CA 1
ATOM 3080 C C . LEU B 1 87 ? -22.850 25.868 3.330 1.00 16.98 87 LEU B C 1
ATOM 3081 O O . LEU B 1 87 ? -23.398 26.914 2.925 1.00 17.47 87 LEU B O 1
ATOM 3086 N N . SER B 1 88 ? -23.501 24.902 3.979 1.00 16.97 88 SER B N 1
ATOM 3087 C CA . SER B 1 88 ? -24.936 24.948 4.195 1.00 16.11 88 SER B CA 1
ATOM 3088 C C . SER B 1 88 ? -25.239 26.121 5.111 1.00 14.19 88 SER B C 1
ATOM 3089 O O . SER B 1 88 ? -24.536 26.289 6.115 1.00 14.97 88 SER B O 1
ATOM 3092 N N . ARG B 1 89 ? -26.296 26.861 4.766 1.00 16.39 89 ARG B N 1
ATOM 3093 C CA . ARG B 1 89 ? -26.794 27.963 5.607 1.00 14.95 89 ARG B CA 1
ATOM 3094 C C . ARG B 1 89 ? -27.932 27.524 6.509 1.00 16.76 89 ARG B C 1
ATOM 3095 O O . ARG B 1 89 ? -28.600 28.377 7.124 1.00 15.95 89 ARG B O 1
ATOM 3103 N N . GLU B 1 90 ? -28.121 26.200 6.633 1.00 16.80 90 GLU B N 1
ATOM 3104 C CA . GLU B 1 90 ? -29.267 25.597 7.353 1.00 18.56 90 GLU B CA 1
ATOM 3105 C C . GLU B 1 90 ? -29.423 26.228 8.757 1.00 18.12 90 GLU B C 1
ATOM 3106 O O . GLU B 1 90 ? -30.542 26.653 9.138 1.00 18.35 90 GLU B O 1
ATOM 3112 N N . TYR B 1 91 ? -28.313 26.336 9.490 1.00 16.05 91 TYR B N 1
ATOM 3113 C CA . TYR B 1 91 ? -28.346 26.777 10.913 1.00 14.25 91 TYR B CA 1
ATOM 3114 C C . TYR B 1 91 ? -27.728 28.163 11.114 1.00 13.24 91 TYR B C 1
ATOM 3115 O O . TYR B 1 91 ? -27.377 28.516 12.248 1.00 14.54 91 TYR B O 1
ATOM 3124 N N . VAL B 1 92 ? -27.592 28.913 10.011 1.00 13.47 92 VAL B N 1
ATOM 3125 C CA . VAL B 1 92 ? -27.106 30.319 10.062 1.00 14.30 92 VAL B CA 1
ATOM 3126 C C . VAL B 1 92 ? -28.363 31.215 10.108 1.00 15.85 92 VAL B C 1
ATOM 3127 O O . VAL B 1 92 ? -29.086 31.343 9.098 1.00 17.75 92 VAL B O 1
ATOM 3131 N N . ARG B 1 93 ? -28.626 31.849 11.248 1.00 14.85 93 ARG B N 1
ATOM 3132 C CA . ARG B 1 93 ? -29.823 32.686 11.395 1.00 14.84 93 ARG B CA 1
ATOM 3133 C C . ARG B 1 93 ? -29.434 34.144 11.211 1.00 13.52 93 ARG B C 1
ATOM 3134 O O . ARG B 1 93 ? -28.446 34.587 11.787 1.00 12.53 93 ARG B O 1
ATOM 3142 N N . VAL B 1 94 ? -30.183 34.847 10.399 1.00 13.21 94 VAL B N 1
ATOM 3143 C CA . VAL B 1 94 ? -29.923 36.257 10.116 1.00 13.65 94 VAL B CA 1
ATOM 3144 C C . VAL B 1 94 ? -30.919 37.154 10.860 1.00 13.94 94 VAL B C 1
ATOM 3145 O O . VAL B 1 94 ? -32.133 37.037 10.648 1.00 14.47 94 VAL B O 1
ATOM 3149 N N . LEU B 1 95 ? -30.424 38.063 11.697 1.00 13.23 95 LEU B N 1
ATOM 3150 C CA . LEU B 1 95 ? -31.336 38.926 12.488 1.00 14.09 95 LEU B CA 1
ATOM 3151 C C . LEU B 1 95 ? -31.583 40.254 11.820 1.00 13.47 95 LEU B C 1
ATOM 3152 O O . LEU B 1 95 ? -30.658 40.958 11.405 1.00 15.62 95 LEU B O 1
ATOM 3157 N N . PRO B 1 96 ? -32.861 40.663 11.709 1.00 14.58 96 PRO B N 1
ATOM 3158 C CA . PRO B 1 96 ? -33.163 41.899 10.982 1.00 14.88 96 PRO B CA 1
ATOM 3159 C C . PRO B 1 96 ? -32.628 43.124 11.663 1.00 15.29 96 PRO B C 1
ATOM 3160 O O . PRO B 1 96 ? -32.490 43.150 12.887 1.00 15.38 96 PRO B O 1
ATOM 3164 N N . ASP B 1 97 ? -32.251 44.110 10.840 1.00 16.23 97 ASP B N 1
ATOM 3165 C CA . ASP B 1 97 ? -31.870 45.442 11.349 1.00 17.36 97 ASP B CA 1
ATOM 3166 C C . ASP B 1 97 ? -30.752 45.400 12.393 1.00 16.51 97 ASP B C 1
ATOM 3167 O O . ASP B 1 97 ? -30.692 46.214 13.350 1.00 17.99 97 ASP B O 1
ATOM 3172 N N . THR B 1 98 ? -29.833 44.456 12.196 1.00 14.44 98 THR B N 1
ATOM 3173 C CA . THR B 1 98 ? -28.740 44.210 13.160 1.00 12.95 98 THR B CA 1
ATOM 3174 C C . THR B 1 98 ? -27.430 44.093 12.376 1.00 13.18 98 THR B C 1
ATOM 3175 O O . THR B 1 98 ? -27.452 43.620 11.224 1.00 12.42 98 THR B O 1
ATOM 3179 N N . TYR B 1 99 ? -26.326 44.493 13.003 1.00 13.79 99 TYR B N 1
ATOM 3180 C CA . TYR B 1 99 ? -25.005 44.301 12.387 1.00 13.05 99 TYR B CA 1
ATOM 3181 C C . TYR B 1 99 ? -24.448 42.946 12.802 1.00 12.59 99 TYR B C 1
ATOM 3182 O O . TYR B 1 99 ? -24.683 42.499 13.924 1.00 11.43 99 TYR B O 1
ATOM 3191 N N . SER B 1 100 ? -23.672 42.316 11.903 1.00 10.51 100 SER B N 1
ATOM 3192 C CA . SER B 1 100 ? -22.931 41.132 12.292 1.00 10.18 100 SER B CA 1
ATOM 3193 C C . SER B 1 100 ? -21.804 41.471 13.253 1.00 9.28 100 SER B C 1
ATOM 3194 O O . SER B 1 100 ? -21.314 42.614 13.286 1.00 11.34 100 SER B O 1
ATOM 3197 N N . ALA B 1 101 ? -21.356 40.444 13.979 1.00 9.12 101 ALA B N 1
ATOM 3198 C CA . ALA B 1 101 ? -20.155 40.551 14.834 1.00 9.57 101 ALA B CA 1
ATOM 3199 C C . ALA B 1 101 ? -18.960 41.087 14.070 1.00 10.60 101 ALA B C 1
ATOM 3200 O O . ALA B 1 101 ? -18.748 40.766 12.913 1.00 10.96 101 ALA B O 1
ATOM 3202 N N . GLN B 1 102 ? -18.147 41.898 14.756 1.00 11.52 102 GLN B N 1
ATOM 3203 C CA . GLN B 1 102 ? -16.950 42.488 14.168 1.00 12.90 102 GLN B CA 1
ATOM 3204 C C . GLN B 1 102 ? -15.816 42.383 15.177 1.00 12.86 102 GLN B C 1
ATOM 3205 O O . GLN B 1 102 ? -15.961 42.762 16.330 1.00 12.47 102 GLN B O 1
ATOM 3211 N N . ALA B 1 103 ? -14.703 41.811 14.742 1.00 11.23 103 ALA B N 1
ATOM 3212 C CA . ALA B 1 103 ? -13.529 41.690 15.626 1.00 11.18 103 ALA B CA 1
ATOM 3213 C C . ALA B 1 103 ? -12.442 42.590 15.116 1.00 12.22 103 ALA B C 1
ATOM 3214 O O . ALA B 1 103 ? -12.139 42.605 13.929 1.00 13.58 103 ALA B O 1
ATOM 3216 N N . MET B 1 104 ? -11.874 43.385 16.024 1.00 11.62 104 MET B N 1
ATOM 3217 C CA A MET B 1 104 ? -10.709 44.196 15.689 0.50 12.47 104 MET B CA 1
ATOM 3218 C CA B MET B 1 104 ? -10.704 44.206 15.712 0.50 12.85 104 MET B CA 1
ATOM 3219 C C . MET B 1 104 ? -9.545 43.512 16.398 1.00 11.76 104 MET B C 1
ATOM 3220 O O . MET B 1 104 ? -9.484 43.493 17.614 1.00 12.13 104 MET B O 1
ATOM 3229 N N . ILE B 1 105 ? -8.702 42.845 15.621 1.00 12.15 105 ILE B N 1
ATOM 3230 C CA . ILE B 1 105 ? -7.677 41.948 16.155 1.00 11.40 105 ILE B CA 1
ATOM 3231 C C . ILE B 1 105 ? -6.269 42.503 15.927 1.00 12.30 105 ILE B C 1
ATOM 3232 O O . ILE B 1 105 ? -5.887 42.731 14.798 1.00 12.86 105 ILE B O 1
ATOM 3237 N N . THR B 1 106 ? -5.526 42.700 17.026 1.00 15.82 106 THR B N 1
ATOM 3238 C CA . THR B 1 106 ? -4.106 43.040 16.869 1.00 19.05 106 THR B CA 1
ATOM 3239 C C . THR B 1 106 ? -3.218 41.863 17.173 1.00 18.57 106 THR B C 1
ATOM 3240 O O . THR B 1 106 ? -3.321 41.289 18.261 1.00 21.89 106 THR B O 1
ATOM 3244 N N . THR B 1 107 ? -2.463 41.410 16.168 1.00 20.37 107 THR B N 1
ATOM 3245 C CA A THR B 1 107 ? -1.661 40.223 16.335 0.50 19.84 107 THR B CA 1
ATOM 3246 C CA B THR B 1 107 ? -1.610 40.215 16.336 0.50 19.22 107 THR B CA 1
ATOM 3247 C C . THR B 1 107 ? -0.155 40.548 16.377 1.00 20.20 107 THR B C 1
ATOM 3248 O O . THR B 1 107 ? 0.247 41.605 15.901 1.00 21.29 107 THR B O 1
ATOM 3255 N N . ASP B 1 108 ? 0.619 39.658 16.954 1.00 18.43 108 ASP B N 1
ATOM 3256 C CA . ASP B 1 108 ? 2.054 39.664 16.691 1.00 18.75 108 ASP B CA 1
ATOM 3257 C C . ASP B 1 108 ? 2.405 38.364 16.017 1.00 21.86 108 ASP B C 1
ATOM 3258 O O . ASP B 1 108 ? 1.480 37.586 15.677 1.00 24.32 108 ASP B O 1
ATOM 3263 N N . LEU B 1 109 ? 3.689 38.114 15.825 1.00 23.69 109 LEU B N 1
ATOM 3264 C CA . LEU B 1 109 ? 4.134 36.944 15.040 1.00 25.38 109 LEU B CA 1
ATOM 3265 C C . LEU B 1 109 ? 4.138 35.672 15.875 1.00 26.22 109 LEU B C 1
ATOM 3266 O O . LEU B 1 109 ? 4.012 34.584 15.285 1.00 28.33 109 LEU B O 1
ATOM 3271 N N . ASP B 1 110 ? 4.223 35.808 17.211 1.00 25.34 110 ASP B N 1
ATOM 3272 C CA . ASP B 1 110 ? 4.175 34.709 18.204 1.00 25.53 110 ASP B CA 1
ATOM 3273 C C . ASP B 1 110 ? 2.778 34.170 18.401 1.00 24.90 110 ASP B C 1
ATOM 3274 O O . ASP B 1 110 ? 2.548 33.296 19.255 1.00 26.13 110 ASP B O 1
ATOM 3279 N N . ASN B 1 111 ? 1.840 34.720 17.659 1.00 23.44 111 ASN B N 1
ATOM 3280 C CA . ASN B 1 111 ? 0.461 34.277 17.665 1.00 23.24 111 ASN B CA 1
ATOM 3281 C C . ASN B 1 111 ? -0.221 34.858 18.916 1.00 22.33 111 ASN B C 1
ATOM 3282 O O . ASN B 1 111 ? -1.266 34.375 19.368 1.00 23.19 111 ASN B O 1
ATOM 3287 N N . ASN B 1 112 ? 0.359 35.922 19.508 1.00 21.35 112 ASN B N 1
ATOM 3288 C CA . ASN B 1 112 ? -0.389 36.679 20.526 1.00 19.42 112 ASN B CA 1
ATOM 3289 C C . ASN B 1 112 ? -1.430 37.505 19.827 1.00 20.82 112 ASN B C 1
ATOM 3290 O O . ASN B 1 112 ? -1.161 38.009 18.728 1.00 22.29 112 ASN B O 1
ATOM 3295 N N . GLN B 1 113 ? -2.633 37.577 20.416 1.00 19.01 113 GLN B N 1
ATOM 3296 C CA A GLN B 1 113 ? -3.796 38.334 19.905 0.50 19.28 113 GLN B CA 1
ATOM 3297 C CA B GLN B 1 113 ? -3.670 38.471 19.904 0.50 19.01 113 GLN B CA 1
ATOM 3298 C C . GLN B 1 113 ? -4.359 39.219 21.029 1.00 18.61 113 GLN B C 1
ATOM 3299 O O . GLN B 1 113 ? -4.585 38.685 22.123 1.00 18.43 113 GLN B O 1
ATOM 3310 N N . ILE B 1 114 ? -4.624 40.513 20.786 1.00 16.47 114 ILE B N 1
ATOM 3311 C CA . ILE B 1 114 ? -5.515 41.280 21.672 1.00 14.99 114 ILE B CA 1
ATOM 3312 C C . ILE B 1 114 ? -6.673 41.785 20.772 1.00 13.63 114 ILE B C 1
ATOM 3313 O O . ILE B 1 114 ? -6.419 42.481 19.738 1.00 15.68 114 ILE B O 1
ATOM 3318 N N . THR B 1 115 ? -7.889 41.361 21.103 1.00 12.65 115 THR B N 1
ATOM 3319 C CA . THR B 1 115 ? -9.046 41.576 20.218 1.00 12.51 115 THR B CA 1
ATOM 3320 C C . THR B 1 115 ? -10.124 42.388 20.938 1.00 11.67 115 THR B C 1
ATOM 3321 O O . THR B 1 115 ? -10.513 42.050 22.056 1.00 13.02 115 THR B O 1
ATOM 3325 N N . ALA B 1 116 ? -10.583 43.471 20.310 1.00 12.12 116 ALA B N 1
ATOM 3326 C CA . ALA B 1 116 ? -11.803 44.130 20.742 1.00 11.81 116 ALA B CA 1
ATOM 3327 C C . ALA B 1 116 ? -12.924 43.579 19.886 1.00 12.14 116 ALA B C 1
ATOM 3328 O O . ALA B 1 116 ? -12.862 43.673 18.641 1.00 14.09 116 ALA B O 1
ATOM 3330 N N . PHE B 1 117 ? -13.939 43.062 20.554 1.00 12.21 117 PHE B N 1
ATOM 3331 C CA . PHE B 1 117 ? -14.982 42.318 19.835 1.00 12.03 117 PHE B CA 1
ATOM 3332 C C . PHE B 1 117 ? -16.311 43.022 20.020 1.00 13.11 117 PHE B C 1
ATOM 3333 O O . PHE B 1 117 ? -16.738 43.223 21.159 1.00 13.62 117 PHE B O 1
ATOM 3341 N N . HIS B 1 118 ? -16.940 43.408 18.904 1.00 12.15 118 HIS B N 1
ATOM 3342 C CA . HIS B 1 118 ? -18.288 43.978 18.971 1.00 15.55 118 HIS B CA 1
ATOM 3343 C C . HIS B 1 118 ? -19.290 42.892 18.576 1.00 14.62 118 HIS B C 1
ATOM 3344 O O . HIS B 1 118 ? -19.342 42.520 17.417 1.00 14.67 118 HIS B O 1
ATOM 3351 N N . PRO B 1 119 ? -20.031 42.367 19.546 1.00 14.09 119 PRO B N 1
ATOM 3352 C CA . PRO B 1 119 ? -20.808 41.160 19.309 1.00 13.50 119 PRO B CA 1
ATOM 3353 C C . PRO B 1 119 ? -21.880 41.312 18.269 1.00 13.37 119 PRO B C 1
ATOM 3354 O O . PRO B 1 119 ? -22.073 40.366 17.507 1.00 10.92 119 PRO B O 1
ATOM 3358 N N . GLY B 1 120 ? -22.601 42.436 18.222 1.00 11.96 120 GLY B N 1
ATOM 3359 C CA . GLY B 1 120 ? -23.697 42.533 17.274 1.00 11.19 120 GLY B CA 1
ATOM 3360 C C . GLY B 1 120 ? -24.622 41.323 17.408 1.00 10.81 120 GLY B C 1
ATOM 3361 O O . GLY B 1 120 ? -25.012 40.899 18.514 1.00 11.51 120 GLY B O 1
ATOM 3362 N N . ALA B 1 121 ? -24.938 40.739 16.264 1.00 11.54 121 ALA B N 1
ATOM 3363 C CA . ALA B 1 121 ? -25.869 39.612 16.187 1.00 10.83 121 ALA B CA 1
ATOM 3364 C C . ALA B 1 121 ? -25.428 38.404 17.011 1.00 11.75 121 ALA B C 1
ATOM 3365 O O . ALA B 1 121 ? -26.263 37.597 17.422 1.00 11.94 121 ALA B O 1
ATOM 3367 N N . MET B 1 122 ? -24.136 38.268 17.289 1.00 11.32 122 MET B N 1
ATOM 3368 C CA . MET B 1 122 ? -23.694 37.199 18.136 1.00 11.01 122 MET B CA 1
ATOM 3369 C C . MET B 1 122 ? -24.316 37.177 19.533 1.00 12.66 122 MET B C 1
ATOM 3370 O O . MET B 1 122 ? -24.442 36.111 20.150 1.00 12.84 122 MET B O 1
ATOM 3375 N N . MET B 1 123 ? -24.759 38.352 20.002 1.00 12.23 123 MET B N 1
ATOM 3376 C CA . MET B 1 123 ? -25.383 38.448 21.338 1.00 15.30 123 MET B CA 1
ATOM 3377 C C . MET B 1 123 ? -26.621 37.566 21.432 1.00 14.10 123 MET B C 1
ATOM 3378 O O . MET B 1 123 ? -27.013 37.163 22.536 1.00 15.86 123 MET B O 1
ATOM 3383 N N . GLN B 1 124 ? -27.234 37.265 20.280 1.00 12.98 124 GLN B N 1
ATOM 3384 C CA . GLN B 1 124 ? -28.485 36.454 20.247 1.00 13.01 124 GLN B CA 1
ATOM 3385 C C . GLN B 1 124 ? -28.232 35.018 19.794 1.00 13.46 124 GLN B C 1
ATOM 3386 O O . GLN B 1 124 ? -29.173 34.348 19.381 1.00 14.50 124 GLN B O 1
ATOM 3392 N N . SER B 1 125 ? -26.972 34.553 19.856 1.00 12.83 125 SER B N 1
ATOM 3393 C CA . SER B 1 125 ? -26.662 33.195 19.329 1.00 13.00 125 SER B CA 1
ATOM 3394 C C . SER B 1 125 ? -27.452 32.052 19.956 1.00 13.57 125 SER B C 1
ATOM 3395 O O . SER B 1 125 ? -27.659 31.038 19.310 1.00 13.67 125 SER B O 1
ATOM 3398 N N . HIS B 1 126 ? -27.956 32.255 21.184 1.00 13.85 126 HIS B N 1
ATOM 3399 C CA . HIS B 1 126 ? -28.749 31.236 21.831 1.00 13.97 126 HIS B CA 1
ATOM 3400 C C . HIS B 1 126 ? -30.132 31.041 21.211 1.00 12.15 126 HIS B C 1
ATOM 3401 O O . HIS B 1 126 ? -30.820 30.071 21.591 1.00 14.94 126 HIS B O 1
ATOM 3408 N N . VAL B 1 127 ? -30.526 31.829 20.207 1.00 12.80 127 VAL B N 1
ATOM 3409 C CA . VAL B 1 127 ? -31.785 31.557 19.479 1.00 13.28 127 VAL B CA 1
ATOM 3410 C C . VAL B 1 127 ? -31.717 30.266 18.661 1.00 14.66 127 VAL B C 1
ATOM 3411 O O . VAL B 1 127 ? -32.758 29.651 18.373 1.00 15.51 127 VAL B O 1
ATOM 3415 N N . ASN B 1 128 ? -30.491 29.830 18.323 1.00 14.12 128 ASN B N 1
ATOM 3416 C CA . ASN B 1 128 ? -30.330 28.504 17.681 1.00 14.69 128 ASN B CA 1
ATOM 3417 C C . ASN B 1 128 ? -30.094 27.453 18.754 1.00 13.92 128 ASN B C 1
ATOM 3418 O O . ASN B 1 128 ? -29.313 27.637 19.702 1.00 13.20 128 ASN B O 1
ATOM 3423 N N . HIS B 1 129 ? -30.722 26.304 18.584 1.00 15.51 129 HIS B N 1
ATOM 3424 C CA . HIS B 1 129 ? -30.593 25.243 19.571 1.00 14.55 129 HIS B CA 1
ATOM 3425 C C . HIS B 1 129 ? -29.918 24.030 18.974 1.00 16.20 129 HIS B C 1
ATOM 3426 O O . HIS B 1 129 ? -30.436 23.427 18.046 1.00 16.36 129 HIS B O 1
ATOM 3433 N N . ALA B 1 130 ? -28.739 23.699 19.497 1.00 16.41 130 ALA B N 1
ATOM 3434 C CA . ALA B 1 130 ? -27.901 22.642 18.895 1.00 16.58 130 ALA B CA 1
ATOM 3435 C C . ALA B 1 130 ? -28.526 21.258 19.005 1.00 18.34 130 ALA B C 1
ATOM 3436 O O . ALA B 1 130 ? -28.298 20.408 18.130 1.00 19.24 130 ALA B O 1
ATOM 3438 N N . GLY B 1 131 ? -29.338 21.061 20.050 1.00 18.76 131 GLY B N 1
ATOM 3439 C CA . GLY B 1 131 ? -29.952 19.738 20.315 1.00 20.95 131 GLY B CA 1
ATOM 3440 C C . GLY B 1 131 ? -31.066 19.475 19.311 1.00 21.48 131 GLY B C 1
ATOM 3441 O O . GLY B 1 131 ? -31.584 18.349 19.193 1.00 22.75 131 GLY B O 1
ATOM 3442 N N . GLU B 1 132 ? -31.428 20.497 18.559 1.00 20.38 132 GLU B N 1
ATOM 3443 C CA . GLU B 1 132 ? -32.445 20.317 17.516 1.00 21.12 132 GLU B CA 1
ATOM 3444 C C . GLU B 1 132 ? -31.915 20.064 16.106 1.00 21.47 132 GLU B C 1
ATOM 3445 O O . GLU B 1 132 ? -32.692 19.843 15.161 1.00 22.52 132 GLU B O 1
ATOM 3451 N N . ALA B 1 133 ? -30.595 20.113 15.932 1.00 21.11 133 ALA B N 1
ATOM 3452 C CA . ALA B 1 133 ? -30.027 19.905 14.606 1.00 22.69 133 ALA B CA 1
ATOM 3453 C C . ALA B 1 133 ? -30.072 18.430 14.318 1.00 24.66 133 ALA B C 1
ATOM 3454 O O . ALA B 1 133 ? -29.732 17.656 15.189 1.00 25.04 133 ALA B O 1
ATOM 3456 N N . LYS B 1 134 ? -30.478 18.079 13.101 1.00 27.10 134 LYS B N 1
ATOM 3457 C CA . LYS B 1 134 ? -30.711 16.669 12.729 1.00 29.88 134 LYS B CA 1
ATOM 3458 C C . LYS B 1 134 ? -29.499 15.951 12.153 1.00 29.91 134 LYS B C 1
ATOM 3459 O O . LYS B 1 134 ? -28.727 16.521 11.357 1.00 29.89 134 LYS B O 1
ATOM 3465 N N . ASP B 1 135 ? -29.349 14.695 12.571 1.00 30.76 135 ASP B N 1
ATOM 3466 C CA . ASP B 1 135 ? -28.343 13.788 11.986 1.00 31.38 135 ASP B CA 1
ATOM 3467 C C . ASP B 1 135 ? -26.958 14.437 11.999 1.00 29.79 135 ASP B C 1
ATOM 3468 O O . ASP B 1 135 ? -26.236 14.523 10.991 1.00 30.57 135 ASP B O 1
ATOM 3473 N N . ILE B 1 136 ? -26.631 14.908 13.188 1.00 27.62 136 ILE B N 1
ATOM 3474 C CA . ILE B 1 136 ? -25.311 15.414 13.453 1.00 24.00 136 ILE B CA 1
ATOM 3475 C C . ILE B 1 136 ? -24.576 14.261 14.082 1.00 23.69 136 ILE B C 1
ATOM 3476 O O . ILE B 1 136 ? -25.042 13.650 15.054 1.00 25.08 136 ILE B O 1
ATOM 3481 N N . LYS B 1 137 ? -23.399 13.957 13.569 1.00 21.30 137 LYS B N 1
ATOM 3482 C CA . LYS B 1 137 ? -22.604 12.930 14.223 1.00 21.24 137 LYS B CA 1
ATOM 3483 C C . LYS B 1 137 ? -21.488 13.413 15.149 1.00 19.49 137 LYS B C 1
ATOM 3484 O O . LYS B 1 137 ? -20.945 12.643 15.950 1.00 19.38 137 LYS B O 1
ATOM 3490 N N . LEU B 1 138 ? -21.215 14.726 15.067 1.00 16.66 138 LEU B N 1
ATOM 3491 C CA . LEU B 1 138 ? -20.069 15.279 15.774 1.00 13.95 138 LEU B CA 1
ATOM 3492 C C . LEU B 1 138 ? -20.297 16.784 15.788 1.00 11.30 138 LEU B C 1
ATOM 3493 O O . LEU B 1 138 ? -20.902 17.333 14.878 1.00 14.19 138 LEU B O 1
ATOM 3498 N N . ALA B 1 139 ? -19.808 17.436 16.846 1.00 12.11 139 ALA B N 1
ATOM 3499 C CA . ALA B 1 139 ? -19.953 18.908 16.925 1.00 11.16 139 ALA B CA 1
ATOM 3500 C C . ALA B 1 139 ? -18.757 19.535 17.592 1.00 11.39 139 ALA B C 1
ATOM 3501 O O . ALA B 1 139 ? -17.957 18.863 18.232 1.00 11.06 139 ALA B O 1
ATOM 3503 N N . ILE B 1 140 ? -18.684 20.870 17.502 1.00 10.00 140 ILE B N 1
ATOM 3504 C CA . ILE B 1 140 ? -17.777 21.646 18.334 1.00 10.17 140 ILE B CA 1
ATOM 3505 C C . ILE B 1 140 ? -18.571 22.849 18.836 1.00 10.17 140 ILE B C 1
ATOM 3506 O O . ILE B 1 140 ? -19.396 23.394 18.094 1.00 10.02 140 ILE B O 1
ATOM 3511 N N . VAL B 1 141 ? -18.308 23.222 20.074 1.00 10.19 141 VAL B N 1
ATOM 3512 C CA . VAL B 1 141 ? -18.852 24.472 20.637 1.00 10.56 141 VAL B CA 1
ATOM 3513 C C . VAL B 1 141 ? -17.648 25.377 20.893 1.00 11.07 141 VAL B C 1
ATOM 3514 O O . VAL B 1 141 ? -16.799 25.091 21.745 1.00 11.41 141 VAL B O 1
ATOM 3518 N N . GLY B 1 142 ? -17.568 26.477 20.133 1.00 10.87 142 GLY B N 1
ATOM 3519 C CA . GLY B 1 142 ? -16.474 27.399 20.271 1.00 11.49 142 GLY B CA 1
ATOM 3520 C C . GLY B 1 142 ? -16.947 28.749 20.760 1.00 10.83 142 GLY B C 1
ATOM 3521 O O . GLY B 1 142 ? -18.133 28.911 21.093 1.00 12.76 142 GLY B O 1
ATOM 3522 N N . PRO B 1 143 ? -16.057 29.744 20.769 1.00 10.68 143 PRO B N 1
ATOM 3523 C CA . PRO B 1 143 ? -16.372 31.041 21.335 1.00 10.57 143 PRO B CA 1
ATOM 3524 C C . PRO B 1 143 ? -17.578 31.647 20.626 1.00 11.92 143 PRO B C 1
ATOM 3525 O O . PRO B 1 143 ? -17.701 31.567 19.392 1.00 11.50 143 PRO B O 1
ATOM 3529 N N . ASP B 1 144 ? -18.441 32.263 21.411 1.00 11.47 144 ASP B N 1
ATOM 3530 C CA . ASP B 1 144 ? -19.769 32.666 20.944 1.00 12.27 144 ASP B CA 1
ATOM 3531 C C . ASP B 1 144 ? -20.389 33.500 22.040 1.00 13.33 144 ASP B C 1
ATOM 3532 O O . ASP B 1 144 ? -19.770 33.720 23.071 1.00 14.86 144 ASP B O 1
ATOM 3537 N N . GLY B 1 145 ? -21.598 33.966 21.818 1.00 13.70 145 GLY B N 1
ATOM 3538 C CA . GLY B 1 145 ? -22.363 34.527 22.936 1.00 14.48 145 GLY B CA 1
ATOM 3539 C C . GLY B 1 145 ? -22.412 33.557 24.095 1.00 14.83 145 GLY B C 1
ATOM 3540 O O . GLY B 1 145 ? -22.524 32.333 23.912 1.00 14.41 145 GLY B O 1
ATOM 3541 N N . PHE B 1 146 ? -22.245 34.080 25.308 1.00 16.45 146 PHE B N 1
ATOM 3542 C CA . PHE B 1 146 ? -22.064 33.213 26.458 1.00 17.12 146 PHE B CA 1
ATOM 3543 C C . PHE B 1 146 ? -23.248 32.282 26.669 1.00 17.21 146 PHE B C 1
ATOM 3544 O O . PHE B 1 146 ? -23.092 31.067 26.839 1.00 17.55 146 PHE B O 1
ATOM 3552 N N . GLN B 1 147 ? -24.459 32.831 26.614 1.00 18.32 147 GLN B N 1
ATOM 3553 C CA . GLN B 1 147 ? -25.625 31.988 26.813 1.00 18.06 147 GLN B CA 1
ATOM 3554 C C . GLN B 1 147 ? -25.672 30.873 25.746 1.00 18.12 147 GLN B C 1
ATOM 3555 O O . GLN B 1 147 ? -26.008 29.715 26.050 1.00 18.71 147 GLN B O 1
ATOM 3561 N N . GLY B 1 148 ? -25.338 31.219 24.492 1.00 16.11 148 GLY B N 1
ATOM 3562 C CA . GLY B 1 148 ? -25.260 30.230 23.439 1.00 16.33 148 GLY B CA 1
ATOM 3563 C C . GLY B 1 148 ? -24.249 29.147 23.744 1.00 15.05 148 GLY B C 1
ATOM 3564 O O . GLY B 1 148 ? -24.563 27.986 23.562 1.00 14.92 148 GLY B O 1
ATOM 3565 N N . MET B 1 149 ? -23.052 29.516 24.218 1.00 14.79 149 MET B N 1
ATOM 3566 C CA . MET B 1 149 ? -22.012 28.522 24.462 1.00 14.65 149 MET B CA 1
ATOM 3567 C C . MET B 1 149 ? -22.506 27.511 25.488 1.00 15.01 149 MET B C 1
ATOM 3568 O O . MET B 1 149 ? -22.369 26.315 25.314 1.00 14.19 149 MET B O 1
ATOM 3573 N N . VAL B 1 150 ? -23.057 28.017 26.581 1.00 16.30 150 VAL B N 1
ATOM 3574 C CA . VAL B 1 150 ? -23.496 27.145 27.659 1.00 16.43 150 VAL B CA 1
ATOM 3575 C C . VAL B 1 150 ? -24.675 26.261 27.230 1.00 16.97 150 VAL B C 1
ATOM 3576 O O . VAL B 1 150 ? -24.663 25.047 27.447 1.00 16.73 150 VAL B O 1
ATOM 3580 N N . GLN B 1 151 ? -25.653 26.868 26.552 1.00 15.85 151 GLN B N 1
ATOM 3581 C CA A GLN B 1 151 ? -26.817 26.180 26.024 0.50 16.22 151 GLN B CA 1
ATOM 3582 C CA B GLN B 1 151 ? -26.798 26.113 26.104 0.50 16.50 151 GLN B CA 1
ATOM 3583 C C . GLN B 1 151 ? -26.426 25.065 25.058 1.00 16.70 151 GLN B C 1
ATOM 3584 O O . GLN B 1 151 ? -26.951 23.981 25.083 1.00 16.71 151 GLN B O 1
ATOM 3595 N N . HIS B 1 152 ? -25.505 25.380 24.151 1.00 16.69 152 HIS B N 1
ATOM 3596 C CA . HIS B 1 152 ? -25.113 24.365 23.162 1.00 15.88 152 HIS B CA 1
ATOM 3597 C C . HIS B 1 152 ? -24.476 23.159 23.838 1.00 16.13 152 HIS B C 1
ATOM 3598 O O . HIS B 1 152 ? -24.710 22.007 23.429 1.00 18.14 152 HIS B O 1
ATOM 3605 N N . THR B 1 153 ? -23.651 23.419 24.850 1.00 15.78 153 THR B N 1
ATOM 3606 C CA . THR B 1 153 ? -23.016 22.322 25.569 1.00 16.13 153 THR B CA 1
ATOM 3607 C C . THR B 1 153 ? -24.027 21.435 26.275 1.00 17.99 153 THR B C 1
ATOM 3608 O O . THR B 1 153 ? -23.907 20.205 26.203 1.00 16.19 153 THR B O 1
ATOM 3612 N N . GLU B 1 154 ? -24.992 22.074 26.946 1.00 17.51 154 GLU B N 1
ATOM 3613 C CA . GLU B 1 154 ? -26.049 21.310 27.613 1.00 19.62 154 GLU B CA 1
ATOM 3614 C C . GLU B 1 154 ? -26.836 20.466 26.619 1.00 19.34 154 GLU B C 1
ATOM 3615 O O . GLU B 1 154 ? -27.083 19.272 26.861 1.00 20.63 154 GLU B O 1
ATOM 3621 N N . GLU B 1 155 ? -27.225 21.058 25.510 1.00 19.07 155 GLU B N 1
ATOM 3622 C CA . GLU B 1 155 ? -28.082 20.403 24.539 1.00 19.17 155 GLU B CA 1
ATOM 3623 C C . GLU B 1 155 ? -27.366 19.296 23.796 1.00 19.39 155 GLU B C 1
ATOM 3624 O O . GLU B 1 155 ? -27.915 18.232 23.558 1.00 20.95 155 GLU B O 1
ATOM 3630 N N . LEU B 1 156 ? -26.113 19.530 23.416 1.00 17.64 156 LEU B N 1
ATOM 3631 C CA . LEU B 1 156 ? -25.419 18.462 22.719 1.00 17.65 156 LEU B CA 1
ATOM 3632 C C . LEU B 1 156 ? -25.202 17.255 23.632 1.00 18.26 156 LEU B C 1
ATOM 3633 O O . LEU B 1 156 ? -25.295 16.100 23.182 1.00 19.88 156 LEU B O 1
ATOM 3638 N N . ALA B 1 157 ? -24.901 17.502 24.912 1.00 20.37 157 ALA B N 1
ATOM 3639 C CA . ALA B 1 157 ? -24.619 16.423 25.874 1.00 21.99 157 ALA B CA 1
ATOM 3640 C C . ALA B 1 157 ? -25.897 15.645 26.096 1.00 24.42 157 ALA B C 1
ATOM 3641 O O . ALA B 1 157 ? -25.864 14.432 26.222 1.00 24.67 157 ALA B O 1
ATOM 3643 N N . GLN B 1 158 ? -27.022 16.340 26.109 1.00 24.78 158 GLN B N 1
ATOM 3644 C CA . GLN B 1 158 ? -28.261 15.638 26.410 1.00 27.38 158 GLN B CA 1
ATOM 3645 C C . GLN B 1 158 ? -28.743 14.843 25.188 1.00 27.34 158 GLN B C 1
ATOM 3646 O O . GLN B 1 158 ? -29.317 13.751 25.331 1.00 28.25 158 GLN B O 1
ATOM 3652 N N . ALA B 1 159 ? -28.439 15.335 23.989 1.00 26.04 159 ALA B N 1
ATOM 3653 C CA . ALA B 1 159 ? -28.695 14.609 22.740 1.00 25.78 159 ALA B CA 1
ATOM 3654 C C . ALA B 1 159 ? -27.696 13.479 22.452 1.00 25.56 159 ALA B C 1
ATOM 3655 O O . ALA B 1 159 ? -27.866 12.743 21.468 1.00 26.61 159 ALA B O 1
ATOM 3657 N N . GLY B 1 160 ? -26.654 13.370 23.279 1.00 25.00 160 GLY B N 1
ATOM 3658 C CA . GLY B 1 160 ? -25.612 12.354 23.125 1.00 24.33 160 GLY B CA 1
ATOM 3659 C C . GLY B 1 160 ? -24.745 12.541 21.874 1.00 23.39 160 GLY B C 1
ATOM 3660 O O . GLY B 1 160 ? -24.197 11.581 21.352 1.00 24.55 160 GLY B O 1
ATOM 3661 N N . VAL B 1 161 ? -24.596 13.781 21.397 1.00 21.07 161 VAL B N 1
ATOM 3662 C CA . VAL B 1 161 ? -23.706 14.051 20.241 1.00 19.80 161 VAL B CA 1
ATOM 3663 C C . VAL B 1 161 ? -22.313 14.316 20.779 1.00 18.63 161 VAL B C 1
ATOM 3664 O O . VAL B 1 161 ? -22.172 15.157 21.678 1.00 18.79 161 VAL B O 1
ATOM 3668 N N . PRO B 1 162 ? -21.284 13.563 20.309 1.00 16.98 162 PRO B N 1
ATOM 3669 C CA . PRO B 1 162 ? -19.907 13.823 20.803 1.00 16.99 162 PRO B CA 1
ATOM 3670 C C . PRO B 1 162 ? -19.489 15.239 20.350 1.00 15.77 162 PRO B C 1
ATOM 3671 O O . PRO B 1 162 ? -19.796 15.616 19.236 1.00 14.89 162 PRO B O 1
ATOM 3675 N N . PHE B 1 163 ? -18.856 16.006 21.223 1.00 15.01 163 PHE B N 1
ATOM 3676 C CA . PHE B 1 163 ? -18.483 17.364 20.806 1.00 14.45 163 PHE B CA 1
ATOM 3677 C C . PHE B 1 163 ? -17.203 17.793 21.470 1.00 13.90 163 PHE B C 1
ATOM 3678 O O . PHE B 1 163 ? -16.890 17.435 22.620 1.00 13.04 163 PHE B O 1
ATOM 3686 N N . ILE B 1 164 ? -16.427 18.583 20.712 1.00 13.35 164 ILE B N 1
ATOM 3687 C CA . ILE B 1 164 ? -15.290 19.309 21.281 1.00 12.72 164 ILE B CA 1
ATOM 3688 C C . ILE B 1 164 ? -15.798 20.596 21.937 1.00 11.90 164 ILE B C 1
ATOM 3689 O O . ILE B 1 164 ? -16.596 21.299 21.327 1.00 12.63 164 ILE B O 1
ATOM 3694 N N . PHE B 1 165 ? -15.317 20.864 23.135 1.00 13.30 165 PHE B N 1
ATOM 3695 C CA . PHE B 1 165 ? -15.555 22.147 23.823 1.00 14.51 165 PHE B CA 1
ATOM 3696 C C . PHE B 1 165 ? -14.296 23.002 23.689 1.00 14.95 165 PHE B C 1
ATOM 3697 O O . PHE B 1 165 ? -13.213 22.600 24.114 1.00 14.71 165 PHE B O 1
ATOM 3705 N N . ASP B 1 166 ? -14.452 24.185 23.086 1.00 13.99 166 ASP B N 1
ATOM 3706 C CA A ASP B 1 166 ? -13.399 25.092 22.765 0.50 14.92 166 ASP B CA 1
ATOM 3707 C CA B ASP B 1 166 ? -13.309 25.149 23.014 0.50 15.56 166 ASP B CA 1
ATOM 3708 C C . ASP B 1 166 ? -13.784 26.476 23.425 1.00 15.67 166 ASP B C 1
ATOM 3709 O O . ASP B 1 166 ? -14.280 27.317 22.638 1.00 16.09 166 ASP B O 1
ATOM 3718 N N . PRO B 1 167 ? -13.595 26.700 24.756 1.00 16.05 167 PRO B N 1
ATOM 3719 C CA . PRO B 1 167 ? -14.067 27.956 25.368 1.00 16.62 167 PRO B CA 1
ATOM 3720 C C . PRO B 1 167 ? -13.340 29.171 24.770 1.00 18.67 167 PRO B C 1
ATOM 3721 O O . PRO B 1 167 ? -13.978 30.220 24.513 1.00 18.30 167 PRO B O 1
ATOM 3725 N N . GLY B 1 168 ? -12.059 28.980 24.461 1.00 16.13 168 GLY B N 1
ATOM 3726 C CA . GLY B 1 168 ? -11.284 29.962 23.680 1.00 18.55 168 GLY B CA 1
ATOM 3727 C C . GLY B 1 168 ? -11.418 31.376 24.244 1.00 17.91 168 GLY B C 1
ATOM 3728 O O . GLY B 1 168 ? -11.352 31.614 25.435 1.00 16.14 168 GLY B O 1
ATOM 3729 N N . GLN B 1 169 ? -11.610 32.305 23.333 1.00 18.40 169 GLN B N 1
ATOM 3730 C CA . GLN B 1 169 ? -11.752 33.702 23.701 1.00 18.62 169 GLN B CA 1
ATOM 3731 C C . GLN B 1 169 ? -12.952 34.013 24.568 1.00 19.33 169 GLN B C 1
ATOM 3732 O O . GLN B 1 169 ? -13.083 35.133 25.084 1.00 19.12 169 GLN B O 1
ATOM 3738 N N . GLY B 1 170 ? -13.841 33.036 24.729 1.00 18.02 170 GLY B N 1
ATOM 3739 C CA . GLY B 1 170 ? -15.052 33.227 25.520 1.00 18.77 170 GLY B CA 1
ATOM 3740 C C . GLY B 1 170 ? -14.817 33.001 26.993 1.00 19.76 170 GLY B C 1
ATOM 3741 O O . GLY B 1 170 ? -15.715 33.235 27.818 1.00 18.57 170 GLY B O 1
ATOM 3742 N N . LEU B 1 171 ? -13.600 32.610 27.348 1.00 19.66 171 LEU B N 1
ATOM 3743 C CA . LEU B 1 171 ? -13.298 32.244 28.740 1.00 22.21 171 LEU B CA 1
ATOM 3744 C C . LEU B 1 171 ? -13.647 33.305 29.802 1.00 22.38 171 LEU B C 1
ATOM 3745 O O . LEU B 1 171 ? -14.153 32.934 30.866 1.00 23.46 171 LEU B O 1
ATOM 3750 N N . PRO B 1 172 ? -13.425 34.611 29.531 1.00 22.85 172 PRO B N 1
ATOM 3751 C CA . PRO B 1 172 ? -13.759 35.612 30.565 1.00 23.76 172 PRO B CA 1
ATOM 3752 C C . PRO B 1 172 ? -15.220 35.600 31.018 1.00 24.80 172 PRO B C 1
ATOM 3753 O O . PRO B 1 172 ? -15.531 36.050 32.135 1.00 26.41 172 PRO B O 1
ATOM 3757 N N . LEU B 1 173 ? -16.105 35.088 30.175 1.00 23.99 173 LEU B N 1
ATOM 3758 C CA . LEU B 1 173 ? -17.537 35.066 30.451 1.00 24.54 173 LEU B CA 1
ATOM 3759 C C . LEU B 1 173 ? -17.933 33.927 31.419 1.00 23.40 173 LEU B C 1
ATOM 3760 O O . LEU B 1 173 ? -19.044 33.939 31.994 1.00 22.94 173 LEU B O 1
ATOM 3765 N N . PHE B 1 174 ? -17.042 32.949 31.572 1.00 22.78 174 PHE B N 1
ATOM 3766 C CA . PHE B 1 174 ? -17.296 31.779 32.417 1.00 23.09 174 PHE B CA 1
ATOM 3767 C C . PHE B 1 174 ? -16.894 32.060 33.867 1.00 24.17 174 PHE B C 1
ATOM 3768 O O . PHE B 1 174 ? -15.975 32.833 34.121 1.00 25.37 174 PHE B O 1
ATOM 3776 N N . ASP B 1 175 ? -17.602 31.462 34.822 1.00 25.28 175 ASP B N 1
ATOM 3777 C CA . ASP B 1 175 ? -17.028 31.293 36.169 1.00 25.87 175 ASP B CA 1
ATOM 3778 C C . ASP B 1 175 ? -16.604 29.861 36.351 1.00 25.50 175 ASP B C 1
ATOM 3779 O O . ASP B 1 175 ? -16.774 29.036 35.440 1.00 25.28 175 ASP B O 1
ATOM 3784 N N . GLY B 1 176 ? -16.035 29.563 37.519 1.00 24.96 176 GLY B N 1
ATOM 3785 C CA . GLY B 1 176 ? -15.569 28.219 37.803 1.00 23.90 176 GLY B CA 1
ATOM 3786 C C . GLY B 1 176 ? -16.629 27.144 37.691 1.00 23.70 176 GLY B C 1
ATOM 3787 O O . GLY B 1 176 ? -16.367 26.080 37.122 1.00 22.88 176 GLY B O 1
ATOM 3788 N N . ALA B 1 177 ? -17.836 27.427 38.187 1.00 23.84 177 ALA B N 1
ATOM 3789 C CA . ALA B 1 177 ? -18.882 26.422 38.233 1.00 23.87 177 ALA B CA 1
ATOM 3790 C C . ALA B 1 177 ? -19.386 26.041 36.827 1.00 23.26 177 ALA B C 1
ATOM 3791 O O . ALA B 1 177 ? -19.499 24.847 36.509 1.00 23.23 177 ALA B O 1
ATOM 3793 N N . THR B 1 178 ? -19.650 27.053 35.995 1.00 23.36 178 THR B N 1
ATOM 3794 C CA A THR B 1 178 ? -20.123 26.806 34.624 0.50 23.07 178 THR B CA 1
ATOM 3795 C CA B THR B 1 178 ? -20.121 26.822 34.626 0.50 22.89 178 THR B CA 1
ATOM 3796 C C . THR B 1 178 ? -19.006 26.196 33.775 1.00 22.21 178 THR B C 1
ATOM 3797 O O . THR B 1 178 ? -19.261 25.358 32.906 1.00 21.91 178 THR B O 1
ATOM 3804 N N . LEU B 1 179 ? -17.768 26.592 34.038 1.00 21.92 179 LEU B N 1
ATOM 3805 C CA . LEU B 1 179 ? -16.652 26.008 33.294 1.00 20.68 179 LEU B CA 1
ATOM 3806 C C . LEU B 1 179 ? -16.425 24.526 33.633 1.00 21.17 179 LEU B C 1
ATOM 3807 O O . LEU B 1 179 ? -16.305 23.672 32.729 1.00 20.24 179 LEU B O 1
ATOM 3812 N N . ARG B 1 180 ? -16.377 24.198 34.928 1.00 20.91 180 ARG B N 1
ATOM 3813 C CA . ARG B 1 180 ? -16.321 22.791 35.342 1.00 20.73 180 ARG B CA 1
ATOM 3814 C C . ARG B 1 180 ? -17.476 21.963 34.769 1.00 20.75 180 ARG B C 1
ATOM 3815 O O . ARG B 1 180 ? -17.256 20.864 34.250 1.00 20.61 180 ARG B O 1
ATOM 3823 N N . ARG B 1 181 ? -18.696 22.495 34.820 1.00 20.99 181 ARG B N 1
ATOM 3824 C CA . ARG B 1 181 ? -19.850 21.773 34.259 1.00 21.75 181 ARG B CA 1
ATOM 3825 C C . ARG B 1 181 ? -19.676 21.499 32.763 1.00 21.42 181 ARG B C 1
ATOM 3826 O O . ARG B 1 181 ? -19.922 20.384 32.285 1.00 21.29 181 ARG B O 1
ATOM 3834 N N . SER B 1 182 ? -19.222 22.516 32.033 1.00 21.01 182 SER B N 1
ATOM 3835 C CA . SER B 1 182 ? -19.056 22.373 30.576 1.00 20.54 182 SER B CA 1
ATOM 3836 C C . SER B 1 182 ? -18.060 21.286 30.212 1.00 19.34 182 SER B C 1
ATOM 3837 O O . SER B 1 182 ? -18.291 20.524 29.261 1.00 20.01 182 SER B O 1
ATOM 3840 N N . ILE B 1 183 ? -16.961 21.220 30.961 1.00 19.11 183 ILE B N 1
ATOM 3841 C CA . ILE B 1 183 ? -15.929 20.214 30.776 1.00 18.93 183 ILE B CA 1
ATOM 3842 C C . ILE B 1 183 ? -16.443 18.820 31.146 1.00 20.02 183 ILE B C 1
ATOM 3843 O O . ILE B 1 183 ? -16.148 17.846 30.417 1.00 18.90 183 ILE B O 1
ATOM 3848 N N . GLU B 1 184 ? -17.210 18.717 32.245 1.00 20.33 184 GLU B N 1
ATOM 3849 C CA . GLU B 1 184 ? -17.878 17.440 32.559 1.00 21.66 184 GLU B CA 1
ATOM 3850 C C . GLU B 1 184 ? -18.719 16.911 31.369 1.00 20.10 184 GLU B C 1
ATOM 3851 O O . GLU B 1 184 ? -18.581 15.763 30.947 1.00 21.47 184 GLU B O 1
ATOM 3857 N N . LEU B 1 185 ? -19.513 17.773 30.754 1.00 20.44 185 LEU B N 1
ATOM 3858 C CA . LEU B 1 185 ? -20.352 17.411 29.624 1.00 19.64 185 LEU B CA 1
ATOM 3859 C C . LEU B 1 185 ? -19.577 17.122 28.328 1.00 19.84 185 LEU B C 1
ATOM 3860 O O . LEU B 1 185 ? -20.005 16.311 27.513 1.00 19.92 185 LEU B O 1
ATOM 3865 N N . ALA B 1 186 ? -18.461 17.823 28.128 1.00 18.42 186 ALA B N 1
ATOM 3866 C CA . ALA B 1 186 ? -17.750 17.750 26.842 1.00 17.91 186 ALA B CA 1
ATOM 3867 C C . ALA B 1 186 ? -17.127 16.379 26.582 1.00 17.60 186 ALA B C 1
ATOM 3868 O O . ALA B 1 186 ? -16.642 15.732 27.509 1.00 18.10 186 ALA B O 1
ATOM 3870 N N . THR B 1 187 ? -17.057 15.974 25.320 1.00 16.53 187 THR B N 1
ATOM 3871 C CA . THR B 1 187 ? -16.321 14.750 24.948 1.00 17.11 187 THR B CA 1
ATOM 3872 C C . THR B 1 187 ? -14.823 15.043 24.821 1.00 17.48 187 THR B C 1
ATOM 3873 O O . THR B 1 187 ? -13.984 14.236 25.184 1.00 17.47 187 THR B O 1
ATOM 3877 N N . TYR B 1 188 ? -14.490 16.204 24.244 1.00 16.04 188 TYR B N 1
ATOM 3878 C CA . TYR B 1 188 ? -13.094 16.586 24.105 1.00 15.16 188 TYR B CA 1
ATOM 3879 C C . TYR B 1 188 ? -12.965 18.068 24.463 1.00 13.75 188 TYR B C 1
ATOM 3880 O O . TYR B 1 188 ? -13.961 18.793 24.380 1.00 15.16 188 TYR B O 1
ATOM 3889 N N . ILE B 1 189 ? -11.771 18.495 24.853 1.00 14.88 189 ILE B N 1
ATOM 3890 C CA A ILE B 1 189 ? -11.526 19.942 24.994 0.50 14.47 189 ILE B CA 1
ATOM 3891 C CA B ILE B 1 189 ? -11.454 19.934 25.059 0.50 14.48 189 ILE B CA 1
ATOM 3892 C C . ILE B 1 189 ? -10.313 20.305 24.139 1.00 15.33 189 ILE B C 1
ATOM 3893 O O . ILE B 1 189 ? -9.310 19.592 24.104 1.00 15.94 189 ILE B O 1
ATOM 3902 N N . ALA B 1 190 ? -10.432 21.410 23.397 1.00 15.06 190 ALA B N 1
ATOM 3903 C CA . ALA B 1 190 ? -9.298 21.871 22.600 1.00 15.08 190 ALA B CA 1
ATOM 3904 C C . ALA B 1 190 ? -9.020 23.294 23.008 1.00 17.08 190 ALA B C 1
ATOM 3905 O O . ALA B 1 190 ? -9.940 24.111 23.061 1.00 18.96 190 ALA B O 1
ATOM 3907 N N . VAL B 1 191 ? -7.770 23.588 23.342 1.00 15.32 191 VAL B N 1
ATOM 3908 C CA . VAL B 1 191 ? -7.420 24.962 23.807 1.00 16.52 191 VAL B CA 1
ATOM 3909 C C . VAL B 1 191 ? -6.009 25.236 23.412 1.00 15.71 191 VAL B C 1
ATOM 3910 O O . VAL B 1 191 ? -5.250 24.288 23.176 1.00 15.61 191 VAL B O 1
ATOM 3914 N N . ASN B 1 192 ? -5.626 26.526 23.292 1.00 14.61 192 ASN B N 1
ATOM 3915 C CA . ASN B 1 192 ? -4.191 26.786 23.243 1.00 13.70 192 ASN B CA 1
ATOM 3916 C C . ASN B 1 192 ? -3.600 26.810 24.644 1.00 13.57 192 ASN B C 1
ATOM 3917 O O . ASN B 1 192 ? -4.336 26.690 25.622 1.00 14.57 192 ASN B O 1
ATOM 3922 N N . ASP B 1 193 ? -2.279 26.867 24.756 1.00 14.27 193 ASP B N 1
ATOM 3923 C CA . ASP B 1 193 ? -1.710 26.709 26.084 1.00 15.70 193 ASP B CA 1
ATOM 3924 C C . ASP B 1 193 ? -2.025 27.841 27.068 1.00 15.34 193 ASP B C 1
ATOM 3925 O O . ASP B 1 193 ? -2.134 27.624 28.267 1.00 15.16 193 ASP B O 1
ATOM 3930 N N . TYR B 1 194 ? -2.168 29.044 26.532 1.00 14.08 194 TYR B N 1
ATOM 3931 C CA . TYR B 1 194 ? -2.534 30.197 27.342 1.00 14.09 194 TYR B CA 1
ATOM 3932 C C . TYR B 1 194 ? -3.923 29.940 27.924 1.00 14.97 194 TYR B C 1
ATOM 3933 O O . TYR B 1 194 ? -4.169 30.108 29.136 1.00 13.99 194 TYR B O 1
ATOM 3942 N N . GLU B 1 195 ? -4.859 29.546 27.060 1.00 14.09 195 GLU B N 1
ATOM 3943 C CA . GLU B 1 195 ? -6.203 29.257 27.514 1.00 14.98 195 GLU B CA 1
ATOM 3944 C C . GLU B 1 195 ? -6.220 28.083 28.491 1.00 15.01 195 GLU B C 1
ATOM 3945 O O . GLU B 1 195 ? -7.012 28.077 29.445 1.00 15.05 195 GLU B O 1
ATOM 3951 N N . ALA B 1 196 ? -5.383 27.069 28.224 1.00 15.12 196 ALA B N 1
ATOM 3952 C CA . ALA B 1 196 ? -5.341 25.888 29.098 1.00 15.33 196 ALA B CA 1
ATOM 3953 C C . ALA B 1 196 ? -4.978 26.348 30.528 1.00 16.86 196 ALA B C 1
ATOM 3954 O O . ALA B 1 196 ? -5.607 25.911 31.503 1.00 16.57 196 ALA B O 1
ATOM 3956 N N . LYS B 1 197 ? -4.003 27.254 30.639 1.00 16.19 197 LYS B N 1
ATOM 3957 C CA . LYS B 1 197 ? -3.637 27.803 31.958 1.00 17.34 197 LYS B CA 1
ATOM 3958 C C . LYS B 1 197 ? -4.826 28.503 32.640 1.00 17.65 197 LYS B C 1
ATOM 3959 O O . LYS B 1 197 ? -5.100 28.290 33.837 1.00 17.76 197 LYS B O 1
ATOM 3965 N N . LEU B 1 198 ? -5.558 29.304 31.874 1.00 17.03 198 LEU B N 1
ATOM 3966 C CA . LEU B 1 198 ? -6.715 29.997 32.409 1.00 18.25 198 LEU B CA 1
ATOM 3967 C C . LEU B 1 198 ? -7.805 29.013 32.808 1.00 18.28 198 LEU B C 1
ATOM 3968 O O . LEU B 1 198 ? -8.508 29.246 33.804 1.00 18.73 198 LEU B O 1
ATOM 3973 N N . VAL B 1 199 ? -7.956 27.911 32.059 1.00 16.96 199 VAL B N 1
ATOM 3974 C CA . VAL B 1 199 ? -8.981 26.912 32.433 1.00 17.16 199 VAL B CA 1
ATOM 3975 C C . VAL B 1 199 ? -8.637 26.244 33.781 1.00 17.77 199 VAL B C 1
ATOM 3976 O O . VAL B 1 199 ? -9.528 26.084 34.652 1.00 18.68 199 VAL B O 1
ATOM 3980 N N . CYS B 1 200 ? -7.374 25.846 33.920 1.00 18.28 200 CYS B N 1
ATOM 3981 C CA . CYS B 1 200 ? -6.889 25.242 35.185 1.00 20.23 200 CYS B CA 1
ATOM 3982 C C . CYS B 1 200 ? -7.111 26.232 36.323 1.00 21.80 200 CYS B C 1
ATOM 3983 O O . CYS B 1 200 ? -7.669 25.878 37.371 1.00 22.78 200 CYS B O 1
ATOM 3986 N N . ASP B 1 201 ? -6.714 27.487 36.116 1.00 22.20 201 ASP B N 1
ATOM 3987 C CA . ASP B 1 201 ? -6.903 28.522 37.163 1.00 23.16 201 ASP B CA 1
ATOM 3988 C C . ASP B 1 201 ? -8.360 28.697 37.570 1.00 23.20 201 ASP B C 1
ATOM 3989 O O . ASP B 1 201 ? -8.673 28.773 38.768 1.00 25.59 201 ASP B O 1
ATOM 3994 N N . LYS B 1 202 ? -9.265 28.746 36.600 1.00 22.75 202 LYS B N 1
ATOM 3995 C CA . LYS B 1 202 ? -10.670 29.069 36.876 1.00 22.71 202 LYS B CA 1
ATOM 3996 C C . LYS B 1 202 ? -11.417 27.864 37.463 1.00 23.23 202 LYS B C 1
ATOM 3997 O O . LYS B 1 202 ? -12.267 28.009 38.353 1.00 24.39 202 LYS B O 1
ATOM 4003 N N . THR B 1 203 ? -11.106 26.675 36.959 1.00 23.40 203 THR B N 1
ATOM 4004 C CA . THR B 1 203 ? -11.774 25.474 37.456 1.00 23.40 203 THR B CA 1
ATOM 4005 C C . THR B 1 203 ? -11.225 25.040 38.804 1.00 24.40 203 THR B C 1
ATOM 4006 O O . THR B 1 203 ? -11.929 24.350 39.571 1.00 24.33 203 THR B O 1
ATOM 4010 N N . GLY B 1 204 ? -9.968 25.386 39.075 1.00 25.58 204 GLY B N 1
ATOM 4011 C CA . GLY B 1 204 ? -9.265 24.821 40.230 1.00 26.23 204 GLY B CA 1
ATOM 4012 C C . GLY B 1 204 ? -8.765 23.415 39.975 1.00 27.74 204 GLY B C 1
ATOM 4013 O O . GLY B 1 204 ? -8.350 22.719 40.898 1.00 29.69 204 GLY B O 1
ATOM 4014 N N . TRP B 1 205 ? -8.820 22.973 38.721 1.00 28.03 205 TRP B N 1
ATOM 4015 C CA . TRP B 1 205 ? -8.349 21.656 38.329 1.00 27.58 205 TRP B CA 1
ATOM 4016 C C . TRP B 1 205 ? -6.951 21.746 37.718 1.00 28.40 205 TRP B C 1
ATOM 4017 O O . TRP B 1 205 ? -6.572 22.785 37.116 1.00 28.07 205 TRP B O 1
ATOM 4028 N N . SER B 1 206 ? -6.203 20.655 37.866 1.00 27.67 206 SER B N 1
ATOM 4029 C CA . SER B 1 206 ? -4.927 20.438 37.213 1.00 27.41 206 SER B CA 1
ATOM 4030 C C . SER B 1 206 ? -5.219 19.884 35.825 1.00 26.69 206 SER B C 1
ATOM 4031 O O . SER B 1 206 ? -6.342 19.466 35.581 1.00 27.34 206 SER B O 1
ATOM 4034 N N . GLU B 1 207 ? -4.241 19.877 34.921 1.00 26.72 207 GLU B N 1
ATOM 4035 C CA . GLU B 1 207 ? -4.452 19.273 33.605 1.00 27.41 207 GLU B CA 1
ATOM 4036 C C . GLU B 1 207 ? -4.878 17.817 33.734 1.00 27.45 207 GLU B C 1
ATOM 4037 O O . GLU B 1 207 ? -5.706 17.352 32.951 1.00 26.98 207 GLU B O 1
ATOM 4043 N N . ASP B 1 208 ? -4.300 17.128 34.732 1.00 28.27 208 ASP B N 1
ATOM 4044 C CA . ASP B 1 208 ? -4.598 15.733 35.053 1.00 29.08 208 ASP B CA 1
ATOM 4045 C C . ASP B 1 208 ? -6.063 15.549 35.334 1.00 28.45 208 ASP B C 1
ATOM 4046 O O . ASP B 1 208 ? -6.676 14.599 34.835 1.00 29.27 208 ASP B O 1
ATOM 4051 N N . GLU B 1 209 ? -6.609 16.456 36.146 1.00 27.54 209 GLU B N 1
ATOM 4052 C CA . GLU B 1 209 ? -8.003 16.409 36.542 1.00 27.15 209 GLU B CA 1
ATOM 4053 C C . GLU B 1 209 ? -8.949 16.712 35.376 1.00 25.93 209 GLU B C 1
ATOM 4054 O O . GLU B 1 209 ? -10.000 16.115 35.255 1.00 26.27 209 GLU B O 1
ATOM 4060 N N . ILE B 1 210 ? -8.557 17.628 34.498 1.00 24.74 210 ILE B N 1
ATOM 4061 C CA . ILE B 1 210 ? -9.377 17.919 33.331 1.00 23.25 210 ILE B CA 1
ATOM 4062 C C . ILE B 1 210 ? -9.398 16.711 32.380 1.00 22.77 210 ILE B C 1
ATOM 4063 O O . ILE B 1 210 ? -10.461 16.304 31.853 1.00 21.47 210 ILE B O 1
ATOM 4068 N N . ALA B 1 211 ? -8.207 16.146 32.190 1.00 22.87 211 ALA B N 1
ATOM 4069 C CA . ALA B 1 211 ? -7.994 15.030 31.293 1.00 23.74 211 ALA B CA 1
ATOM 4070 C C . ALA B 1 211 ? -8.824 13.820 31.729 1.00 24.02 211 ALA B C 1
ATOM 4071 O O . ALA B 1 211 ? -9.275 13.036 30.899 1.00 24.24 211 ALA B O 1
ATOM 4073 N N . SER B 1 212 ? -9.046 13.690 33.037 1.00 24.64 212 SER B N 1
ATOM 4074 C CA . SER B 1 212 ? -9.861 12.576 33.538 1.00 25.77 212 SER B CA 1
ATOM 4075 C C . SER B 1 212 ? -11.340 12.734 33.215 1.00 25.74 212 SER B C 1
ATOM 4076 O O . SER B 1 212 ? -12.074 11.753 33.270 1.00 26.56 212 SER B O 1
ATOM 4079 N N . ARG B 1 213 ? -11.777 13.948 32.856 1.00 23.87 213 ARG B N 1
ATOM 4080 C CA . ARG B 1 213 ? -13.197 14.222 32.580 1.00 22.55 213 ARG B CA 1
ATOM 4081 C C . ARG B 1 213 ? -13.589 14.310 31.101 1.00 21.55 213 ARG B C 1
ATOM 4082 O O . ARG B 1 213 ? -14.746 14.625 30.782 1.00 21.58 213 ARG B O 1
ATOM 4090 N N . VAL B 1 214 ? -12.625 14.060 30.221 1.00 21.48 214 VAL B N 1
ATOM 4091 C CA . VAL B 1 214 ? -12.860 14.049 28.780 1.00 20.97 214 VAL B CA 1
ATOM 4092 C C . VAL B 1 214 ? -12.157 12.869 28.134 1.00 21.18 214 VAL B C 1
ATOM 4093 O O . VAL B 1 214 ? -11.259 12.255 28.724 1.00 22.36 214 VAL B O 1
ATOM 4097 N N . GLN B 1 215 ? -12.547 12.559 26.913 1.00 19.48 215 GLN B N 1
ATOM 4098 C CA . GLN B 1 215 ? -11.840 11.560 26.123 1.00 20.33 215 GLN B CA 1
ATOM 4099 C C . GLN B 1 215 ? -10.473 12.033 25.628 1.00 20.14 215 GLN B C 1
ATOM 4100 O O . GLN B 1 215 ? -9.543 11.224 25.489 1.00 21.12 215 GLN B O 1
ATOM 4106 N N . ALA B 1 216 ? -10.352 13.334 25.318 1.00 18.77 216 ALA B N 1
ATOM 4107 C CA . ALA B 1 216 ? -9.039 13.847 24.921 1.00 17.81 216 ALA B CA 1
ATOM 4108 C C . ALA B 1 216 ? -8.969 15.311 25.310 1.00 16.88 216 ALA B C 1
ATOM 4109 O O . ALA B 1 216 ? -9.980 16.016 25.217 1.00 16.64 216 ALA B O 1
ATOM 4111 N N . LEU B 1 217 ? -7.801 15.715 25.782 1.00 15.37 217 LEU B N 1
ATOM 4112 C CA . LEU B 1 217 ? -7.475 17.122 26.101 1.00 15.50 217 LEU B CA 1
ATOM 4113 C C . LEU B 1 217 ? -6.387 17.506 25.124 1.00 14.79 217 LEU B C 1
ATOM 4114 O O . LEU B 1 217 ? -5.278 16.966 25.129 1.00 15.47 217 LEU B O 1
ATOM 4119 N N . ILE B 1 218 ? -6.731 18.457 24.252 1.00 13.31 218 ILE B N 1
ATOM 4120 C CA . ILE B 1 218 ? -5.855 18.864 23.163 1.00 12.87 218 ILE B CA 1
ATOM 4121 C C . ILE B 1 218 ? -5.403 20.284 23.458 1.00 12.52 218 ILE B C 1
ATOM 4122 O O . ILE B 1 218 ? -6.258 21.163 23.689 1.00 12.87 218 ILE B O 1
ATOM 4127 N N . ILE B 1 219 ? -4.084 20.465 23.500 1.00 12.72 219 ILE B N 1
ATOM 4128 C CA . ILE B 1 219 ? -3.474 21.778 23.816 1.00 12.24 219 ILE B CA 1
ATOM 4129 C C . ILE B 1 219 ? -2.509 22.150 22.707 1.00 12.19 219 ILE B C 1
ATOM 4130 O O . ILE B 1 219 ? -1.530 21.421 22.447 1.00 12.16 219 ILE B O 1
ATOM 4135 N N . THR B 1 220 ? -2.803 23.268 22.038 1.00 12.59 220 THR B N 1
ATOM 4136 C CA . THR B 1 220 ? -1.946 23.701 20.933 1.00 12.11 220 THR B CA 1
ATOM 4137 C C . THR B 1 220 ? -0.917 24.672 21.499 1.00 12.94 220 THR B C 1
ATOM 4138 O O . THR B 1 220 ? -1.216 25.431 22.456 1.00 13.88 220 THR B O 1
ATOM 4142 N N . ARG B 1 221 ? 0.272 24.623 20.896 1.00 12.72 221 ARG B N 1
ATOM 4143 C CA A ARG B 1 221 ? 1.446 25.350 21.361 0.50 13.18 221 ARG B CA 1
ATOM 4144 C CA B ARG B 1 221 ? 1.419 25.415 21.367 0.50 13.31 221 ARG B CA 1
ATOM 4145 C C . ARG B 1 221 ? 2.097 26.131 20.220 1.00 13.21 221 ARG B C 1
ATOM 4146 O O . ARG B 1 221 ? 3.328 26.209 20.090 1.00 12.60 221 ARG B O 1
ATOM 4161 N N . GLY B 1 222 ? 1.287 26.726 19.348 1.00 11.73 222 GLY B N 1
ATOM 4162 C CA . GLY B 1 222 ? 1.836 27.536 18.268 1.00 13.26 222 GLY B CA 1
ATOM 4163 C C . GLY B 1 222 ? 2.824 26.812 17.370 1.00 14.46 222 GLY B C 1
ATOM 4164 O O . GLY B 1 222 ? 2.570 25.654 16.946 1.00 12.78 222 GLY B O 1
ATOM 4165 N N . GLU B 1 223 ? 3.981 27.414 17.115 1.00 14.63 223 GLU B N 1
ATOM 4166 C CA . GLU B 1 223 ? 4.933 26.786 16.187 1.00 15.72 223 GLU B CA 1
ATOM 4167 C C . GLU B 1 223 ? 5.576 25.562 16.821 1.00 15.40 223 GLU B C 1
ATOM 4168 O O . GLU B 1 223 ? 6.295 24.833 16.119 1.00 15.97 223 GLU B O 1
ATOM 4174 N N . HIS B 1 224 ? 5.305 25.312 18.097 1.00 15.64 224 HIS B N 1
ATOM 4175 C CA . HIS B 1 224 ? 5.866 24.127 18.763 1.00 16.56 224 HIS B CA 1
ATOM 4176 C C . HIS B 1 224 ? 4.989 22.910 18.585 1.00 16.97 224 HIS B C 1
ATOM 4177 O O . HIS B 1 224 ? 5.343 21.811 19.021 1.00 18.50 224 HIS B O 1
ATOM 4184 N N . GLY B 1 225 ? 3.860 23.077 17.902 1.00 14.53 225 GLY B N 1
ATOM 4185 C CA . GLY B 1 225 ? 2.978 21.902 17.663 1.00 14.28 225 GLY B CA 1
ATOM 4186 C C . GLY B 1 225 ? 1.869 21.800 18.676 1.00 12.89 225 GLY B C 1
ATOM 4187 O O . GLY B 1 225 ? 1.209 22.813 18.987 1.00 12.67 225 GLY B O 1
ATOM 4188 N N . ALA B 1 226 ? 1.567 20.583 19.142 1.00 12.97 226 ALA B N 1
ATOM 4189 C CA . ALA B 1 226 ? 0.447 20.408 20.072 1.00 13.41 226 ALA B CA 1
ATOM 4190 C C . ALA B 1 226 ? 0.597 19.117 20.833 1.00 13.74 226 ALA B C 1
ATOM 4191 O O . ALA B 1 226 ? 1.397 18.270 20.409 1.00 14.61 226 ALA B O 1
ATOM 4193 N N . THR B 1 227 ? -0.190 18.958 21.902 1.00 14.55 227 THR B N 1
ATOM 4194 C CA . THR B 1 227 ? -0.291 17.650 22.596 1.00 15.42 227 THR B CA 1
ATOM 4195 C C . THR B 1 227 ? -1.716 17.175 22.630 1.00 15.27 227 THR B C 1
ATOM 4196 O O . THR B 1 227 ? -2.642 17.975 22.783 1.00 14.89 227 THR B O 1
ATOM 4200 N N . ILE B 1 228 ? -1.900 15.863 22.500 1.00 13.97 228 ILE B N 1
ATOM 4201 C CA . ILE B 1 228 ? -3.220 15.275 22.662 1.00 14.45 228 ILE B CA 1
ATOM 4202 C C . ILE B 1 228 ? -3.131 14.226 23.758 1.00 16.15 228 ILE B C 1
ATOM 4203 O O . ILE B 1 228 ? -2.536 13.135 23.562 1.00 16.88 228 ILE B O 1
ATOM 4208 N N . ARG B 1 229 ? -3.744 14.529 24.868 1.00 16.70 229 ARG B N 1
ATOM 4209 C CA . ARG B 1 229 ? -3.784 13.617 26.026 1.00 19.25 229 ARG B CA 1
ATOM 4210 C C . ARG B 1 229 ? -5.098 12.842 25.998 1.00 20.83 229 ARG B C 1
ATOM 4211 O O . ARG B 1 229 ? -6.178 13.419 26.040 1.00 20.82 229 ARG B O 1
ATOM 4219 N N . HIS B 1 230 ? -4.994 11.510 25.972 1.00 22.62 230 HIS B N 1
ATOM 4220 C CA . HIS B 1 230 ? -6.165 10.628 25.920 1.00 25.83 230 HIS B CA 1
ATOM 4221 C C . HIS B 1 230 ? -5.899 9.456 26.869 1.00 28.71 230 HIS B C 1
ATOM 4222 O O . HIS B 1 230 ? -4.818 9.372 27.438 1.00 29.57 230 HIS B O 1
ATOM 4229 N N . ARG B 1 231 ? -6.896 8.583 27.023 1.00 32.13 231 ARG B N 1
ATOM 4230 C CA . ARG B 1 231 ? -6.863 7.363 27.869 1.00 34.98 231 ARG B CA 1
ATOM 4231 C C . ARG B 1 231 ? -5.473 6.707 27.989 1.00 35.19 231 ARG B C 1
ATOM 4232 O O . ARG B 1 231 ? -4.902 6.589 29.087 1.00 36.30 231 ARG B O 1
ATOM 4240 N N . ASP B 1 232 ? -4.919 6.311 26.850 1.00 36.38 232 ASP B N 1
ATOM 4241 C CA . ASP B 1 232 ? -3.745 5.423 26.816 1.00 37.23 232 ASP B CA 1
ATOM 4242 C C . ASP B 1 232 ? -2.379 6.101 26.784 1.00 36.27 232 ASP B C 1
ATOM 4243 O O . ASP B 1 232 ? -1.337 5.428 26.915 1.00 37.38 232 ASP B O 1
ATOM 4248 N N . GLY B 1 233 ? -2.355 7.420 26.597 1.00 33.79 233 GLY B N 1
ATOM 4249 C CA . GLY B 1 233 ? -1.082 8.083 26.366 1.00 30.59 233 GLY B CA 1
ATOM 4250 C C . GLY B 1 233 ? -1.278 9.513 25.934 1.00 29.31 233 GLY B C 1
ATOM 4251 O O . GLY B 1 233 ? -2.403 10.020 25.951 1.00 27.98 233 GLY B O 1
ATOM 4252 N N . THR B 1 234 ? -0.160 10.152 25.613 1.00 27.44 234 THR B N 1
ATOM 4253 C CA . THR B 1 234 ? -0.154 11.501 25.078 1.00 25.61 234 THR B CA 1
ATOM 4254 C C . THR B 1 234 ? 0.608 11.528 23.756 1.00 24.41 234 THR B C 1
ATOM 4255 O O . THR B 1 234 ? 1.762 11.079 23.662 1.00 25.45 234 THR B O 1
ATOM 4259 N N . GLU B 1 235 ? -0.052 12.046 22.723 1.00 21.75 235 GLU B N 1
ATOM 4260 C CA . GLU B 1 235 ? 0.553 12.259 21.424 1.00 20.42 235 GLU B CA 1
ATOM 4261 C C . GLU B 1 235 ? 1.245 13.602 21.467 1.00 19.47 235 GLU B C 1
ATOM 4262 O O . GLU B 1 235 ? 0.620 14.610 21.823 1.00 19.64 235 GLU B O 1
ATOM 4268 N N . GLN B 1 236 ? 2.531 13.609 21.133 1.00 17.93 236 GLN B N 1
ATOM 4269 C CA . GLN B 1 236 ? 3.246 14.844 20.901 1.00 17.62 236 GLN B CA 1
ATOM 4270 C C . GLN B 1 236 ? 3.171 15.107 19.402 1.00 17.50 236 GLN B C 1
ATOM 4271 O O . GLN B 1 236 ? 3.816 14.428 18.586 1.00 18.85 236 GLN B O 1
ATOM 4277 N N . ILE B 1 237 ? 2.372 16.099 19.009 1.00 14.68 237 ILE B N 1
ATOM 4278 C CA . ILE B 1 237 ? 2.143 16.347 17.611 1.00 14.77 237 ILE B CA 1
ATOM 4279 C C . ILE B 1 237 ? 3.135 17.414 17.153 1.00 13.54 237 ILE B C 1
ATOM 4280 O O . ILE B 1 237 ? 3.148 18.517 17.723 1.00 14.47 237 ILE B O 1
ATOM 4285 N N . PRO B 1 238 ? 3.932 17.120 16.131 1.00 13.52 238 PRO B N 1
ATOM 4286 C CA . PRO B 1 238 ? 4.866 18.149 15.647 1.00 14.69 238 PRO B CA 1
ATOM 4287 C C . PRO B 1 238 ? 4.177 19.221 14.856 1.00 14.57 238 PRO B C 1
ATOM 4288 O O . PRO B 1 238 ? 3.182 18.938 14.173 1.00 14.73 238 PRO B O 1
ATOM 4292 N N . ALA B 1 239 ? 4.745 20.425 14.871 1.00 15.28 239 ALA B N 1
ATOM 4293 C CA . ALA B 1 239 ? 4.360 21.409 13.881 1.00 14.77 239 ALA B CA 1
ATOM 4294 C C . ALA B 1 239 ? 4.815 21.031 12.484 1.00 15.21 239 ALA B C 1
ATOM 4295 O O . ALA B 1 239 ? 5.803 20.301 12.313 1.00 16.69 239 ALA B O 1
ATOM 4297 N N . VAL B 1 240 ? 4.123 21.538 11.482 1.00 12.85 240 VAL B N 1
ATOM 4298 C CA . VAL B 1 240 ? 4.580 21.489 10.101 1.00 14.21 240 VAL B CA 1
ATOM 4299 C C . VAL B 1 240 ? 5.264 22.821 9.830 1.00 15.96 240 VAL B C 1
ATOM 4300 O O . VAL B 1 240 ? 4.685 23.866 10.115 1.00 15.35 240 VAL B O 1
ATOM 4304 N N . ARG B 1 241 ? 6.483 22.782 9.296 1.00 18.60 241 ARG B N 1
ATOM 4305 C CA . ARG B 1 241 ? 7.177 24.036 8.929 1.00 21.57 241 ARG B CA 1
ATOM 4306 C C . ARG B 1 241 ? 6.344 24.854 7.976 1.00 20.87 241 ARG B C 1
ATOM 4307 O O . ARG B 1 241 ? 5.952 24.386 6.910 1.00 21.38 241 ARG B O 1
ATOM 4315 N N . ALA B 1 242 ? 6.084 26.106 8.360 1.00 21.38 242 ALA B N 1
ATOM 4316 C CA . ALA B 1 242 ? 5.296 27.005 7.537 1.00 21.38 242 ALA B CA 1
ATOM 4317 C C . ALA B 1 242 ? 6.093 27.448 6.338 1.00 22.24 242 ALA B C 1
ATOM 4318 O O . ALA B 1 242 ? 7.284 27.769 6.496 1.00 22.48 242 ALA B O 1
ATOM 4320 N N . GLU B 1 243 ? 5.432 27.542 5.187 1.00 21.77 243 GLU B N 1
ATOM 4321 C CA A GLU B 1 243 ? 6.123 28.054 3.994 0.50 23.00 243 GLU B CA 1
ATOM 4322 C CA B GLU B 1 243 ? 6.026 28.094 3.956 0.50 22.68 243 GLU B CA 1
ATOM 4323 C C . GLU B 1 243 ? 6.543 29.508 4.217 1.00 22.89 243 GLU B C 1
ATOM 4324 O O . GLU B 1 243 ? 7.625 29.914 3.742 1.00 22.69 243 GLU B O 1
ATOM 4335 N N . ARG B 1 244 ? 5.724 30.264 4.949 1.00 21.55 244 ARG B N 1
ATOM 4336 C CA . ARG B 1 244 ? 6.050 31.625 5.391 1.00 19.94 244 ARG B CA 1
ATOM 4337 C C . ARG B 1 244 ? 5.033 31.909 6.493 1.00 18.52 244 ARG B C 1
ATOM 4338 O O . ARG B 1 244 ? 4.012 31.220 6.580 1.00 17.30 244 ARG B O 1
ATOM 4346 N N . VAL B 1 245 ? 5.339 32.892 7.323 1.00 17.30 245 VAL B N 1
ATOM 4347 C CA . VAL B 1 245 ? 4.432 33.341 8.380 1.00 16.69 245 VAL B CA 1
ATOM 4348 C C . VAL B 1 245 ? 3.901 34.718 8.056 1.00 17.61 245 VAL B C 1
ATOM 4349 O O . VAL B 1 245 ? 4.619 35.753 8.133 1.00 19.10 245 VAL B O 1
ATOM 4353 N N . ILE B 1 246 ? 2.640 34.745 7.692 1.00 16.03 246 ILE B N 1
ATOM 4354 C CA . ILE B 1 246 ? 1.964 35.994 7.329 1.00 15.83 246 ILE B CA 1
ATOM 4355 C C . ILE B 1 246 ? 1.016 36.435 8.437 1.00 15.31 246 ILE B C 1
ATOM 4356 O O . ILE B 1 246 ? 1.057 37.608 8.893 1.00 16.54 246 ILE B O 1
ATOM 4361 N N . ASP B 1 247 ? 0.154 35.524 8.910 1.00 13.14 247 ASP B N 1
ATOM 4362 C CA . ASP B 1 247 ? -0.899 35.925 9.842 1.00 13.47 247 ASP B CA 1
ATOM 4363 C C . ASP B 1 247 ? -1.337 34.717 10.657 1.00 12.62 247 ASP B C 1
ATOM 4364 O O . ASP B 1 247 ? -1.891 33.768 10.078 1.00 11.35 247 ASP B O 1
ATOM 4369 N N . PRO B 1 248 ? -1.075 34.712 11.952 1.00 11.17 248 PRO B N 1
ATOM 4370 C CA . PRO B 1 248 ? -1.515 33.539 12.747 1.00 11.23 248 PRO B CA 1
ATOM 4371 C C . PRO B 1 248 ? -2.996 33.510 13.098 1.00 11.58 248 PRO B C 1
ATOM 4372 O O . PRO B 1 248 ? -3.442 32.498 13.688 1.00 12.66 248 PRO B O 1
ATOM 4376 N N . THR B 1 249 ? -3.748 34.565 12.809 1.00 11.02 249 THR B N 1
ATOM 4377 C CA . THR B 1 249 ? -5.145 34.610 13.202 1.00 12.15 249 THR B CA 1
ATOM 4378 C C . THR B 1 249 ? -5.918 33.462 12.542 1.00 12.03 249 THR B C 1
ATOM 4379 O O . THR B 1 249 ? -5.947 33.356 11.329 1.00 12.42 249 THR B O 1
ATOM 4383 N N . GLY B 1 250 ? -6.492 32.605 13.403 1.00 11.71 250 GLY B N 1
ATOM 4384 C CA . GLY B 1 250 ? -7.321 31.510 12.918 1.00 11.45 250 GLY B CA 1
ATOM 4385 C C . GLY B 1 250 ? -6.526 30.224 12.854 1.00 11.66 250 GLY B C 1
ATOM 4386 O O . GLY B 1 250 ? -7.063 29.239 12.384 1.00 10.08 250 GLY B O 1
ATOM 4387 N N . CYS B 1 251 ? -5.253 30.219 13.265 1.00 9.75 251 CYS B N 1
ATOM 4388 C CA . CYS B 1 251 ? -4.500 28.914 13.177 1.00 8.78 251 CYS B CA 1
ATOM 4389 C C . CYS B 1 251 ? -5.151 27.830 14.014 1.00 9.42 251 CYS B C 1
ATOM 4390 O O . CYS B 1 251 ? -5.283 26.677 13.521 1.00 8.25 251 CYS B O 1
ATOM 4393 N N . GLY B 1 252 ? -5.622 28.167 15.231 1.00 8.81 252 GLY B N 1
ATOM 4394 C CA . GLY B 1 252 ? -6.263 27.165 16.081 1.00 8.80 252 GLY B CA 1
ATOM 4395 C C . GLY B 1 252 ? -7.565 26.681 15.414 1.00 9.10 252 GLY B C 1
ATOM 4396 O O . GLY B 1 252 ? -7.935 25.510 15.547 1.00 10.26 252 GLY B O 1
ATOM 4397 N N . ASP B 1 253 ? -8.296 27.562 14.744 1.00 9.58 253 ASP B N 1
ATOM 4398 C CA . ASP B 1 253 ? -9.541 27.141 14.106 1.00 9.19 253 ASP B CA 1
ATOM 4399 C C . ASP B 1 253 ? -9.278 26.208 12.926 1.00 9.39 253 ASP B C 1
ATOM 4400 O O . ASP B 1 253 ? -10.038 25.234 12.709 1.00 9.00 253 ASP B O 1
ATOM 4405 N N . ALA B 1 254 ? -8.227 26.499 12.151 1.00 8.37 254 ALA B N 1
ATOM 4406 C CA . ALA B 1 254 ? -7.856 25.608 11.040 1.00 7.96 254 ALA B CA 1
ATOM 4407 C C . ALA B 1 254 ? -7.517 24.233 11.634 1.00 8.78 254 ALA B C 1
ATOM 4408 O O . ALA B 1 254 ? -7.928 23.180 11.103 1.00 9.19 254 ALA B O 1
ATOM 4410 N N . PHE B 1 255 ? -6.720 24.234 12.695 1.00 7.90 255 PHE B N 1
ATOM 4411 C CA . PHE B 1 255 ? -6.362 23.010 13.438 1.00 8.81 255 PHE B CA 1
ATOM 4412 C C . PHE B 1 255 ? -7.615 22.262 13.862 1.00 9.28 255 PHE B C 1
ATOM 4413 O O . PHE B 1 255 ? -7.738 21.050 13.656 1.00 9.89 255 PHE B O 1
ATOM 4421 N N . ARG B 1 256 ? -8.567 22.966 14.450 1.00 9.61 256 ARG B N 1
ATOM 4422 C CA . ARG B 1 256 ? -9.804 22.277 14.905 1.00 9.68 256 ARG B CA 1
ATOM 4423 C C . ARG B 1 256 ? -10.576 21.673 13.732 1.00 10.15 256 ARG B C 1
ATOM 4424 O O . ARG B 1 256 ? -11.123 20.561 13.897 1.00 10.29 256 ARG B O 1
ATOM 4432 N N . GLY B 1 257 ? -10.638 22.325 12.578 1.00 9.04 257 GLY B N 1
ATOM 4433 C CA . GLY B 1 257 ? -11.241 21.717 11.361 1.00 10.52 257 GLY B CA 1
ATOM 4434 C C . GLY B 1 257 ? -10.571 20.391 11.034 1.00 10.78 257 GLY B C 1
ATOM 4435 O O . GLY B 1 257 ? -11.269 19.374 10.768 1.00 10.82 257 GLY B O 1
ATOM 4436 N N . GLY B 1 258 ? -9.240 20.357 11.063 1.00 9.65 258 GLY B N 1
ATOM 4437 C CA . GLY B 1 258 ? -8.547 19.097 10.731 1.00 9.78 258 GLY B CA 1
ATOM 4438 C C . GLY B 1 258 ? -8.799 18.040 11.777 1.00 10.83 258 GLY B C 1
ATOM 4439 O O . GLY B 1 258 ? -8.959 16.842 11.439 1.00 11.10 258 GLY B O 1
ATOM 4440 N N . LEU B 1 259 ? -8.790 18.431 13.034 1.00 10.85 259 LEU B N 1
ATOM 4441 C CA . LEU B 1 259 ? -9.080 17.474 14.105 1.00 10.53 259 LEU B CA 1
ATOM 4442 C C . LEU B 1 259 ? -10.471 16.881 13.934 1.00 10.91 259 LEU B C 1
ATOM 4443 O O . LEU B 1 259 ? -10.620 15.649 14.044 1.00 11.57 259 LEU B O 1
ATOM 4448 N N . LEU B 1 260 ? -11.482 17.720 13.668 1.00 10.88 260 LEU B N 1
ATOM 4449 C CA . LEU B 1 260 ? -12.863 17.248 13.498 1.00 9.91 260 LEU B CA 1
ATOM 4450 C C . LEU B 1 260 ? -12.923 16.272 12.304 1.00 11.24 260 LEU B C 1
ATOM 4451 O O . LEU B 1 260 ? -13.615 15.244 12.390 1.00 11.47 260 LEU B O 1
ATOM 4456 N N . TYR B 1 261 ? -12.220 16.570 11.212 1.00 10.32 261 TYR B N 1
ATOM 4457 C CA . TYR B 1 261 ? -12.249 15.668 10.052 1.00 10.08 261 TYR B CA 1
ATOM 4458 C C . TYR B 1 261 ? -11.637 14.320 10.470 1.00 10.59 261 TYR B C 1
ATOM 4459 O O . TYR B 1 261 ? -12.200 13.242 10.149 1.00 10.91 261 TYR B O 1
ATOM 4468 N N . GLY B 1 262 ? -10.508 14.361 11.185 1.00 10.42 262 GLY B N 1
ATOM 4469 C CA . GLY B 1 262 ? -9.841 13.110 11.615 1.00 9.96 262 GLY B CA 1
ATOM 4470 C C . GLY B 1 262 ? -10.773 12.305 12.535 1.00 11.44 262 GLY B C 1
ATOM 4471 O O . GLY B 1 262 ? -10.899 11.073 12.372 1.00 11.71 262 GLY B O 1
ATOM 4472 N N . ILE B 1 263 ? -11.437 12.945 13.504 1.00 10.84 263 ILE B N 1
ATOM 4473 C CA . ILE B 1 263 ? -12.289 12.216 14.472 1.00 11.70 263 ILE B CA 1
ATOM 4474 C C . ILE B 1 263 ? -13.436 11.551 13.662 1.00 11.66 263 ILE B C 1
ATOM 4475 O O . ILE B 1 263 ? -13.719 10.342 13.829 1.00 13.34 263 ILE B O 1
ATOM 4480 N N . GLU B 1 264 ? -14.098 12.312 12.794 1.00 11.43 264 GLU B N 1
ATOM 4481 C CA . GLU B 1 264 ? -15.216 11.811 11.988 1.00 12.48 264 GLU B CA 1
ATOM 4482 C C . GLU B 1 264 ? -14.820 10.554 11.218 1.00 14.20 264 GLU B C 1
ATOM 4483 O O . GLU B 1 264 ? -15.615 9.619 11.125 1.00 13.78 264 GLU B O 1
ATOM 4489 N N . HIS B 1 265 ? -13.632 10.555 10.634 1.00 12.14 265 HIS B N 1
ATOM 4490 C CA . HIS B 1 265 ? -13.176 9.498 9.710 1.00 12.65 265 HIS B CA 1
ATOM 4491 C C . HIS B 1 265 ? -12.368 8.431 10.421 1.00 13.25 265 HIS B C 1
ATOM 4492 O O . HIS B 1 265 ? -11.786 7.560 9.762 1.00 14.15 265 HIS B O 1
ATOM 4499 N N . GLY B 1 266 ? -12.364 8.437 11.753 1.00 11.92 266 GLY B N 1
ATOM 4500 C CA . GLY B 1 266 ? -11.671 7.383 12.539 1.00 12.66 266 GLY B CA 1
ATOM 4501 C C . GLY B 1 266 ? -10.149 7.364 12.395 1.00 12.44 266 GLY B C 1
ATOM 4502 O O . GLY B 1 266 ? -9.487 6.335 12.507 1.00 14.92 266 GLY B O 1
ATOM 4503 N N . PHE B 1 267 ? -9.559 8.540 12.173 1.00 11.99 267 PHE B N 1
ATOM 4504 C CA . PHE B 1 267 ? -8.113 8.628 12.258 1.00 13.44 267 PHE B CA 1
ATOM 4505 C C . PHE B 1 267 ? -7.697 8.335 13.683 1.00 13.71 267 PHE B C 1
ATOM 4506 O O . PHE B 1 267 ? -8.425 8.686 14.631 1.00 16.03 267 PHE B O 1
ATOM 4514 N N . ASP B 1 268 ? -6.505 7.750 13.874 1.00 14.73 268 ASP B N 1
ATOM 4515 C CA . ASP B 1 268 ? -5.927 7.698 15.191 1.00 15.58 268 ASP B CA 1
ATOM 4516 C C . ASP B 1 268 ? -5.512 9.101 15.648 1.00 15.47 268 ASP B C 1
ATOM 4517 O O . ASP B 1 268 ? -5.459 10.038 14.816 1.00 14.28 268 ASP B O 1
ATOM 4522 N N . TRP B 1 269 ? -5.305 9.275 16.941 1.00 15.39 269 TRP B N 1
ATOM 4523 C CA . TRP B 1 269 ? -4.979 10.624 17.454 1.00 14.08 269 TRP B CA 1
ATOM 4524 C C . TRP B 1 269 ? -3.709 11.160 16.844 1.00 15.07 269 TRP B C 1
ATOM 4525 O O . TRP B 1 269 ? -3.613 12.351 16.535 1.00 14.18 269 TRP B O 1
ATOM 4536 N N . ALA B 1 270 ? -2.712 10.305 16.659 1.00 14.01 270 ALA B N 1
ATOM 4537 C CA . ALA B 1 270 ? -1.460 10.727 16.041 1.00 13.46 270 ALA B CA 1
ATOM 4538 C C . ALA B 1 270 ? -1.686 11.352 14.665 1.00 12.62 270 ALA B C 1
ATOM 4539 O O . ALA B 1 270 ? -1.083 12.377 14.274 1.00 13.08 270 ALA B O 1
ATOM 4541 N N . THR B 1 271 ? -2.572 10.725 13.903 1.00 12.55 271 THR B N 1
ATOM 4542 C CA . THR B 1 271 ? -2.833 11.168 12.549 1.00 12.08 271 THR B CA 1
ATOM 4543 C C . THR B 1 271 ? -3.809 12.360 12.493 1.00 11.44 271 THR B C 1
ATOM 4544 O O . THR B 1 271 ? -3.650 13.283 11.701 1.00 12.18 271 THR B O 1
ATOM 4548 N N . ALA B 1 272 ? -4.841 12.313 13.332 1.00 11.76 272 ALA B N 1
ATOM 4549 C CA . ALA B 1 272 ? -5.804 13.427 13.389 1.00 10.94 272 ALA B CA 1
ATOM 4550 C C . ALA B 1 272 ? -5.030 14.664 13.807 1.00 11.51 272 ALA B C 1
ATOM 4551 O O . ALA B 1 272 ? -5.253 15.745 13.260 1.00 10.87 272 ALA B O 1
ATOM 4553 N N . GLY B 1 273 ? -4.161 14.495 14.789 1.00 11.52 273 GLY B N 1
ATOM 4554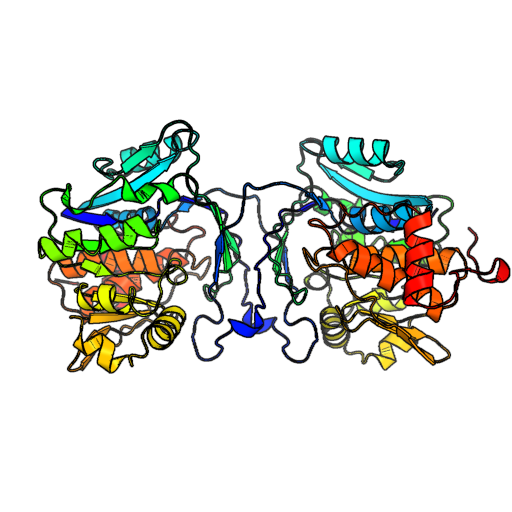 C CA . GLY B 1 273 ? -3.336 15.630 15.280 1.00 10.49 273 GLY B CA 1
ATOM 4555 C C . GLY B 1 273 ? -2.447 16.163 14.177 1.00 10.91 273 GLY B C 1
ATOM 4556 O O . GLY B 1 273 ? -2.316 17.386 14.040 1.00 9.91 273 GLY B O 1
ATOM 4557 N N . ARG B 1 274 ? -1.815 15.277 13.391 1.00 9.92 274 ARG B N 1
ATOM 4558 C CA . ARG B 1 274 ? -0.906 15.771 12.368 1.00 10.26 274 ARG B CA 1
ATOM 4559 C C . ARG B 1 274 ? -1.672 16.485 11.258 1.00 10.22 274 ARG B C 1
ATOM 4560 O O . ARG B 1 274 ? -1.184 17.472 10.690 1.00 10.31 274 ARG B O 1
ATOM 4568 N N . LEU B 1 275 ? -2.891 16.009 10.941 1.00 9.74 275 LEU B N 1
ATOM 4569 C CA . LEU B 1 275 ? -3.677 16.704 9.937 1.00 8.54 275 LEU B CA 1
ATOM 4570 C C . LEU B 1 275 ? -4.038 18.120 10.437 1.00 9.70 275 LEU B C 1
ATOM 4571 O O . LEU B 1 275 ? -3.946 19.062 9.652 1.00 10.41 275 LEU B O 1
ATOM 4576 N N . ALA B 1 276 ? -4.476 18.205 11.687 1.00 9.62 276 ALA B N 1
ATOM 4577 C CA . ALA B 1 276 ? -4.820 19.484 12.331 1.00 8.92 276 ALA B CA 1
ATOM 4578 C C . ALA B 1 276 ? -3.596 20.422 12.252 1.00 9.19 276 ALA B C 1
ATOM 4579 O O . ALA B 1 276 ? -3.712 21.600 11.896 1.00 8.86 276 ALA B O 1
ATOM 4581 N N . SER B 1 277 ? -2.429 19.898 12.623 1.00 9.04 277 SER B N 1
ATOM 4582 C CA . SER B 1 277 ? -1.162 20.644 12.631 1.00 8.81 277 SER B CA 1
ATOM 4583 C C . SER B 1 277 ? -0.833 21.154 11.228 1.00 8.90 277 SER B C 1
ATOM 4584 O O . SER B 1 277 ? -0.487 22.351 11.030 1.00 9.55 277 SER B O 1
ATOM 4587 N N . LEU B 1 278 ? -1.042 20.302 10.230 1.00 9.08 278 LEU B N 1
ATOM 4588 C CA . LEU B 1 278 ? -0.845 20.723 8.845 1.00 8.94 278 LEU B CA 1
ATOM 4589 C C . LEU B 1 278 ? -1.784 21.851 8.477 1.00 8.90 278 LEU B C 1
ATOM 4590 O O . LEU B 1 278 ? -1.351 22.855 7.873 1.00 9.47 278 LEU B O 1
ATOM 4595 N N . MET B 1 279 ? -3.069 21.734 8.837 1.00 8.43 279 MET B N 1
ATOM 4596 C CA . MET B 1 279 ? -3.991 22.837 8.468 1.00 9.46 279 MET B CA 1
ATOM 4597 C C . MET B 1 279 ? -3.561 24.167 9.111 1.00 8.82 279 MET B C 1
ATOM 4598 O O . MET B 1 279 ? -3.659 25.195 8.425 1.00 9.27 279 MET B O 1
ATOM 4603 N N . GLY B 1 280 ? -3.100 24.126 10.362 1.00 8.69 280 GLY B N 1
ATOM 4604 C CA . GLY B 1 280 ? -2.576 25.324 11.018 1.00 9.17 280 GLY B CA 1
ATOM 4605 C C . GLY B 1 280 ? -1.437 25.946 10.226 1.00 9.50 280 GLY B C 1
ATOM 4606 O O . GLY B 1 280 ? -1.362 27.198 10.050 1.00 9.23 280 GLY B O 1
ATOM 4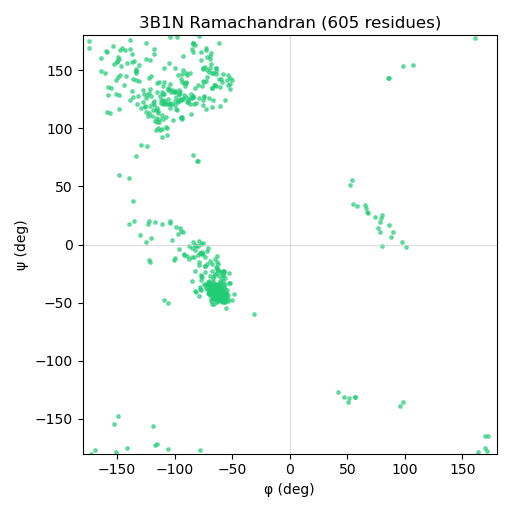607 N N . ALA B 1 281 ? -0.538 25.105 9.730 1.00 9.80 281 ALA B N 1
ATOM 4608 C CA . ALA B 1 281 ? 0.597 25.618 8.900 1.00 10.20 281 ALA B CA 1
ATOM 4609 C C . ALA B 1 281 ? 0.206 26.131 7.563 1.00 11.39 281 ALA B C 1
ATOM 4610 O O . ALA B 1 281 ? 0.827 27.090 7.058 1.00 11.58 281 ALA B O 1
ATOM 4612 N N . LEU B 1 282 ? -0.794 25.532 6.924 1.00 9.14 282 LEU B N 1
ATOM 4613 C CA . LEU B 1 282 ? -1.212 26.051 5.617 1.00 10.27 282 LEU B CA 1
ATOM 4614 C C . LEU B 1 282 ? -1.904 27.397 5.771 1.00 11.82 282 LEU B C 1
ATOM 4615 O O . LEU B 1 282 ? -1.751 28.303 4.963 1.00 12.95 282 LEU B O 1
ATOM 4620 N N . LYS B 1 283 ? -2.640 27.539 6.869 1.00 11.52 283 LYS B N 1
ATOM 4621 C CA . LYS B 1 283 ? -3.336 28.785 7.159 1.00 11.60 283 LYS B CA 1
ATOM 4622 C C . LYS B 1 283 ? -2.380 29.952 7.387 1.00 11.89 283 LYS B C 1
ATOM 4623 O O . LYS B 1 283 ? -2.632 31.049 6.883 1.00 11.12 283 LYS B O 1
ATOM 4629 N N . ILE B 1 284 ? -1.308 29.735 8.134 1.00 9.78 284 ILE B N 1
ATOM 4630 C CA . ILE B 1 284 ? -0.467 30.886 8.583 1.00 10.28 284 ILE B CA 1
ATOM 4631 C C . ILE B 1 284 ? 0.284 31.541 7.425 1.00 11.66 284 ILE B C 1
ATOM 4632 O O . ILE B 1 284 ? 0.725 32.698 7.556 1.00 11.37 284 ILE B O 1
ATOM 4637 N N . ALA B 1 285 ? 0.327 30.842 6.292 1.00 10.89 285 ALA B N 1
ATOM 4638 C CA . ALA B 1 285 ? 1.007 31.356 5.099 1.00 13.13 285 ALA B CA 1
ATOM 4639 C C . ALA B 1 285 ? 0.212 32.420 4.328 1.00 13.56 285 ALA B C 1
ATOM 4640 O O . ALA B 1 285 ? 0.685 32.930 3.289 1.00 14.13 285 ALA B O 1
ATOM 4642 N N . HIS B 1 286 ? -0.990 32.771 4.817 1.00 13.63 286 HIS B N 1
ATOM 4643 C CA . HIS B 1 286 ? -1.836 33.716 4.113 1.00 15.01 286 HIS B CA 1
ATOM 4644 C C . HIS B 1 286 ? -2.536 34.623 5.112 1.00 14.72 286 HIS B C 1
ATOM 4645 O O . HIS B 1 286 ? -2.723 34.257 6.276 1.00 15.26 286 HIS B O 1
ATOM 4652 N N . GLN B 1 287 ? -2.937 35.801 4.642 1.00 16.54 287 GLN B N 1
ATOM 4653 C CA . GLN B 1 287 ? -3.508 36.847 5.482 1.00 18.78 287 GLN B CA 1
ATOM 4654 C C . GLN B 1 287 ? -4.977 36.566 5.639 1.00 18.72 287 GLN B C 1
ATOM 4655 O O . GLN B 1 287 ? -5.663 36.474 4.613 1.00 22.34 287 GLN B O 1
ATOM 4661 N N . GLY B 1 288 ? -5.477 36.503 6.871 1.00 16.38 288 GLY B N 1
ATOM 4662 C CA . GLY B 1 288 ? -6.903 36.286 7.077 1.00 16.01 288 GLY B CA 1
ATOM 4663 C C . GLY B 1 288 ? -7.035 34.856 7.586 1.00 15.24 288 GLY B C 1
ATOM 4664 O O . GLY B 1 288 ? -6.209 33.992 7.255 1.00 16.80 288 GLY B O 1
ATOM 4665 N N . PRO B 1 289 ? -8.098 34.558 8.331 1.00 12.80 289 PRO B N 1
ATOM 4666 C CA . PRO B 1 289 ? -8.290 33.169 8.793 1.00 11.54 289 PRO B CA 1
ATOM 4667 C C . PRO B 1 289 ? -8.733 32.210 7.689 1.00 10.75 289 PRO B C 1
ATOM 4668 O O . PRO B 1 289 ? -8.569 31.004 7.901 1.00 9.96 289 PRO B O 1
ATOM 4672 N N . GLN B 1 290 ? -9.272 32.697 6.555 1.00 10.54 290 GLN B N 1
ATOM 4673 C CA . GLN B 1 290 ? -9.837 31.782 5.553 1.00 11.44 290 GLN B CA 1
ATOM 4674 C C . GLN B 1 290 ? -9.322 32.021 4.133 1.00 12.61 290 GLN B C 1
ATOM 4675 O O . GLN B 1 290 ? -9.926 31.546 3.172 1.00 16.09 290 GLN B O 1
ATOM 4681 N N A THR B 1 291 ? -8.191 32.686 3.951 0.50 12.47 291 THR B N 1
ATOM 4682 N N B THR B 1 291 ? -8.165 32.664 4.015 0.50 12.58 291 THR B N 1
ATOM 4683 C CA A THR B 1 291 ? -7.798 32.932 2.563 0.50 12.58 291 THR B CA 1
ATOM 4684 C CA B THR B 1 291 ? -7.613 33.027 2.711 0.50 12.88 291 THR B CA 1
ATOM 4685 C C A THR B 1 291 ? -6.938 31.822 1.966 0.50 12.42 291 THR B C 1
ATOM 4686 C C B THR B 1 291 ? -6.992 31.827 2.024 0.50 12.41 291 THR B C 1
ATOM 4687 O O A THR B 1 291 ? -6.940 31.661 0.729 0.50 13.65 291 THR B O 1
ATOM 4688 O O B THR B 1 291 ? -7.225 31.603 0.807 0.50 13.15 291 THR B O 1
ATOM 4695 N N . TYR B 1 292 ? -6.256 31.044 2.810 1.00 12.35 292 TYR B N 1
ATOM 4696 C CA . TYR B 1 292 ? -5.625 29.813 2.330 1.00 11.75 292 TYR B CA 1
ATOM 4697 C C . TYR B 1 292 ? -6.646 28.933 1.623 1.00 12.75 292 TYR B C 1
ATOM 4698 O O . TYR B 1 292 ? -7.775 28.780 2.085 1.00 13.29 292 TYR B O 1
ATOM 4707 N N . ALA B 1 293 ? -6.289 28.453 0.438 1.00 12.96 293 ALA B N 1
ATOM 4708 C CA . ALA B 1 293 ? -7.232 27.662 -0.330 1.00 12.56 293 ALA B CA 1
ATOM 4709 C C . ALA B 1 293 ? -6.528 26.473 -1.011 1.00 13.47 293 ALA B C 1
ATOM 4710 O O . ALA B 1 293 ? -6.621 26.325 -2.266 1.00 16.44 293 ALA B O 1
ATOM 4712 N N . PRO B 1 294 ? -5.865 25.600 -0.231 1.00 13.76 294 PRO B N 1
ATOM 4713 C CA . PRO B 1 294 ? -5.302 24.375 -0.784 1.00 14.11 294 PRO B CA 1
ATOM 4714 C C . PRO B 1 294 ? -6.383 23.463 -1.374 1.00 14.96 294 PRO B C 1
ATOM 4715 O O . PRO B 1 294 ? -7.497 23.347 -0.841 1.00 15.16 294 PRO B O 1
ATOM 4719 N N . THR B 1 295 ? -6.040 22.816 -2.480 1.00 14.89 295 THR B N 1
ATOM 4720 C CA . THR B 1 295 ? -6.886 21.760 -2.961 1.00 16.03 295 THR B CA 1
ATOM 4721 C C . THR B 1 295 ? -6.745 20.572 -2.053 1.00 15.11 295 THR B C 1
ATOM 4722 O O . THR B 1 295 ? -5.787 20.409 -1.259 1.00 15.43 295 THR B O 1
ATOM 4726 N N . ARG B 1 296 ? -7.724 19.699 -2.143 1.00 16.53 296 ARG B N 1
ATOM 4727 C CA . ARG B 1 296 ? -7.646 18.534 -1.319 1.00 17.13 296 ARG B CA 1
ATOM 4728 C C . ARG B 1 296 ? -6.422 17.662 -1.662 1.00 17.19 296 ARG B C 1
ATOM 4729 O O . ARG B 1 296 ? -5.770 17.124 -0.786 1.00 18.08 296 ARG B O 1
ATOM 4737 N N . ALA B 1 297 ? -6.099 17.575 -2.965 1.00 16.94 297 ALA B N 1
ATOM 4738 C CA . ALA B 1 297 ? -4.873 16.856 -3.387 1.00 18.62 297 ALA B CA 1
ATOM 4739 C C . ALA B 1 297 ? -3.620 17.486 -2.794 1.00 17.44 297 ALA B C 1
ATOM 4740 O O . ALA B 1 297 ? -2.735 16.745 -2.328 1.00 19.41 297 ALA B O 1
ATOM 4742 N N . GLU B 1 298 ? -3.542 18.823 -2.783 1.00 16.48 298 GLU B N 1
ATOM 4743 C CA . GLU B 1 298 ? -2.410 19.550 -2.144 1.00 16.00 298 GLU B CA 1
ATOM 4744 C C . GLU B 1 298 ? -2.273 19.247 -0.642 1.00 15.96 298 GLU B C 1
ATOM 4745 O O . GLU B 1 298 ? -1.188 19.036 -0.118 1.00 16.04 298 GLU B O 1
ATOM 4751 N N . ILE B 1 299 ? -3.405 19.176 0.063 1.00 14.21 299 ILE B N 1
ATOM 4752 C CA . ILE B 1 299 ? -3.367 18.798 1.456 1.00 13.60 299 ILE B CA 1
ATOM 4753 C C . ILE B 1 299 ? -2.752 17.419 1.656 1.00 13.67 299 ILE B C 1
ATOM 4754 O O . ILE B 1 299 ? -1.854 17.251 2.500 1.00 13.74 299 ILE B O 1
ATOM 4759 N N . ASP B 1 300 ? -3.230 16.421 0.888 1.00 15.92 300 ASP B N 1
ATOM 4760 C CA . ASP B 1 300 ? -2.660 15.070 0.990 1.00 17.09 300 ASP B CA 1
ATOM 4761 C C . ASP B 1 300 ? -1.176 15.013 0.624 1.00 15.16 300 ASP B C 1
ATOM 4762 O O . ASP B 1 300 ? -0.418 14.349 1.314 1.00 16.64 300 ASP B O 1
ATOM 4767 N N . ALA B 1 301 ? -0.806 15.767 -0.408 1.00 16.91 301 ALA B N 1
ATOM 4768 C CA . ALA B 1 301 ? 0.619 15.808 -0.844 1.00 16.36 301 ALA B CA 1
ATOM 4769 C C . ALA B 1 301 ? 1.495 16.435 0.224 1.00 15.71 301 ALA B C 1
ATOM 4770 O O . ALA B 1 301 ? 2.599 15.948 0.520 1.00 15.85 301 ALA B O 1
ATOM 4772 N N . ARG B 1 302 ? 1.037 17.531 0.850 1.00 14.51 302 ARG B N 1
ATOM 4773 C CA . ARG B 1 302 ? 1.809 18.150 1.896 1.00 14.33 302 ARG B CA 1
ATOM 4774 C C . ARG B 1 302 ? 1.868 17.309 3.177 1.00 13.63 302 ARG B C 1
ATOM 4775 O O . ARG B 1 302 ? 2.869 17.317 3.906 1.00 13.53 302 ARG B O 1
ATOM 4783 N N . PHE B 1 303 ? 0.803 16.531 3.459 1.00 13.23 303 PHE B N 1
ATOM 4784 C CA . PHE B 1 303 ? 0.825 15.659 4.604 1.00 13.18 303 PHE B CA 1
ATOM 4785 C C . PHE B 1 303 ? 1.909 14.574 4.382 1.00 14.65 303 PHE B C 1
ATOM 4786 O O . PHE B 1 303 ? 2.703 14.322 5.275 1.00 14.76 303 PHE B O 1
ATOM 4794 N N . GLU B 1 304 ? 1.921 14.021 3.161 1.00 17.40 304 GLU B N 1
ATOM 4795 C CA . GLU B 1 304 ? 2.920 13.013 2.799 1.00 20.91 304 GLU B CA 1
ATOM 4796 C C . GLU B 1 304 ? 4.334 13.573 2.924 1.00 19.87 304 GLU B C 1
ATOM 4797 O O . GLU B 1 304 ? 5.193 12.916 3.481 1.00 21.36 304 GLU B O 1
ATOM 4803 N N . THR B 1 305 ? 4.567 14.794 2.421 1.00 19.60 305 THR B N 1
ATOM 4804 C CA . THR B 1 305 ? 5.894 15.408 2.532 1.00 20.01 305 THR B CA 1
ATOM 4805 C C . THR B 1 305 ? 6.300 15.632 3.977 1.00 19.97 305 THR B C 1
ATOM 4806 O O . THR B 1 305 ? 7.437 15.354 4.355 1.00 20.63 305 THR B O 1
ATOM 4810 N N . ALA B 1 306 ? 5.366 16.113 4.812 1.00 17.64 306 ALA B N 1
ATOM 4811 C CA . ALA B 1 306 ? 5.690 16.383 6.208 1.00 17.33 306 ALA B CA 1
ATOM 4812 C C . ALA B 1 306 ? 5.918 15.151 7.058 1.00 17.81 306 ALA B C 1
ATOM 4813 O O . ALA B 1 306 ? 6.791 15.147 7.921 1.00 18.76 306 ALA B O 1
ATOM 4815 N N . PHE B 1 307 ? 5.120 14.113 6.817 1.00 17.43 307 PHE B N 1
ATOM 4816 C CA . PHE B 1 307 ? 4.997 13.005 7.777 1.00 18.36 307 PHE B CA 1
ATOM 4817 C C . PHE B 1 307 ? 5.367 11.632 7.254 1.00 18.83 307 PHE B C 1
ATOM 4818 O O . PHE B 1 307 ? 5.495 10.732 8.047 1.00 21.59 307 PHE B O 1
ATOM 4826 N N . GLY B 1 308 ? 5.466 11.487 5.950 1.00 21.28 308 GLY B N 1
ATOM 4827 C CA . GLY B 1 308 ? 6.002 10.252 5.344 1.00 22.76 308 GLY B CA 1
ATOM 4828 C C . GLY B 1 308 ? 4.965 9.176 5.094 1.00 24.15 308 GLY B C 1
ATOM 4829 O O . GLY B 1 308 ? 5.311 8.048 4.699 1.00 25.02 308 GLY B O 1
ATOM 4830 N N . TYR B 1 309 ? 3.687 9.493 5.309 1.00 22.59 309 TYR B N 1
ATOM 4831 C CA . TYR B 1 309 ? 2.608 8.548 5.041 1.00 22.38 309 TYR B CA 1
ATOM 4832 C C . TYR B 1 309 ? 1.348 9.253 4.597 1.00 23.72 309 TYR B C 1
ATOM 4833 O O . TYR B 1 309 ? 1.265 10.497 4.679 1.00 22.49 309 TYR B O 1
ATOM 4842 N N . ARG B 1 310 ? 0.406 8.467 4.075 1.00 24.72 310 ARG B N 1
ATOM 4843 C CA . ARG B 1 310 ? -0.877 8.977 3.593 1.00 26.76 310 ARG B CA 1
ATOM 4844 C C . ARG B 1 310 ? -1.900 8.959 4.742 1.00 27.14 310 ARG B C 1
ATOM 4845 O O . ARG B 1 310 ? -2.082 7.907 5.386 1.00 28.59 310 ARG B O 1
ATOM 4853 N N . PRO B 1 311 ? -2.556 10.110 5.004 1.00 26.86 311 PRO B N 1
ATOM 4854 C CA . PRO B 1 311 ? -3.482 10.198 6.133 1.00 28.02 311 PRO B CA 1
ATOM 4855 C C . PRO B 1 311 ? -4.755 9.430 5.824 1.00 28.29 311 PRO B C 1
ATOM 4856 O O . PRO B 1 311 ? -5.491 9.763 4.880 1.00 28.93 311 PRO B O 1
ATOM 4860 N N . LYS B 1 312 ? -4.993 8.392 6.605 1.00 28.40 312 LYS B N 1
ATOM 4861 C CA . LYS B 1 312 ? -6.150 7.545 6.378 1.00 28.05 312 LYS B CA 1
ATOM 4862 C C . LYS B 1 312 ? -6.816 7.270 7.707 1.00 25.92 312 LYS B C 1
ATOM 4863 O O . LYS B 1 312 ? -6.189 7.410 8.758 1.00 26.04 312 LYS B O 1
ATOM 4869 N N . GLY B 1 313 ? -8.089 6.926 7.647 1.00 24.31 313 GLY B N 1
ATOM 4870 C CA . GLY B 1 313 ? -8.824 6.559 8.842 1.00 23.22 313 GLY B CA 1
ATOM 4871 C C . GLY B 1 313 ? -9.315 5.137 8.713 1.00 22.56 313 GLY B C 1
ATOM 4872 O O . GLY B 1 313 ? -8.790 4.317 7.945 1.00 23.42 313 GLY B O 1
ATOM 4873 N N . SER B 1 314 ? -10.358 4.844 9.448 1.00 20.67 314 SER B N 1
ATOM 4874 C CA . SER B 1 314 ? -10.747 3.464 9.649 1.00 19.15 314 SER B CA 1
ATOM 4875 C C . SER B 1 314 ? -12.247 3.506 9.778 1.00 17.76 314 SER B C 1
ATOM 4876 O O . SER B 1 314 ? -12.773 4.274 10.601 1.00 17.70 314 SER B O 1
ATOM 4879 N N . LYS B 1 315 ? -12.964 2.681 9.017 1.00 16.68 315 LYS B N 1
ATOM 4880 C CA . LYS B 1 315 ? -14.401 2.736 9.088 1.00 15.92 315 LYS B CA 1
ATOM 4881 C C . LYS B 1 315 ? -14.857 2.323 10.504 1.00 13.19 315 LYS B C 1
ATOM 4882 O O . LYS B 1 315 ? -15.739 2.927 11.092 1.00 13.90 315 LYS B O 1
ATOM 4888 N N . LEU B 1 316 ? -14.226 1.271 11.051 1.00 12.08 316 LEU B N 1
ATOM 4889 C CA . LEU B 1 316 ? -14.627 0.792 12.364 1.00 12.40 316 LEU B CA 1
ATOM 4890 C C . LEU B 1 316 ? -14.525 1.867 13.445 1.00 12.10 316 LEU B C 1
ATOM 4891 O O . LEU B 1 316 ? -15.361 1.938 14.332 1.00 11.52 316 LEU B O 1
ATOM 4896 N N . ARG B 1 317 ? -13.514 2.738 13.329 1.00 12.52 317 ARG B N 1
ATOM 4897 C CA . ARG B 1 317 ? -13.344 3.790 14.321 1.00 12.44 317 ARG B CA 1
ATOM 4898 C C . ARG B 1 317 ? -14.063 5.102 13.940 1.00 12.82 317 ARG B C 1
ATOM 4899 O O . ARG B 1 317 ? -14.158 6.014 14.788 1.00 13.92 317 ARG B O 1
ATOM 4907 N N . SER B 1 318 ? -14.584 5.188 12.733 1.00 12.65 318 SER B N 1
ATOM 4908 C CA . SER B 1 318 ? -15.310 6.387 12.262 1.00 14.55 318 SER B CA 1
ATOM 4909 C C . SER B 1 318 ? -16.647 6.600 12.962 1.00 17.02 318 SER B C 1
ATOM 4910 O O . SER B 1 318 ? -17.166 5.702 13.619 1.00 16.51 318 SER B O 1
ATOM 4913 N N . LEU B 1 319 ? -17.215 7.793 12.840 1.00 18.42 319 LEU B N 1
ATOM 4914 C CA . LEU B 1 319 ? -18.467 8.121 13.528 1.00 22.08 319 LEU B CA 1
ATOM 4915 C C . LEU B 1 319 ? -19.658 7.942 12.628 1.00 25.11 319 LEU B C 1
ATOM 4916 O O . LEU B 1 319 ? -19.584 8.187 11.434 1.00 27.03 319 LEU B O 1
ATOM 4921 N N . GLU B 1 320 ? -20.767 7.516 13.231 1.00 28.88 320 GLU B N 1
ATOM 4922 C CA . GLU B 1 320 ? -22.068 7.478 12.581 1.00 33.12 320 GLU B CA 1
ATOM 4923 C C . GLU B 1 320 ? -23.064 8.337 13.370 1.00 35.03 320 GLU B C 1
ATOM 4924 O O . GLU B 1 320 ? -22.840 8.607 14.557 1.00 35.09 320 GLU B O 1
ATOM 4930 N N . HIS B 1 321 ? -24.153 8.781 12.733 1.00 37.99 321 HIS B N 1
ATOM 4931 C CA . HIS B 1 321 ? -25.245 9.416 13.511 1.00 40.50 321 HIS B CA 1
ATOM 4932 C C . HIS B 1 321 ? -26.189 8.362 14.096 1.00 40.72 321 HIS B C 1
ATOM 4933 O O . HIS B 1 321 ? -26.260 8.200 15.320 1.00 41.73 321 HIS B O 1
#

Foldseek 3Di:
DEEEEWAWEKEFEAEDAAAVVVAADVPDPDRGDDDDDGDDTDTFGDILSRLLQLLLLLQPHQYAYAAEAEPVPCPVVVVVCVVSVHDCPRYHYHYPKHGKYWYWYYYLQGPTDIDIDHIRLQVSLVGACLPDPDHQEYEQEDTHPNNSLRNLVNCLVVVRAYEYEDEPVVVVDAQVSLVVSLLSHQEYEEEPVVQVVSCVRNVHDPLRSLARHQWYWYAYGQQAIKIDHNVDIDGAHAFAAPDQAAQVQLQSSLSSLLVNCVVVVWDCNLSSNLSRLSSSQQRNDPHNNPRRDHNVRSQVVSCVRPVDGTD/DEEEEWAWEWEFEAEDAADVVVAADVVDPDRGDDDDDDDDTDTFTDILSRLLQLLLLLLVHQYAYAAEAEVVPCVVVVVVCVVSVHDCPRYHYHYPKHGKYWYWYAYLQGDIDIDIDHIGLLVSLVGALLPDPFHQEYEQEYTNPVNSLRNLVSCLVSVRAYEYECEPVLVVDAQVSLVVSLLSHQEYAYEPVVVVVSCVRNVHDPVRSQVRHQWYWYARGQQAIWIDGDPGIARAHADDAPDADAQPQLQSSLSSLLRNCQQQAFDPNLSSNLSRLSSRQQRNDPHSNPRRDHNVRSQVSSCVRPVDGRHHDNVRHTGD

Radius of gyration: 27.28 Å; Cα contacts (8 Å, |Δi|>4): 1602; chains: 2; bounding box: 56×85×50 Å

InterPro domains:
  IPR002173 Carbohydrate/purine kinase, PfkB, conserved site [PS00583] (47-71)
  IPR011611 Carbohydrate kinase PfkB [PF00294] (35-295)
  IPR029056 Ribokinase-like [G3DSA:3.40.1190.20] (1-312)
  IPR029056 Ribokinase-like [SSF53613] (3-298)

Sequence (631 aa):
ATLICGSIAYDNIMMTFEGRFREHILPDQVHLINLSFLVPTMMRREFGGCAGNIAYALNLLGGDARMMGTLGAVDAQPYLDRMDALGLSREYVRVLPDTYSAQAMITTDLDNNQITAFHPGAMMQSHVNHAGEAKDIKLAIVGPDGFQGMVQHTTEELAQAGVPFIFDPGQGLLPLFDGATTLRRSIELATYIAVNDYEAKLVCDKTGWSEDEIASRVQALIITRGEHHGATTIRHRDGTEQIPAVRAERVIDPTGCGDAFRGGLLYGIEHGFDWATAGRLASLMGALKIAHQGPQTYAPTRAEIDARFETAFGYRPKATLICGSIAYDNIMTFEGRFREHILPDQVHLINLSFLVPTMMRRREFGGCCAGNIAYALNLLGGDARMMGTLGAVDAQPYLDRMDALGLSREYVRVLPDTYSAQAMMITTTDLDNNQQITAFHPGAMMQSHVNHAGEAKDIKLAIVGPDGFQGMVQQHTEELAQAGVPFIFDDPGQGLPLFDGATTLRRSIELATYIIAVNDYEAKLVCDKTGWSEDEIASRVQALIITRRGEHGATIRHRDGTEQIPAVRAEERVIDPTGCGDAFRGGLLYGIEHGFDWATAGRLASLMGALKIAHQGPQTTYAPTRAEIDARFETAFGYRPKGSKLRSLEH